Protein AF-A0A381YS20-F1 (afdb_monomer)

Nearest PDB structures (foldseek):
  6hcd-assembly2_D  TM=4.292E-01  e=2.934E+00  Archaeoglobus fulgidus
  6kpb-assembly1_C-2  TM=2.596E-01  e=1.226E+00  Arabidopsis thaliana
  2ynm-assembly1_C-2  TM=1.760E-01  e=7.504E-01  Prochlorococcus marinus
  3fkj-assembly1_A  TM=2.063E-01  e=2.003E+00  Salmonella enterica subsp. enterica serovar Typhimurium str. LT2

Radius of g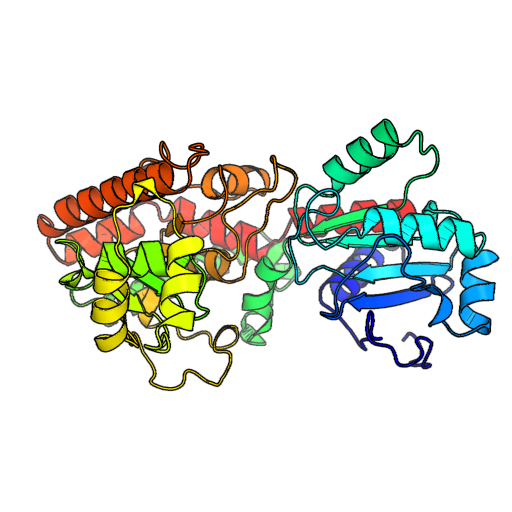yration: 23.13 Å; Cα contacts (8 Å, |Δi|>4): 640; chains: 1; bounding box: 54×58×61 Å

Foldseek 3Di:
DDDPDPFFADDQFWDDDPDDPLVVLLVVLCVVVVVDDPLAAEAEIETHDDFDDLQDQRCVRGDPVLLVCQQPPLRYAYEYEPAQDFDFCVDDGNVPQSNLVNNCVVSVGQLCRYEYEYQQQCVVVVQVVVCVVVVNPGHHHYFHAASLLQVQQVLDPVSAQDPVQLPPPVSVLVVLVVLLVVLLVLLVVQAPLQAAEEEEDQDDDLLSLLLLLDCCPDPCVRNHQYFYAAQPLDPVSLVVSVVRHDPVSPQDSVSVSVVNVVPGRDRDDPDSPDPCLSPLPCSNQSHYQAYEQEAPAAECRVVSTQHGHNRVSSCLSSLWAYDYLHYACNPVCVVVLVADHPVVQFDCPLRRDHPNVSSSVVVVVRVVVSVVVSVVDDPVVSSCSSCVPVVRSSRSNSSSSNSVVSSVSSNVVSVSSSD

Mean predicted aligned error: 4.98 Å

Solvent-accessible surface area (backbone atoms only — not comparable to full-atom values): 23401 Å² total; per-residue (Å²): 132,86,80,91,65,92,47,57,53,92,62,69,54,46,40,70,63,99,73,54,72,68,57,50,49,43,52,50,33,25,58,77,66,75,60,74,54,92,76,55,40,78,51,56,31,35,63,54,86,59,90,55,55,46,82,46,62,69,63,74,34,35,36,70,70,56,46,53,38,44,51,73,40,91,48,25,34,42,32,46,37,40,43,91,43,35,69,23,45,88,49,81,70,43,36,54,56,49,19,52,50,46,36,21,62,78,65,66,32,66,34,72,36,34,35,40,35,28,18,13,67,37,44,62,56,47,51,56,51,50,29,62,79,68,74,51,89,69,55,58,42,61,46,45,36,66,52,33,55,54,49,68,30,70,68,42,82,90,53,46,76,48,70,77,35,60,76,30,70,67,56,36,49,52,53,45,49,55,52,49,54,50,46,52,51,48,23,66,72,52,39,83,71,62,37,45,31,32,34,67,40,60,80,90,40,48,73,52,48,51,52,50,51,52,44,64,75,36,98,57,32,85,31,41,44,48,27,32,53,68,52,70,83,41,75,66,54,38,50,57,47,49,74,61,38,62,79,89,68,74,72,46,57,67,55,51,48,57,52,30,73,64,41,52,38,67,69,86,65,92,70,83,84,61,81,57,89,73,57,85,72,56,62,66,63,26,32,27,46,32,34,46,32,60,52,92,50,56,74,24,68,90,78,46,25,39,66,70,50,51,63,59,43,47,34,40,75,62,59,35,49,72,46,70,51,43,28,59,31,58,58,67,57,41,44,81,70,69,39,65,77,61,71,94,80,49,83,68,81,34,36,71,41,76,55,66,58,62,24,48,55,46,46,51,51,51,52,51,53,50,51,60,56,52,74,75,45,53,58,70,50,48,55,49,60,51,52,68,55,49,67,44,40,48,48,35,37,49,44,52,59,50,38,59,62,45,53,48,44,34,41,56,51,48,63,59,73,75,105

Sequence (419 aa):
MIPLTDYIKRNVYIRQVGSSLAIQKLLEAFHRHNCNDPEIILLHALIKYPQWYENISLLEHLDKKYLKRLRKNPKVFFILDASTEGFSTIYGNTPFFDILYFNCEKFDISPEKIIFISSNMVDEQNIIRYNTEHNIDKSINVICFNNFEQMLFNLRKETLPQPDVAYNPERLDELVEKKYLEVVGETKKLYYGEKYFLSLSRVNRPHRTLSAYELFHSEIFSKGVLSHDKIKNTKETIRHLHEQLPKNAGITQKDLSKFSTYLPLIADTHDFKTNHAMYLNANLHHSTLFQVVGETFINDWDCTSRFWSEKTFRSIFHMQPFLIWGQPNANKHLQDYGYKLYDKMFDYSFDAERDTYRRWSMLLKIITNTVKRLNKMSKEEHLKWRFQQQDVLKHNYKVMYREDHTKQAFKKLVFKLIK

Structure (mmCIF, N/CA/C/O backbone):
data_AF-A0A381YS20-F1
#
_entry.id   AF-A0A381YS20-F1
#
loop_
_atom_site.group_PDB
_atom_site.id
_atom_site.type_symbol
_atom_site.label_atom_id
_atom_site.label_alt_id
_atom_site.label_comp_id
_atom_site.label_asym_id
_atom_site.label_entity_id
_atom_site.label_seq_id
_atom_site.pdbx_PDB_ins_code
_atom_site.Cartn_x
_atom_site.Cartn_y
_atom_site.Cartn_z
_atom_site.occupancy
_atom_site.B_iso_or_equiv
_atom_site.auth_seq_id
_atom_site.auth_comp_id
_atom_site.auth_asym_id
_atom_site.auth_atom_id
_atom_site.pdbx_PDB_model_num
ATOM 1 N N . MET A 1 1 ? 30.973 -7.633 -7.228 1.00 36.50 1 MET A N 1
ATOM 2 C CA . MET A 1 1 ? 30.687 -6.310 -6.627 1.00 36.50 1 MET A CA 1
ATOM 3 C C . MET A 1 1 ? 30.672 -5.298 -7.767 1.00 36.50 1 MET A C 1
ATOM 5 O O . MET A 1 1 ? 31.679 -5.198 -8.454 1.00 36.50 1 MET A O 1
ATOM 9 N N . ILE A 1 2 ? 29.533 -4.664 -8.064 1.00 39.69 2 ILE A N 1
ATOM 10 C CA . ILE A 1 2 ? 29.401 -3.742 -9.209 1.00 39.69 2 ILE A CA 1
ATOM 11 C C . ILE A 1 2 ? 30.065 -2.405 -8.823 1.00 39.69 2 ILE A C 1
ATOM 13 O O . ILE A 1 2 ? 29.721 -1.866 -7.772 1.00 39.69 2 ILE A O 1
ATOM 17 N N . PRO A 1 3 ? 31.028 -1.873 -9.596 1.00 41.91 3 PRO A N 1
ATOM 18 C CA . PRO A 1 3 ? 31.751 -0.663 -9.218 1.00 41.91 3 PRO A CA 1
ATOM 19 C C . PRO A 1 3 ? 30.835 0.571 -9.218 1.00 41.91 3 PRO A C 1
ATOM 21 O O . PRO A 1 3 ? 30.177 0.866 -10.217 1.00 41.91 3 PRO A O 1
ATOM 24 N N . LEU A 1 4 ? 30.846 1.318 -8.107 1.00 46.97 4 LEU A N 1
ATOM 25 C CA . LEU A 1 4 ? 30.278 2.664 -7.977 1.00 46.97 4 LEU A CA 1
ATOM 26 C C . LEU A 1 4 ? 31.067 3.629 -8.873 1.00 46.97 4 LEU A C 1
ATOM 28 O O . LEU A 1 4 ? 32.032 4.254 -8.451 1.00 46.97 4 LEU A O 1
ATOM 32 N N . THR A 1 5 ? 30.677 3.718 -10.139 1.00 55.97 5 THR A N 1
ATOM 33 C CA . THR A 1 5 ? 30.985 4.882 -10.977 1.00 55.97 5 THR A CA 1
ATOM 34 C C . THR A 1 5 ? 29.733 5.747 -11.018 1.00 55.97 5 THR A C 1
ATOM 36 O O . THR A 1 5 ? 28.633 5.205 -11.129 1.00 55.97 5 THR A O 1
ATOM 39 N N . ASP A 1 6 ? 29.876 7.066 -10.893 1.00 64.88 6 ASP A N 1
ATOM 40 C CA . ASP A 1 6 ? 28.775 7.982 -11.194 1.00 64.88 6 ASP A CA 1
ATOM 41 C C . ASP A 1 6 ? 28.436 7.817 -12.675 1.00 64.88 6 ASP A C 1
ATOM 43 O O . ASP A 1 6 ? 29.315 7.920 -13.527 1.00 64.88 6 ASP A O 1
ATOM 47 N N . TYR A 1 7 ? 27.186 7.472 -12.971 1.00 82.75 7 TYR A N 1
ATOM 48 C CA . TYR A 1 7 ? 26.693 7.357 -14.349 1.00 82.75 7 TYR A CA 1
ATOM 49 C C . TYR A 1 7 ? 25.450 8.206 -14.601 1.00 82.75 7 TYR A C 1
ATOM 51 O O . TYR A 1 7 ? 25.039 8.331 -15.755 1.00 82.75 7 TYR A O 1
ATOM 59 N N . ILE A 1 8 ? 24.854 8.778 -13.547 1.00 89.62 8 ILE A N 1
ATOM 60 C CA . ILE A 1 8 ? 23.729 9.713 -13.629 1.00 89.62 8 ILE A CA 1
ATOM 61 C C . ILE A 1 8 ? 24.211 11.099 -13.211 1.00 89.62 8 ILE A C 1
ATOM 63 O O . ILE A 1 8 ? 24.500 11.355 -12.043 1.00 89.62 8 ILE A O 1
ATOM 67 N N . LYS A 1 9 ? 24.215 12.036 -14.154 1.00 91.50 9 LYS A N 1
ATOM 68 C CA . LYS A 1 9 ? 24.451 13.456 -13.892 1.00 91.50 9 LYS A CA 1
ATOM 69 C C . LYS A 1 9 ? 23.348 14.021 -13.005 1.00 91.50 9 LYS A C 1
ATOM 71 O O . LYS A 1 9 ? 22.168 13.709 -13.179 1.00 91.50 9 LYS A O 1
ATOM 76 N N . ARG A 1 10 ? 23.715 14.915 -12.083 1.00 92.06 10 ARG A N 1
ATOM 77 C CA . ARG A 1 10 ? 22.766 15.597 -11.190 1.00 92.06 10 ARG A CA 1
ATOM 78 C C . ARG A 1 10 ? 21.659 16.294 -11.992 1.00 92.06 10 ARG A C 1
ATOM 80 O O . ARG A 1 10 ? 21.937 17.120 -12.851 1.00 92.06 10 ARG A O 1
ATOM 87 N N . ASN A 1 11 ? 20.411 15.988 -11.656 1.00 94.00 11 ASN A N 1
ATOM 88 C CA . ASN A 1 11 ? 19.211 16.562 -12.266 1.00 94.00 11 ASN A CA 1
ATOM 89 C C . ASN A 1 11 ? 18.033 16.547 -11.269 1.00 94.00 11 ASN A C 1
ATOM 91 O O . ASN A 1 11 ? 18.190 16.102 -10.125 1.00 94.00 11 ASN A O 1
ATOM 95 N N . VAL A 1 12 ? 16.864 17.037 -11.685 1.00 95.88 12 VAL A N 1
ATOM 96 C CA . VAL A 1 12 ? 15.665 17.149 -10.834 1.00 95.88 12 VAL A CA 1
ATOM 97 C C . VAL A 1 12 ? 14.741 15.924 -10.873 1.00 95.88 12 VAL A C 1
ATOM 99 O O . VAL A 1 12 ? 13.930 15.778 -9.966 1.00 95.88 12 VAL A O 1
ATOM 102 N N . TYR A 1 13 ? 14.899 15.026 -11.850 1.00 95.50 13 TYR A N 1
ATOM 103 C CA . TYR A 1 13 ? 13.989 13.909 -12.146 1.00 95.50 13 TYR A CA 1
ATOM 104 C C . TYR A 1 13 ? 14.398 12.582 -11.522 1.00 95.50 13 TYR A C 1
ATOM 106 O O . TYR A 1 13 ? 13.568 11.880 -10.954 1.00 95.50 13 TYR A O 1
ATOM 114 N N . ILE A 1 14 ? 15.679 12.238 -11.601 1.00 95.00 14 ILE A N 1
ATOM 115 C CA . ILE A 1 14 ? 16.206 10.948 -11.163 1.00 95.00 14 ILE A CA 1
ATOM 116 C C . ILE A 1 14 ? 17.480 11.122 -10.345 1.00 95.00 14 ILE A C 1
ATOM 118 O O . ILE A 1 14 ? 18.183 12.137 -10.414 1.00 95.00 14 ILE A O 1
ATOM 122 N N . ARG A 1 15 ? 17.781 10.120 -9.526 1.00 92.81 15 ARG A N 1
ATOM 123 C CA . ARG A 1 15 ? 19.055 9.989 -8.816 1.00 92.81 15 ARG A CA 1
ATOM 124 C C . ARG A 1 15 ? 19.584 8.574 -8.935 1.00 92.81 15 ARG A C 1
ATOM 126 O O . ARG A 1 15 ? 18.816 7.616 -8.932 1.00 92.81 15 ARG A O 1
ATOM 133 N N . GLN A 1 16 ? 20.903 8.473 -8.934 1.00 86.12 16 GLN A N 1
ATOM 134 C CA . GLN A 1 16 ? 21.580 7.226 -8.629 1.00 86.12 16 GLN A CA 1
ATOM 135 C C . GLN A 1 16 ? 21.377 6.897 -7.150 1.00 86.12 16 GLN A C 1
ATOM 137 O O . GLN A 1 16 ? 21.356 7.788 -6.293 1.00 86.12 16 GLN A O 1
ATOM 142 N N . VAL A 1 17 ? 21.226 5.614 -6.852 1.00 84.56 17 VAL A N 1
ATOM 143 C CA . VAL A 1 17 ? 21.200 5.098 -5.485 1.00 84.56 17 VAL A CA 1
ATOM 144 C C . VAL A 1 17 ? 22.191 3.950 -5.373 1.00 84.56 17 VAL A C 1
ATOM 146 O O . VAL A 1 17 ? 22.367 3.185 -6.315 1.00 84.56 17 VAL A O 1
ATOM 149 N N . GLY A 1 18 ? 22.864 3.839 -4.224 1.00 74.50 18 GLY A N 1
ATOM 150 C CA . GLY A 1 18 ? 23.767 2.711 -3.968 1.00 74.50 18 GLY A CA 1
ATOM 151 C C . GLY A 1 18 ? 23.015 1.380 -3.866 1.00 74.50 18 GLY A C 1
ATOM 152 O O . GLY A 1 18 ? 23.556 0.339 -4.217 1.00 74.50 18 GLY A O 1
ATOM 153 N N . SER A 1 19 ? 21.762 1.425 -3.400 1.00 80.06 19 SER A N 1
ATOM 154 C CA . SER A 1 19 ? 20.832 0.298 -3.358 1.00 80.06 19 SER A CA 1
ATOM 155 C C . SER A 1 19 ? 19.400 0.805 -3.140 1.00 80.06 19 SER A C 1
ATOM 157 O O . SER A 1 19 ? 19.189 1.778 -2.417 1.00 80.06 19 SER A O 1
ATOM 159 N N . SER A 1 20 ? 18.416 0.112 -3.708 1.00 88.62 20 SER A N 1
ATOM 160 C CA . SER A 1 20 ? 16.994 0.140 -3.322 1.00 88.62 20 SER A CA 1
ATOM 161 C C . SER A 1 20 ? 16.528 -1.270 -2.939 1.00 88.62 20 SER A C 1
ATOM 163 O O . SER A 1 20 ? 17.266 -2.239 -3.128 1.00 88.62 20 SER A O 1
ATOM 165 N N . LEU A 1 21 ? 15.315 -1.408 -2.400 1.00 89.44 21 LEU A N 1
ATOM 166 C CA . LEU A 1 21 ? 14.737 -2.733 -2.161 1.00 89.44 21 LEU A CA 1
ATOM 167 C C . LEU A 1 21 ? 14.509 -3.475 -3.486 1.00 89.44 21 LEU A C 1
ATOM 169 O O . LEU A 1 21 ? 14.824 -4.655 -3.589 1.00 89.44 21 LEU A O 1
ATOM 173 N N . ALA A 1 22 ? 14.039 -2.776 -4.521 1.00 91.69 22 ALA A N 1
ATOM 174 C CA . ALA A 1 22 ? 13.801 -3.359 -5.836 1.00 91.69 22 ALA A CA 1
ATOM 175 C C . ALA A 1 22 ? 15.066 -3.979 -6.448 1.00 91.69 22 ALA A C 1
ATOM 177 O O . ALA A 1 22 ? 15.044 -5.127 -6.892 1.00 91.69 22 ALA A O 1
ATOM 178 N N . ILE A 1 23 ? 16.192 -3.252 -6.431 1.00 90.62 23 ILE A N 1
ATOM 179 C CA . ILE A 1 23 ? 17.451 -3.783 -6.972 1.00 90.62 23 ILE A CA 1
ATOM 180 C C . ILE A 1 23 ? 17.993 -4.936 -6.115 1.00 90.62 23 ILE A C 1
ATOM 182 O O . ILE A 1 23 ? 18.521 -5.894 -6.670 1.00 90.62 23 ILE A O 1
ATOM 186 N N . GLN A 1 24 ? 17.806 -4.908 -4.788 1.00 91.31 24 GLN A N 1
ATOM 187 C CA . GLN A 1 24 ? 18.154 -6.041 -3.919 1.00 91.31 24 GLN A CA 1
ATOM 188 C C . GLN A 1 24 ? 17.360 -7.291 -4.305 1.00 91.31 24 GLN A C 1
ATOM 190 O O . GLN A 1 24 ? 17.961 -8.338 -4.531 1.00 91.31 24 GLN A O 1
ATOM 195 N N . LYS A 1 25 ? 16.037 -7.174 -4.479 1.00 92.44 25 LYS A N 1
ATOM 196 C CA . LYS A 1 25 ? 15.180 -8.293 -4.899 1.00 92.44 25 LYS A CA 1
ATOM 197 C C . LYS A 1 25 ? 15.539 -8.830 -6.280 1.00 92.44 25 LYS A C 1
ATOM 199 O O . LYS A 1 25 ? 15.542 -10.044 -6.477 1.00 92.44 25 LYS A O 1
ATOM 204 N N . LEU A 1 26 ? 15.901 -7.956 -7.218 1.00 93.69 26 LEU A N 1
ATOM 205 C CA . LEU A 1 26 ? 16.371 -8.374 -8.537 1.00 93.69 26 LEU A CA 1
ATOM 206 C C . LEU A 1 26 ? 17.683 -9.169 -8.449 1.00 93.69 26 LEU A C 1
ATOM 208 O O . LEU A 1 26 ? 17.784 -10.251 -9.025 1.00 93.69 26 LEU A O 1
ATOM 212 N N . LEU A 1 27 ? 18.670 -8.675 -7.697 1.00 91.94 27 LEU A N 1
ATOM 213 C CA . LEU A 1 27 ? 19.949 -9.366 -7.500 1.00 91.94 27 LEU A CA 1
ATOM 214 C C . LEU A 1 27 ? 19.779 -10.696 -6.745 1.00 91.94 27 LEU A C 1
ATOM 216 O O . LEU A 1 27 ? 20.388 -11.699 -7.116 1.00 91.94 27 LEU A O 1
ATOM 220 N N . GLU A 1 28 ? 18.912 -10.738 -5.730 1.00 91.81 28 GLU A N 1
ATOM 221 C CA . GLU A 1 28 ? 18.532 -11.977 -5.042 1.00 91.81 28 GLU A CA 1
ATOM 222 C C . GLU A 1 28 ? 17.903 -12.991 -6.002 1.00 91.81 28 GLU A C 1
ATOM 224 O O . GLU A 1 28 ? 18.196 -14.182 -5.907 1.00 91.81 28 GLU A O 1
ATOM 229 N N . ALA A 1 29 ? 17.053 -12.544 -6.933 1.00 94.19 29 ALA A N 1
ATOM 230 C CA . ALA A 1 29 ? 16.433 -13.415 -7.926 1.00 94.19 29 ALA A CA 1
ATOM 231 C C . ALA A 1 29 ? 17.462 -13.984 -8.918 1.00 94.19 29 ALA A C 1
ATOM 233 O O . ALA A 1 29 ? 17.417 -15.183 -9.201 1.00 94.19 29 ALA A O 1
ATOM 234 N N . PHE A 1 30 ? 18.422 -13.174 -9.385 1.00 94.31 30 PHE A N 1
ATOM 235 C CA . PHE A 1 30 ? 19.545 -13.656 -10.201 1.00 94.31 30 PHE A CA 1
ATOM 236 C C . PHE A 1 30 ? 20.333 -14.752 -9.477 1.00 94.31 30 PHE A C 1
ATOM 238 O O . PHE A 1 30 ? 20.577 -15.820 -10.046 1.00 94.31 30 PHE A O 1
ATOM 245 N N . HIS A 1 31 ? 20.669 -14.516 -8.206 1.00 92.12 31 HIS A N 1
ATOM 246 C CA . HIS A 1 31 ? 21.415 -15.471 -7.396 1.00 92.12 31 HIS A CA 1
ATOM 247 C C . HIS A 1 31 ? 20.625 -16.760 -7.148 1.00 92.12 31 HIS A C 1
ATOM 249 O O . HIS A 1 31 ? 21.126 -17.849 -7.414 1.00 92.12 31 HIS A O 1
ATOM 255 N N . ARG A 1 32 ? 19.366 -16.643 -6.710 1.00 91.38 32 ARG A N 1
ATOM 256 C CA . ARG A 1 32 ? 18.490 -17.779 -6.382 1.00 91.38 32 ARG A CA 1
ATOM 257 C C . ARG A 1 32 ? 18.260 -18.720 -7.563 1.00 91.38 32 ARG A C 1
ATOM 259 O O . ARG A 1 32 ? 18.061 -19.913 -7.355 1.00 91.38 32 ARG A O 1
ATOM 266 N N . HIS A 1 33 ? 18.245 -18.192 -8.783 1.00 93.44 33 HIS A N 1
ATOM 267 C CA . HIS A 1 33 ? 17.976 -18.969 -9.990 1.00 93.44 33 HIS A CA 1
ATOM 268 C C . HIS A 1 33 ? 19.231 -19.302 -10.802 1.00 93.44 33 HIS A C 1
ATOM 270 O O . HIS A 1 33 ? 19.101 -19.735 -11.942 1.00 93.44 33 HIS A O 1
ATOM 276 N N . ASN A 1 34 ? 20.432 -19.137 -10.232 1.00 92.44 34 ASN A N 1
ATOM 277 C CA . ASN A 1 34 ? 21.709 -19.415 -10.904 1.00 92.44 34 ASN A CA 1
ATOM 278 C C . ASN A 1 34 ? 21.844 -18.706 -12.264 1.00 92.44 34 ASN A C 1
ATOM 280 O O . ASN A 1 34 ? 22.431 -19.237 -13.200 1.00 92.44 34 ASN A O 1
ATOM 284 N N . CYS A 1 35 ? 21.288 -17.499 -12.368 1.00 91.94 35 CYS A N 1
ATOM 285 C CA . CYS A 1 35 ? 21.267 -16.688 -13.588 1.00 91.94 35 CYS A CA 1
ATOM 286 C C . CYS A 1 35 ? 22.290 -15.543 -13.536 1.00 91.94 35 CYS A C 1
ATOM 288 O O . CYS A 1 35 ? 22.173 -14.574 -14.280 1.00 91.94 35 CYS A O 1
ATOM 290 N N . ASN A 1 36 ? 23.257 -15.608 -12.616 1.00 87.50 36 ASN A N 1
ATOM 291 C CA . ASN A 1 36 ? 24.263 -14.563 -12.459 1.00 87.50 36 ASN A CA 1
ATOM 292 C C . ASN A 1 36 ? 25.127 -14.469 -13.719 1.00 87.50 36 ASN A C 1
ATOM 294 O O . ASN A 1 36 ? 25.869 -15.397 -14.031 1.00 87.50 36 ASN A O 1
ATOM 298 N N . ASP A 1 37 ? 25.074 -13.320 -14.382 1.00 87.44 37 ASP A N 1
ATOM 299 C CA . ASP A 1 37 ? 25.912 -13.006 -15.531 1.00 87.44 37 ASP A CA 1
ATOM 300 C C . ASP A 1 37 ? 26.680 -11.701 -15.248 1.00 87.44 37 ASP A C 1
ATOM 302 O O . ASP A 1 37 ? 26.060 -10.640 -15.117 1.00 87.44 37 ASP A O 1
ATOM 306 N N . PRO A 1 38 ? 28.020 -11.748 -15.117 1.00 85.81 38 PRO A N 1
ATOM 307 C CA . PRO A 1 38 ? 28.829 -10.569 -14.815 1.00 85.81 38 PRO A CA 1
ATOM 308 C C . PRO A 1 38 ? 28.860 -9.540 -15.955 1.00 85.81 38 PRO A C 1
ATOM 310 O O . PRO A 1 38 ? 29.309 -8.413 -15.740 1.00 85.81 38 PRO A O 1
ATOM 313 N N . GLU A 1 39 ? 28.404 -9.899 -17.157 1.00 89.12 39 GLU A N 1
ATOM 314 C CA . GLU A 1 39 ? 28.296 -8.979 -18.286 1.00 89.12 39 GLU A CA 1
ATOM 315 C C . GLU A 1 39 ? 27.006 -8.147 -18.257 1.00 89.12 39 GLU A C 1
ATOM 317 O O . GLU A 1 39 ? 26.933 -7.124 -18.950 1.00 89.12 39 GLU A O 1
ATOM 322 N N . ILE A 1 40 ? 26.010 -8.545 -17.451 1.00 90.81 40 ILE A N 1
ATOM 323 C CA . ILE A 1 40 ? 24.778 -7.775 -17.263 1.00 90.81 40 ILE A CA 1
ATOM 324 C C . ILE A 1 40 ? 25.067 -6.510 -16.459 1.00 90.81 40 ILE A C 1
ATOM 326 O O . ILE A 1 40 ? 25.643 -6.537 -15.371 1.00 90.81 40 ILE A O 1
ATOM 330 N N . ILE A 1 41 ? 24.620 -5.373 -16.989 1.00 91.81 41 ILE A N 1
ATOM 331 C CA . ILE A 1 41 ? 24.771 -4.063 -16.356 1.00 91.81 41 ILE A CA 1
ATOM 332 C C . ILE A 1 41 ? 23.414 -3.402 -16.233 1.00 91.81 41 ILE A C 1
ATOM 334 O O . ILE A 1 41 ? 22.725 -3.172 -17.224 1.00 91.81 41 ILE A O 1
ATOM 338 N N . LEU A 1 42 ? 23.078 -3.038 -15.000 1.00 92.81 42 LEU A N 1
ATOM 339 C CA . LEU A 1 42 ? 21.828 -2.390 -14.640 1.00 92.81 42 LEU A CA 1
ATOM 340 C C . LEU A 1 42 ? 22.109 -0.922 -14.297 1.00 92.81 42 LEU A C 1
ATOM 342 O O . LEU A 1 42 ? 22.741 -0.621 -13.284 1.00 92.81 42 LEU A O 1
ATOM 346 N N . LEU A 1 43 ? 21.666 -0.007 -15.158 1.00 93.56 43 LEU A N 1
ATOM 347 C CA . LEU A 1 43 ? 21.735 1.437 -14.931 1.00 93.56 43 LEU A CA 1
ATOM 348 C C . LEU A 1 43 ? 20.496 1.856 -14.135 1.00 93.56 43 LEU A C 1
ATOM 350 O O . LEU A 1 43 ? 19.426 2.042 -14.706 1.00 93.56 43 LEU A O 1
ATOM 354 N N . HIS A 1 44 ? 20.624 1.954 -12.815 1.00 93.44 44 HIS A N 1
ATOM 355 C CA . HIS A 1 44 ? 19.506 2.121 -11.885 1.00 93.44 44 HIS A CA 1
ATOM 356 C C . HIS A 1 44 ? 19.265 3.579 -11.480 1.00 93.44 44 HIS A 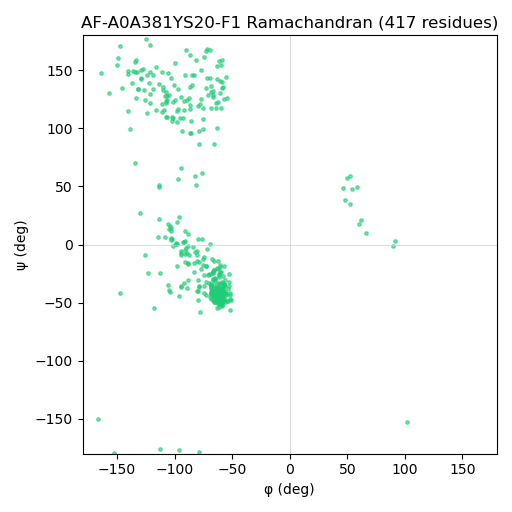C 1
ATOM 358 O O . HIS A 1 44 ? 20.079 4.229 -10.824 1.00 93.44 44 HIS A O 1
ATOM 364 N N . ALA A 1 45 ? 18.094 4.085 -11.850 1.00 94.19 45 ALA A N 1
ATOM 365 C CA . ALA A 1 45 ? 17.635 5.431 -11.565 1.00 94.19 45 ALA A CA 1
ATOM 366 C C . ALA A 1 45 ? 16.395 5.387 -10.666 1.00 94.19 45 ALA A C 1
ATOM 368 O O . ALA A 1 45 ? 15.342 4.922 -11.088 1.00 94.19 45 ALA A O 1
ATOM 369 N N . LEU A 1 46 ? 16.495 5.917 -9.445 1.00 94.31 46 LEU A N 1
ATOM 370 C CA . LEU A 1 46 ? 15.338 6.117 -8.569 1.00 94.31 46 LEU A CA 1
ATOM 371 C C . LEU A 1 46 ? 14.695 7.474 -8.870 1.00 94.31 46 LEU A C 1
ATOM 373 O O . LEU A 1 46 ? 15.406 8.484 -8.979 1.00 94.31 46 LEU A O 1
ATOM 377 N N . ILE A 1 47 ? 13.365 7.506 -8.960 1.00 95.25 47 ILE A N 1
ATOM 378 C CA . ILE A 1 47 ? 12.616 8.745 -9.185 1.00 95.25 47 ILE A CA 1
ATOM 379 C C . ILE A 1 47 ? 12.850 9.786 -8.077 1.00 95.25 47 ILE A C 1
ATOM 381 O O . ILE A 1 47 ? 13.176 9.486 -6.922 1.00 95.25 47 ILE A O 1
ATOM 385 N N . LYS A 1 48 ? 12.666 11.048 -8.452 1.00 94.38 48 LYS A N 1
ATOM 386 C CA . LYS A 1 48 ? 12.473 12.194 -7.563 1.00 94.38 48 LYS A CA 1
ATOM 387 C C . LYS A 1 48 ? 11.048 12.724 -7.729 1.00 94.38 48 LYS A C 1
ATOM 389 O O . LYS A 1 48 ? 10.249 12.174 -8.480 1.00 94.38 48 LYS A O 1
ATOM 394 N N . TYR A 1 49 ? 10.752 13.822 -7.042 1.00 92.25 49 TYR A N 1
ATOM 395 C CA . TYR A 1 49 ? 9.424 14.432 -7.007 1.00 92.25 49 TYR A CA 1
ATOM 396 C C . TYR A 1 49 ? 9.372 15.816 -7.684 1.00 92.25 49 TYR A C 1
ATOM 398 O O . TYR A 1 49 ? 8.940 16.773 -7.038 1.00 92.25 49 TYR A O 1
ATOM 406 N N . PRO A 1 50 ? 9.849 15.991 -8.936 1.00 93.62 50 PRO A N 1
ATOM 407 C CA . PRO A 1 50 ? 9.502 17.177 -9.706 1.00 93.62 50 PRO A CA 1
ATOM 408 C C . PRO A 1 50 ? 8.095 17.019 -10.302 1.00 93.62 50 PRO A C 1
ATOM 410 O O . PRO A 1 50 ? 7.424 16.002 -10.124 1.00 93.62 50 PRO A O 1
ATOM 413 N N . GLN A 1 51 ? 7.672 18.021 -11.062 1.00 93.44 51 GLN A N 1
ATOM 414 C CA . GLN A 1 51 ? 6.569 17.850 -11.995 1.00 93.44 51 GLN A CA 1
ATOM 415 C C . GLN A 1 51 ? 7.029 17.005 -13.190 1.00 93.44 51 GLN A C 1
ATOM 417 O O . GLN A 1 51 ? 8.119 17.228 -13.722 1.00 93.44 51 GLN A O 1
ATOM 422 N N . TRP A 1 52 ? 6.205 16.038 -13.587 1.00 94.56 52 TRP A N 1
ATOM 423 C CA . TRP A 1 52 ? 6.477 15.138 -14.703 1.00 94.56 52 TRP A CA 1
ATOM 424 C C . TRP A 1 52 ? 5.664 15.539 -15.940 1.00 94.56 52 TRP A C 1
ATOM 426 O O . TRP A 1 52 ? 4.522 15.975 -15.820 1.00 94.56 52 TRP A O 1
ATOM 436 N N . TYR A 1 53 ? 6.270 15.382 -17.116 1.00 94.62 53 TYR A N 1
ATOM 437 C CA . TYR A 1 53 ? 5.717 15.677 -18.437 1.00 94.62 53 TYR A CA 1
ATOM 438 C C . TYR A 1 53 ? 6.160 14.584 -19.410 1.00 94.62 53 TYR A C 1
ATOM 440 O O . TYR A 1 53 ? 7.259 14.051 -19.263 1.00 94.62 53 TYR A O 1
ATOM 448 N N . GLU A 1 54 ? 5.337 14.285 -20.409 1.00 95.31 54 GLU A N 1
ATOM 449 C CA . GLU A 1 54 ? 5.527 13.172 -21.355 1.00 95.31 54 GLU A CA 1
ATOM 450 C C . GLU A 1 54 ? 6.877 13.214 -22.093 1.00 95.31 54 GLU A C 1
ATOM 452 O O . GLU A 1 54 ? 7.516 12.191 -22.300 1.00 95.31 54 GLU A O 1
ATOM 457 N N . ASN A 1 55 ? 7.376 14.404 -22.427 1.00 95.38 55 ASN A N 1
ATOM 458 C CA . ASN A 1 55 ? 8.587 14.601 -23.229 1.00 95.38 55 ASN A CA 1
ATOM 459 C C . ASN A 1 55 ? 9.866 14.851 -22.400 1.00 95.38 55 ASN A C 1
ATOM 461 O O . ASN A 1 55 ? 10.827 15.464 -22.882 1.00 95.38 55 ASN A O 1
ATOM 465 N N . ILE A 1 56 ? 9.911 14.403 -21.140 1.00 96.69 56 ILE A N 1
ATOM 466 C CA . ILE A 1 56 ? 11.122 14.508 -20.311 1.00 96.69 56 ILE A CA 1
ATOM 467 C C . ILE A 1 56 ? 12.214 13.584 -20.847 1.00 96.69 56 ILE A C 1
ATOM 469 O O . ILE A 1 56 ? 12.026 12.387 -21.026 1.00 96.69 56 ILE A O 1
ATOM 473 N N . SER A 1 57 ? 13.419 14.118 -21.008 1.00 95.81 57 SER A N 1
ATOM 474 C CA . SER A 1 57 ? 14.571 13.410 -21.568 1.00 95.81 57 SER A CA 1
ATOM 475 C C . SER A 1 57 ? 15.462 12.779 -20.487 1.00 95.81 57 SER A C 1
ATOM 477 O O . SER A 1 57 ? 16.607 13.179 -20.299 1.00 95.81 57 SER A O 1
ATOM 479 N N . LEU A 1 58 ? 14.955 11.782 -19.759 1.00 96.19 58 LEU A N 1
ATOM 480 C CA . LEU A 1 58 ? 15.670 11.109 -18.665 1.00 96.19 58 LEU A CA 1
ATOM 481 C C . LEU A 1 58 ? 17.072 10.601 -19.032 1.00 96.19 58 LEU A C 1
ATOM 483 O O . LEU A 1 58 ? 18.014 10.759 -18.251 1.00 96.19 58 LEU A O 1
ATOM 487 N N . LEU A 1 59 ? 17.228 9.991 -20.209 1.00 96.75 59 LEU A N 1
ATOM 488 C CA . LEU A 1 59 ? 18.476 9.334 -20.604 1.00 96.75 59 LEU A CA 1
ATOM 489 C C . LEU A 1 59 ? 19.584 10.328 -20.988 1.00 96.75 59 LEU A C 1
ATOM 491 O O . LEU A 1 59 ? 20.748 9.937 -21.061 1.00 96.75 59 LEU A O 1
ATOM 495 N N . GLU A 1 60 ? 19.277 11.621 -21.148 1.00 96.12 60 GLU A N 1
ATOM 496 C CA . GLU A 1 60 ? 20.299 12.662 -21.353 1.00 96.12 60 GLU A CA 1
ATOM 497 C C . GLU A 1 60 ? 21.193 12.862 -20.127 1.00 96.12 60 GLU A C 1
ATOM 499 O O . GLU A 1 60 ? 22.334 13.332 -20.224 1.00 96.12 60 GLU A O 1
ATOM 504 N N . HIS A 1 61 ? 20.658 12.497 -18.961 1.00 95.56 61 HIS A N 1
ATOM 505 C CA . HIS A 1 61 ? 21.369 12.547 -17.699 1.00 95.56 61 HIS A CA 1
ATOM 506 C C . HIS A 1 61 ? 22.287 11.341 -17.513 1.00 95.56 61 HIS A C 1
ATOM 508 O O . HIS A 1 61 ? 23.110 11.369 -16.603 1.00 95.56 61 HIS A O 1
ATOM 514 N N . LEU A 1 62 ? 22.213 10.317 -18.370 1.00 94.31 62 LEU A N 1
ATOM 515 C CA . LEU A 1 62 ? 23.220 9.266 -18.383 1.00 94.31 62 LEU A CA 1
ATOM 516 C C . LEU A 1 62 ? 24.532 9.787 -18.969 1.00 94.31 62 LEU A C 1
ATOM 518 O O . LEU A 1 62 ? 24.573 10.551 -19.940 1.00 94.31 62 LEU A O 1
ATOM 522 N N . ASP A 1 63 ? 25.642 9.328 -18.411 1.00 92.62 63 ASP A N 1
ATOM 523 C CA . ASP A 1 63 ? 26.942 9.586 -19.006 1.00 92.62 63 ASP A CA 1
ATOM 524 C C . ASP A 1 63 ? 27.040 9.003 -20.414 1.00 92.62 63 ASP A C 1
ATOM 526 O O . ASP A 1 63 ? 26.611 7.879 -20.686 1.00 92.62 63 ASP A O 1
ATOM 530 N N . LYS A 1 64 ? 27.690 9.752 -21.317 1.00 93.19 64 LYS A N 1
ATOM 531 C CA . LYS A 1 64 ? 27.789 9.413 -22.749 1.00 93.19 64 LYS A CA 1
ATOM 532 C C . LYS A 1 64 ? 28.321 7.993 -22.979 1.00 93.19 64 LYS A C 1
ATOM 534 O O . LYS A 1 64 ? 27.879 7.307 -23.900 1.00 93.19 64 LYS A O 1
ATOM 539 N N . LYS A 1 65 ? 29.250 7.538 -22.126 1.00 93.81 65 LYS A N 1
ATOM 540 C CA . LYS A 1 65 ? 29.791 6.170 -22.139 1.00 93.81 65 LYS A CA 1
ATOM 541 C C . LYS A 1 65 ? 28.690 5.133 -21.907 1.00 93.81 65 LYS A C 1
ATOM 543 O O . LYS A 1 65 ? 28.591 4.184 -22.679 1.00 93.81 65 LYS A O 1
ATOM 548 N N . TYR A 1 66 ? 27.876 5.304 -20.869 1.00 93.19 66 TYR A N 1
ATOM 549 C CA . TYR A 1 66 ? 26.823 4.358 -20.504 1.00 93.19 66 TYR A CA 1
ATOM 550 C C . TYR A 1 66 ? 25.624 4.434 -21.442 1.00 93.19 66 TYR A C 1
ATOM 552 O O . TYR A 1 66 ? 25.119 3.388 -21.830 1.00 93.19 66 TYR A O 1
ATOM 560 N N . LEU A 1 67 ? 25.265 5.625 -21.925 1.00 95.69 67 LEU A N 1
ATOM 561 C CA . LEU A 1 67 ? 24.252 5.783 -22.969 1.00 95.69 67 LEU A CA 1
ATOM 562 C C . LEU A 1 67 ? 24.636 5.028 -24.257 1.00 95.69 67 LEU A C 1
ATOM 564 O O . LEU A 1 67 ? 23.835 4.280 -24.813 1.00 95.69 67 LEU A O 1
ATOM 568 N N . LYS A 1 68 ? 25.900 5.136 -24.698 1.00 96.19 68 LYS A N 1
ATOM 569 C CA . LYS A 1 68 ? 26.416 4.371 -25.850 1.00 96.19 68 LYS A CA 1
ATOM 570 C C . LYS A 1 68 ? 26.374 2.858 -25.605 1.00 96.19 68 LYS A C 1
ATOM 572 O O . LYS A 1 68 ? 26.106 2.102 -26.538 1.00 96.19 68 LYS A O 1
ATOM 577 N N . ARG A 1 69 ? 26.654 2.410 -24.376 1.00 95.69 69 ARG A N 1
ATOM 578 C CA . ARG A 1 69 ? 26.586 0.989 -23.996 1.00 95.69 69 ARG A CA 1
ATOM 579 C C . ARG A 1 69 ? 25.150 0.477 -23.969 1.00 95.69 69 ARG A C 1
ATOM 581 O O . ARG A 1 69 ? 24.912 -0.568 -24.554 1.00 95.69 69 ARG A O 1
ATOM 588 N N . LEU A 1 70 ? 24.222 1.226 -23.376 1.00 96.44 70 LEU A N 1
ATOM 589 C CA . LEU A 1 70 ? 22.790 0.924 -23.366 1.00 96.44 70 LEU A CA 1
ATOM 590 C C . LEU A 1 70 ? 22.259 0.758 -24.794 1.00 96.44 70 LEU A C 1
ATOM 592 O O . LEU A 1 70 ? 21.591 -0.224 -25.095 1.00 96.44 70 LEU A O 1
ATOM 596 N N . ARG A 1 71 ? 22.662 1.636 -25.720 1.00 96.12 71 ARG A N 1
ATOM 597 C CA . ARG A 1 71 ? 22.321 1.490 -27.141 1.00 96.12 71 ARG A CA 1
ATOM 598 C C . ARG A 1 71 ? 22.873 0.196 -27.748 1.00 96.12 71 ARG A C 1
ATOM 600 O O . ARG A 1 71 ? 22.117 -0.597 -28.297 1.00 96.12 71 ARG A O 1
ATOM 607 N N . LYS A 1 72 ? 24.182 -0.051 -27.629 1.00 95.81 72 LYS A N 1
ATOM 608 C CA . LYS A 1 72 ? 24.879 -1.075 -28.434 1.00 95.81 72 LYS A CA 1
ATOM 609 C C . LYS A 1 72 ? 24.964 -2.471 -27.818 1.00 95.81 72 LYS A C 1
ATOM 611 O O . LYS A 1 72 ? 24.988 -3.445 -28.556 1.00 95.81 72 LYS A O 1
ATOM 616 N N . ASN A 1 73 ? 25.066 -2.586 -26.498 1.00 95.00 73 ASN A N 1
ATOM 617 C CA . ASN A 1 73 ? 25.286 -3.865 -25.822 1.00 95.00 73 ASN A CA 1
ATOM 618 C C . ASN A 1 73 ? 23.930 -4.460 -25.388 1.00 95.00 73 ASN A C 1
ATOM 620 O O . ASN A 1 73 ? 23.155 -3.744 -24.747 1.00 95.00 73 ASN A O 1
ATOM 624 N N . PRO A 1 74 ? 23.607 -5.715 -25.751 1.00 93.69 74 PRO A N 1
ATOM 625 C CA . PRO A 1 74 ? 22.333 -6.348 -25.398 1.00 93.69 74 PRO A CA 1
ATOM 626 C C . PRO A 1 74 ? 22.170 -6.607 -23.893 1.00 93.69 74 PRO A C 1
ATOM 628 O O . PRO A 1 74 ? 21.048 -6.629 -23.412 1.00 93.69 74 PRO A O 1
ATOM 631 N N . LYS A 1 75 ? 23.267 -6.719 -23.136 1.00 93.81 75 LYS A N 1
ATOM 632 C CA . LYS A 1 75 ? 23.270 -7.013 -21.694 1.00 93.81 75 LYS A CA 1
ATOM 633 C C . LYS A 1 75 ? 23.243 -5.762 -20.806 1.00 93.81 75 LYS A C 1
ATOM 635 O O . LYS A 1 75 ? 23.500 -5.835 -19.608 1.00 93.81 75 LYS A O 1
ATOM 640 N N . VAL A 1 76 ? 22.989 -4.586 -21.377 1.00 95.56 76 VAL A N 1
ATOM 641 C CA . VAL A 1 76 ? 22.923 -3.324 -20.627 1.00 95.56 76 VAL A CA 1
ATOM 642 C C . VAL A 1 76 ? 21.484 -2.838 -20.616 1.00 95.56 76 VAL A C 1
ATOM 644 O O . VAL A 1 76 ? 20.922 -2.576 -21.677 1.00 95.56 76 VAL A O 1
ATOM 647 N N . PHE A 1 77 ? 20.925 -2.675 -19.420 1.00 96.12 77 PHE A N 1
ATOM 648 C CA . PHE A 1 77 ? 19.535 -2.288 -19.196 1.00 96.12 77 PHE A CA 1
ATOM 649 C C . PHE A 1 77 ? 19.458 -0.997 -18.384 1.00 96.12 77 PHE A C 1
ATOM 651 O O . PHE A 1 77 ? 20.308 -0.737 -17.529 1.00 96.12 77 PHE A O 1
ATOM 658 N N . PHE A 1 78 ? 18.428 -0.192 -18.630 1.00 96.88 78 PHE A N 1
ATOM 659 C CA . PHE A 1 78 ? 18.100 0.972 -17.810 1.00 96.88 78 PHE A CA 1
ATOM 660 C C . PHE A 1 78 ? 16.894 0.664 -16.932 1.00 96.88 78 PHE A C 1
ATOM 662 O O . PHE A 1 78 ? 15.868 0.217 -17.435 1.00 96.88 78 PHE A O 1
ATOM 669 N N . ILE A 1 79 ? 17.020 0.915 -15.631 1.00 96.62 79 ILE A N 1
ATOM 670 C CA . ILE A 1 79 ? 15.955 0.723 -14.651 1.00 96.62 79 ILE A CA 1
ATOM 671 C C . ILE A 1 79 ? 15.470 2.092 -14.191 1.00 96.62 79 ILE A C 1
ATOM 673 O O . ILE A 1 79 ? 16.221 2.809 -13.529 1.00 96.62 79 ILE A O 1
ATOM 677 N N . LEU A 1 80 ? 14.211 2.416 -14.477 1.00 96.88 80 LEU A N 1
ATOM 678 C CA . LEU A 1 80 ? 13.494 3.479 -13.785 1.00 96.88 80 LEU A CA 1
ATOM 679 C C . LEU A 1 80 ? 12.723 2.864 -12.615 1.00 96.88 80 LEU A C 1
ATOM 681 O O . LEU A 1 80 ? 11.753 2.131 -12.799 1.00 96.88 80 LEU A O 1
ATOM 685 N N . ASP A 1 81 ? 13.191 3.149 -11.409 1.00 96.00 81 ASP A N 1
ATOM 686 C CA . ASP A 1 81 ? 12.623 2.658 -10.163 1.00 96.00 81 ASP A CA 1
ATOM 687 C C . ASP A 1 81 ? 11.651 3.697 -9.593 1.00 96.00 81 ASP A C 1
ATOM 689 O O . ASP A 1 81 ? 12.057 4.770 -9.136 1.00 96.00 81 ASP A O 1
ATOM 693 N N . ALA A 1 82 ? 10.362 3.369 -9.656 1.00 95.31 82 ALA A N 1
ATOM 694 C CA . ALA A 1 82 ? 9.255 4.097 -9.053 1.00 95.31 82 ALA A CA 1
ATOM 695 C C . ALA A 1 82 ? 8.588 3.274 -7.934 1.00 95.31 82 ALA A C 1
ATOM 697 O O . ALA A 1 82 ? 7.446 3.538 -7.563 1.00 95.31 82 ALA A O 1
ATOM 698 N N . SER A 1 83 ? 9.293 2.293 -7.349 1.00 92.56 83 SER A N 1
ATOM 699 C CA . SER A 1 83 ? 8.721 1.340 -6.387 1.00 92.56 83 SER A CA 1
ATOM 700 C C . SER A 1 83 ? 8.335 1.951 -5.036 1.00 92.56 83 SER A C 1
ATOM 702 O O . SER A 1 83 ? 7.885 1.250 -4.140 1.00 92.56 83 SER A O 1
ATOM 704 N N . THR A 1 84 ? 8.531 3.250 -4.824 1.00 89.12 84 THR A N 1
ATOM 705 C CA . THR A 1 84 ? 8.031 3.945 -3.628 1.00 89.12 84 THR A CA 1
ATOM 706 C C . THR A 1 84 ? 6.640 4.531 -3.822 1.00 89.12 84 THR A C 1
ATOM 708 O O . THR A 1 84 ? 6.080 5.070 -2.872 1.00 89.12 84 THR A O 1
ATOM 711 N N . GLU A 1 85 ? 6.089 4.439 -5.030 1.00 86.56 85 GLU A N 1
ATOM 712 C CA . GLU A 1 85 ? 4.855 5.101 -5.424 1.00 86.56 85 GLU A CA 1
ATOM 713 C C . GLU A 1 85 ? 3.918 4.150 -6.174 1.00 86.56 85 GLU A C 1
ATOM 715 O O . GLU A 1 85 ? 4.323 3.119 -6.712 1.00 86.56 85 GLU A O 1
ATOM 720 N N . GLY A 1 86 ? 2.636 4.509 -6.184 1.00 88.94 86 GLY A N 1
ATOM 721 C CA . GLY A 1 86 ? 1.571 3.731 -6.817 1.00 88.94 86 GLY A CA 1
ATOM 722 C C . GLY A 1 86 ? 0.682 4.558 -7.734 1.00 88.94 86 GLY A C 1
ATOM 723 O O . GLY A 1 86 ? -0.502 4.256 -7.862 1.00 88.94 86 GLY A O 1
ATOM 724 N N . PHE A 1 87 ? 1.212 5.641 -8.301 1.00 88.75 87 PHE A N 1
ATOM 725 C CA . PHE A 1 87 ? 0.465 6.482 -9.232 1.00 88.75 87 PHE A CA 1
ATOM 726 C C . PHE A 1 87 ? 0.089 5.711 -10.499 1.00 88.75 87 PHE A C 1
ATOM 728 O O . PHE A 1 87 ? 0.787 4.778 -10.896 1.00 88.75 87 PHE A O 1
ATOM 735 N N . SER A 1 88 ? -1.000 6.127 -11.145 1.00 91.06 88 SER A N 1
ATOM 736 C CA . SER A 1 88 ? -1.282 5.659 -12.496 1.00 91.06 88 SER A CA 1
ATOM 737 C C . SER A 1 88 ? -0.245 6.221 -13.471 1.00 91.06 88 SER A C 1
ATOM 739 O O . SER A 1 88 ? 0.162 7.383 -13.396 1.00 91.06 88 SER A O 1
ATOM 741 N N . THR A 1 89 ? 0.218 5.341 -14.350 1.00 90.69 89 THR A N 1
ATOM 742 C CA . THR A 1 89 ? 1.218 5.606 -15.389 1.00 90.69 89 THR A CA 1
ATOM 743 C C . THR A 1 89 ? 0.601 6.115 -16.686 1.00 90.69 89 THR A C 1
ATOM 745 O O . THR A 1 89 ? 1.325 6.662 -17.512 1.00 90.69 89 THR A O 1
ATOM 748 N N . ILE A 1 90 ? -0.717 5.944 -16.837 1.00 89.00 90 ILE A N 1
ATOM 749 C CA . ILE A 1 90 ? -1.502 6.298 -18.028 1.00 89.00 90 ILE A CA 1
ATOM 750 C C . ILE A 1 90 ? -2.481 7.447 -17.772 1.00 89.00 90 ILE A C 1
ATOM 752 O O . ILE A 1 90 ? -2.837 8.178 -18.689 1.00 89.00 90 ILE A O 1
ATOM 756 N N . TYR A 1 91 ? -2.893 7.647 -16.517 1.00 84.06 91 TYR A N 1
ATOM 757 C CA . TYR A 1 91 ? -3.750 8.752 -16.105 1.00 84.06 91 TYR A CA 1
ATOM 758 C C . TYR A 1 91 ? -3.144 9.489 -14.907 1.00 84.06 91 TYR A C 1
ATOM 760 O O . TYR A 1 91 ? -2.598 8.892 -13.984 1.00 84.06 91 TYR A O 1
ATOM 768 N N . GLY A 1 92 ? -3.288 10.812 -14.872 1.00 79.88 92 GLY A N 1
ATOM 769 C CA . GLY A 1 92 ? -2.751 11.651 -13.799 1.00 79.88 92 GLY A CA 1
ATOM 770 C C . GLY A 1 92 ? -1.463 12.371 -14.196 1.00 79.88 92 GLY A C 1
ATOM 771 O O . GLY A 1 92 ? -1.256 12.688 -15.359 1.00 79.88 92 GLY A O 1
ATOM 772 N N . ASN A 1 93 ? -0.618 12.680 -13.208 1.00 84.81 93 ASN A N 1
ATOM 773 C CA . ASN A 1 93 ? 0.500 13.623 -13.369 1.00 84.81 93 ASN A CA 1
ATOM 774 C C . ASN A 1 93 ? 1.874 12.935 -13.437 1.00 84.81 93 ASN A C 1
ATOM 776 O O . ASN A 1 93 ? 2.892 13.574 -13.179 1.00 84.81 93 ASN A O 1
ATOM 780 N N . THR A 1 94 ? 1.905 11.631 -13.707 1.00 90.50 94 THR A N 1
ATOM 781 C CA . THR A 1 94 ? 3.127 10.816 -13.770 1.00 90.50 94 THR A CA 1
ATOM 782 C C . THR A 1 94 ? 3.106 9.921 -15.012 1.00 90.50 94 THR A C 1
ATOM 784 O O . THR A 1 94 ? 2.960 8.706 -14.874 1.00 90.50 94 THR A O 1
ATOM 787 N N . PRO A 1 95 ? 3.235 10.501 -16.223 1.00 94.94 95 PRO A N 1
ATOM 788 C CA . PRO A 1 95 ? 3.143 9.778 -17.495 1.00 94.94 95 PRO A CA 1
ATOM 789 C C . PRO A 1 95 ? 4.427 8.978 -17.776 1.00 94.94 95 PRO A C 1
ATOM 791 O O . PRO A 1 95 ? 5.193 9.265 -18.695 1.00 94.94 95 PRO A O 1
ATOM 794 N N . PHE A 1 96 ? 4.752 8.018 -16.906 1.00 96.75 96 PHE A N 1
ATOM 795 C CA . PHE A 1 96 ? 6.030 7.308 -16.968 1.00 96.75 96 PHE A CA 1
ATOM 796 C C . PHE A 1 96 ? 6.170 6.465 -18.236 1.00 96.75 96 PHE A C 1
ATOM 798 O O . PHE A 1 96 ? 7.287 6.335 -18.732 1.00 96.75 96 PHE A O 1
ATOM 805 N N . PHE A 1 97 ? 5.077 5.925 -18.784 1.00 97.62 97 PHE A N 1
ATOM 806 C CA . PHE A 1 97 ? 5.139 5.176 -20.039 1.00 97.62 97 PHE A CA 1
ATOM 807 C C . PHE A 1 97 ? 5.500 6.089 -21.212 1.00 97.62 97 PHE A C 1
ATOM 809 O O . PHE A 1 97 ? 6.471 5.787 -21.907 1.00 97.62 97 PHE A O 1
ATOM 816 N N . ASP A 1 98 ? 4.842 7.243 -21.349 1.00 97.69 98 ASP A N 1
ATOM 817 C CA . ASP A 1 98 ? 5.168 8.236 -22.381 1.00 97.69 98 ASP A CA 1
ATOM 818 C C . ASP A 1 98 ? 6.625 8.685 -22.281 1.00 97.69 98 ASP A C 1
ATOM 820 O O . ASP A 1 98 ? 7.361 8.646 -23.265 1.00 97.69 98 ASP A O 1
ATOM 824 N N . ILE A 1 99 ? 7.086 9.004 -21.067 1.00 97.62 99 ILE A N 1
ATOM 825 C CA . ILE A 1 99 ? 8.476 9.404 -20.818 1.00 97.62 99 ILE A CA 1
ATOM 826 C C . ILE A 1 99 ? 9.447 8.318 -21.278 1.00 97.62 99 ILE A C 1
ATOM 828 O O . ILE A 1 99 ? 10.450 8.609 -21.936 1.00 97.62 99 ILE A O 1
ATOM 832 N N . LEU A 1 100 ? 9.202 7.060 -20.915 1.00 98.19 100 LEU A N 1
ATOM 833 C CA . LEU A 1 100 ? 10.113 5.970 -21.243 1.00 98.19 100 LEU A CA 1
ATOM 834 C C . LEU A 1 100 ? 10.142 5.686 -22.749 1.00 98.19 100 LEU A C 1
ATOM 836 O O . LEU A 1 100 ? 11.237 5.522 -23.293 1.00 98.19 100 LEU A O 1
ATOM 840 N N . TYR A 1 101 ? 8.997 5.703 -23.434 1.00 98.44 101 TYR A N 1
ATOM 841 C CA . TYR A 1 101 ? 8.956 5.547 -24.889 1.00 98.44 101 TYR A CA 1
ATOM 842 C C . TYR A 1 101 ? 9.566 6.740 -25.630 1.00 98.44 101 TYR A C 1
ATOM 844 O O . TYR A 1 101 ? 10.386 6.531 -26.525 1.00 98.44 101 TYR A O 1
ATOM 852 N N . PHE A 1 102 ? 9.301 7.972 -25.188 1.00 98.25 102 PHE A N 1
ATOM 853 C CA . PHE A 1 102 ? 9.948 9.177 -25.713 1.00 98.25 102 PHE A CA 1
ATOM 854 C C . PHE A 1 102 ? 11.478 9.088 -25.624 1.00 98.25 102 PHE A C 1
ATOM 856 O O . PHE A 1 102 ? 12.197 9.435 -26.561 1.00 98.25 102 PHE A O 1
ATOM 863 N N . ASN A 1 103 ? 12.009 8.582 -24.506 1.00 98.38 103 ASN A N 1
ATOM 864 C CA . ASN A 1 103 ? 13.448 8.378 -24.355 1.00 98.38 103 ASN A CA 1
ATOM 865 C C . ASN A 1 103 ? 13.987 7.260 -25.259 1.00 98.38 103 ASN A C 1
ATOM 867 O O . ASN A 1 103 ? 15.107 7.383 -25.758 1.00 98.38 103 ASN A O 1
ATOM 871 N N . CYS A 1 104 ? 13.224 6.186 -25.476 1.00 98.44 104 CYS A N 1
ATOM 872 C CA . CYS A 1 104 ? 13.606 5.128 -26.413 1.00 98.44 104 CYS A CA 1
ATOM 873 C C . CYS A 1 104 ? 13.765 5.682 -27.830 1.00 98.44 104 CYS A C 1
ATOM 875 O O . CYS A 1 104 ? 14.805 5.474 -28.454 1.00 98.44 104 CYS A O 1
ATOM 877 N N . GLU A 1 105 ? 12.779 6.450 -28.296 1.00 97.81 105 GLU A N 1
ATOM 878 C CA . GLU A 1 105 ? 12.792 7.082 -29.614 1.00 97.81 105 GLU A CA 1
ATOM 879 C C . GLU A 1 105 ? 13.935 8.100 -29.735 1.00 97.81 105 GLU A C 1
ATOM 881 O O . GLU A 1 105 ? 14.808 7.969 -30.594 1.00 97.81 105 GLU A O 1
ATOM 886 N N . LYS A 1 106 ? 14.002 9.070 -28.813 1.00 98.19 106 LYS A N 1
ATOM 887 C CA . LYS A 1 106 ? 14.988 10.162 -28.847 1.00 98.19 106 LYS A CA 1
ATOM 888 C C . LYS A 1 106 ? 16.436 9.670 -28.866 1.00 98.19 106 LYS A C 1
ATOM 890 O O . LYS A 1 106 ? 17.306 10.324 -29.447 1.00 98.19 106 LYS A O 1
ATOM 895 N N . PHE A 1 107 ? 16.726 8.559 -28.189 1.00 97.94 107 PHE A N 1
ATOM 896 C CA . PHE A 1 107 ? 18.088 8.050 -28.033 1.00 97.94 107 PHE A CA 1
ATOM 897 C C . PHE A 1 107 ? 18.388 6.790 -28.842 1.00 97.94 107 PHE A C 1
ATOM 899 O O . PHE A 1 107 ? 19.508 6.278 -28.700 1.00 97.94 107 PHE A O 1
ATOM 906 N N . ASP A 1 108 ? 17.468 6.343 -29.701 1.00 97.50 108 ASP A N 1
ATOM 907 C CA . ASP A 1 108 ? 17.593 5.118 -30.497 1.00 97.50 108 ASP A CA 1
ATOM 908 C C . ASP A 1 108 ? 17.927 3.909 -29.601 1.00 97.50 108 ASP A C 1
ATOM 910 O O . ASP A 1 108 ? 19.000 3.310 -29.675 1.00 97.50 108 ASP A O 1
ATOM 914 N N . ILE A 1 109 ? 17.053 3.631 -28.630 1.00 98.12 109 ILE A N 1
ATOM 915 C CA . ILE A 1 109 ? 17.193 2.534 -27.663 1.00 98.12 109 ILE A CA 1
ATOM 916 C C . ILE A 1 109 ? 15.980 1.618 -27.786 1.00 98.12 109 ILE A C 1
ATOM 918 O O . ILE A 1 109 ? 14.847 2.081 -27.732 1.00 98.12 109 ILE A O 1
ATOM 922 N N . SER A 1 110 ? 16.213 0.306 -27.914 1.00 97.50 110 SER A N 1
ATOM 923 C CA . SER A 1 110 ? 15.119 -0.673 -27.917 1.00 97.50 110 SER A CA 1
ATOM 924 C C . SER A 1 110 ? 14.342 -0.608 -26.592 1.00 97.50 110 SER A C 1
ATOM 926 O O . SER A 1 110 ? 14.985 -0.712 -25.539 1.00 97.50 110 SER A O 1
ATOM 928 N N . PRO A 1 111 ? 12.997 -0.523 -26.613 1.00 97.94 111 PRO A N 1
ATOM 929 C CA . PRO A 1 111 ? 12.170 -0.564 -25.406 1.00 97.94 111 PRO A CA 1
ATOM 930 C C . PRO A 1 111 ? 12.450 -1.773 -24.510 1.00 97.94 111 PRO A C 1
ATOM 932 O O . PRO A 1 111 ? 12.453 -1.652 -23.290 1.00 97.94 111 PRO A O 1
ATOM 935 N N . GLU A 1 112 ? 12.823 -2.916 -25.089 1.00 97.00 112 GLU A N 1
ATOM 936 C CA . GLU A 1 112 ? 13.168 -4.144 -24.355 1.00 97.00 112 GLU A CA 1
ATOM 937 C C . GLU A 1 112 ? 14.386 -3.989 -23.425 1.00 97.00 112 GLU A C 1
ATOM 939 O O . GLU A 1 112 ? 14.613 -4.837 -22.562 1.00 97.00 112 GLU A O 1
ATOM 944 N N . LYS A 1 113 ? 15.168 -2.909 -23.567 1.00 97.19 113 LYS A N 1
ATOM 945 C CA . LYS A 1 113 ? 16.280 -2.568 -22.665 1.00 97.19 113 LYS A CA 1
ATOM 946 C C . LYS A 1 113 ? 15.867 -1.710 -21.473 1.00 97.19 113 LYS A C 1
ATOM 948 O O . LYS A 1 113 ? 16.689 -1.442 -20.595 1.00 97.19 113 LYS A O 1
ATOM 953 N N . ILE A 1 114 ? 14.623 -1.251 -21.447 1.00 98.31 114 ILE A N 1
ATOM 954 C CA . ILE A 1 114 ? 14.069 -0.437 -20.374 1.00 98.31 114 ILE A CA 1
ATOM 955 C C . ILE A 1 114 ? 13.299 -1.334 -19.415 1.00 98.31 114 ILE A C 1
ATOM 957 O O . ILE A 1 114 ? 12.512 -2.189 -19.824 1.00 98.31 114 ILE A O 1
ATOM 961 N N . ILE A 1 115 ? 13.533 -1.129 -18.126 1.00 98.19 115 ILE A N 1
ATOM 962 C CA . ILE A 1 115 ? 12.838 -1.787 -17.032 1.00 98.19 115 ILE A CA 1
ATOM 963 C C . ILE A 1 115 ? 12.199 -0.696 -16.183 1.00 98.19 115 ILE A C 1
ATOM 965 O O . ILE A 1 115 ? 12.880 0.185 -15.662 1.00 98.19 115 ILE A O 1
ATOM 969 N N . PHE A 1 116 ? 10.889 -0.761 -16.037 1.00 97.88 116 PHE A N 1
ATOM 970 C CA . PHE A 1 116 ? 10.120 0.084 -15.150 1.00 97.88 116 PHE A CA 1
ATOM 971 C C . PHE A 1 116 ? 9.654 -0.745 -13.957 1.00 97.88 116 PHE A C 1
ATOM 973 O O . PHE A 1 116 ? 8.997 -1.775 -14.119 1.00 97.88 116 PHE A O 1
ATOM 980 N N . ILE A 1 117 ? 10.032 -0.308 -12.759 1.00 96.81 117 ILE A N 1
ATOM 981 C CA . ILE A 1 117 ? 9.655 -0.967 -11.511 1.00 96.81 117 ILE A CA 1
ATOM 982 C C . ILE A 1 117 ? 8.620 -0.102 -10.805 1.00 96.81 117 ILE A C 1
ATOM 984 O O . ILE A 1 117 ? 8.895 1.058 -10.499 1.00 96.81 117 ILE A O 1
ATOM 988 N N . SER A 1 118 ? 7.463 -0.686 -10.508 1.00 95.38 118 SER A N 1
ATOM 989 C CA . SER A 1 118 ? 6.321 0.013 -9.924 1.00 95.38 118 SER A CA 1
ATOM 990 C C . SER A 1 118 ? 5.795 -0.683 -8.669 1.00 95.38 118 SER A C 1
ATOM 992 O O . SER A 1 118 ? 5.887 -1.906 -8.530 1.00 95.38 118 SER A O 1
ATOM 994 N N . SER A 1 119 ? 5.207 0.095 -7.759 1.00 94.94 119 SER A N 1
ATOM 995 C CA . SER A 1 119 ? 4.319 -0.430 -6.712 1.00 94.94 119 SER A CA 1
ATOM 996 C C . SER A 1 119 ? 2.842 -0.188 -7.009 1.00 94.94 119 SER A C 1
ATOM 998 O O . SER A 1 119 ? 1.990 -0.546 -6.199 1.00 94.94 119 SER A O 1
ATOM 1000 N N . ASN A 1 120 ? 2.513 0.351 -8.184 1.00 95.88 120 ASN A N 1
ATOM 1001 C CA . ASN A 1 120 ? 1.175 0.229 -8.732 1.00 95.88 120 ASN A CA 1
ATOM 1002 C C . ASN A 1 120 ? 0.988 -1.197 -9.269 1.00 95.88 120 ASN A C 1
ATOM 1004 O O . ASN A 1 120 ? 1.549 -1.584 -10.293 1.00 95.88 120 ASN A O 1
ATOM 1008 N N . MET A 1 121 ? 0.193 -1.986 -8.557 1.00 96.19 121 MET A N 1
ATOM 1009 C CA . MET A 1 121 ? 0.066 -3.426 -8.758 1.00 96.19 121 MET A CA 1
ATOM 1010 C C . MET A 1 121 ? -0.769 -3.832 -9.980 1.00 96.19 121 MET A C 1
ATOM 1012 O O . MET A 1 121 ? -1.008 -5.024 -10.171 1.00 96.19 121 MET A O 1
ATOM 1016 N N . VAL A 1 122 ? -1.204 -2.859 -10.788 1.00 96.44 122 VAL A N 1
ATOM 1017 C CA . VAL A 1 122 ? -1.869 -3.082 -12.081 1.00 96.44 122 VAL A CA 1
ATOM 1018 C C . VAL A 1 122 ? -1.057 -2.586 -13.287 1.00 96.44 122 VAL A C 1
ATOM 1020 O O . VAL A 1 122 ? -1.542 -2.632 -14.415 1.00 96.44 122 VAL A O 1
ATOM 1023 N N . ASP A 1 123 ? 0.188 -2.132 -13.097 1.00 97.00 123 ASP A N 1
ATOM 1024 C CA . ASP A 1 123 ? 0.988 -1.595 -14.209 1.00 97.00 123 ASP A CA 1
ATOM 1025 C C . ASP A 1 123 ? 1.414 -2.655 -15.240 1.00 97.00 123 ASP A C 1
ATOM 1027 O O . ASP A 1 123 ? 1.593 -2.316 -16.410 1.00 97.00 123 ASP A O 1
ATOM 1031 N N . GLU A 1 124 ? 1.511 -3.935 -14.861 1.00 95.88 124 GLU A N 1
ATOM 1032 C CA . GLU A 1 124 ? 1.703 -5.032 -15.825 1.00 95.88 124 GLU A CA 1
ATOM 1033 C C . GLU A 1 124 ? 0.513 -5.148 -16.798 1.00 95.88 124 GLU A C 1
ATOM 1035 O O . GLU A 1 124 ? 0.706 -5.478 -17.966 1.00 95.88 124 GLU A O 1
ATOM 1040 N N . GLN A 1 125 ? -0.712 -4.843 -16.355 1.00 96.56 125 GLN A N 1
ATOM 1041 C CA . GLN A 1 125 ? -1.888 -4.760 -17.224 1.00 96.56 125 GLN A CA 1
ATOM 1042 C C . GLN A 1 125 ? -1.942 -3.417 -17.959 1.00 96.56 125 GLN A C 1
ATOM 1044 O O . GLN A 1 125 ? -2.250 -3.387 -19.153 1.00 96.56 125 GLN A O 1
ATOM 1049 N N . ASN A 1 126 ? -1.606 -2.315 -17.282 1.00 97.44 126 ASN A N 1
ATOM 1050 C CA . ASN A 1 126 ? -1.630 -0.985 -17.890 1.00 97.44 126 ASN A CA 1
ATOM 1051 C C . ASN A 1 126 ? -0.668 -0.883 -19.074 1.00 97.44 126 ASN A C 1
ATOM 1053 O O . ASN A 1 126 ? -1.026 -0.257 -20.063 1.00 97.44 126 ASN A O 1
ATOM 1057 N N . ILE A 1 127 ? 0.518 -1.502 -19.021 1.00 97.75 127 ILE A N 1
ATOM 1058 C CA . ILE A 1 127 ? 1.454 -1.443 -20.154 1.00 97.75 127 ILE A CA 1
ATOM 1059 C C . ILE A 1 127 ? 0.935 -2.204 -21.376 1.00 97.75 127 ILE A C 1
ATOM 1061 O O . ILE A 1 127 ? 1.133 -1.760 -22.503 1.00 97.75 127 ILE A O 1
ATOM 1065 N N . ILE A 1 128 ? 0.220 -3.316 -21.173 1.00 97.38 128 ILE A N 1
ATOM 1066 C CA . ILE A 1 128 ? -0.423 -4.057 -22.268 1.00 97.38 128 ILE A CA 1
ATOM 1067 C C . ILE A 1 128 ? -1.492 -3.176 -22.918 1.00 97.38 128 ILE A C 1
ATOM 1069 O O . ILE A 1 128 ? -1.529 -3.049 -24.144 1.00 97.38 128 ILE A O 1
ATOM 1073 N N . ARG A 1 129 ? -2.330 -2.537 -22.094 1.00 96.38 129 ARG A N 1
ATOM 1074 C CA . ARG A 1 129 ? -3.352 -1.592 -22.551 1.00 96.38 129 ARG A CA 1
ATOM 1075 C C . ARG A 1 129 ? -2.729 -0.426 -23.320 1.00 96.38 129 ARG A C 1
ATOM 1077 O O . ARG A 1 129 ? -3.111 -0.199 -24.462 1.00 96.38 129 ARG A O 1
ATOM 1084 N N . TYR A 1 130 ? -1.740 0.241 -22.730 1.00 97.25 130 TYR A N 1
ATOM 1085 C CA . TYR A 1 130 ? -1.040 1.378 -23.325 1.00 97.25 130 TYR A CA 1
ATOM 1086 C C . TYR A 1 130 ? -0.429 1.014 -24.682 1.00 97.25 130 TYR A C 1
ATOM 1088 O O . TYR A 1 130 ? -0.682 1.679 -25.679 1.00 97.25 130 TYR A O 1
ATOM 1096 N N . ASN A 1 131 ? 0.308 -0.096 -24.767 1.00 98.00 131 ASN A N 1
ATOM 1097 C CA . ASN A 1 131 ? 0.909 -0.514 -26.032 1.00 98.00 131 ASN A CA 1
ATOM 1098 C C . ASN A 1 131 ? -0.137 -0.827 -27.106 1.00 98.00 131 ASN A C 1
ATOM 1100 O O . ASN A 1 131 ? 0.090 -0.533 -28.277 1.00 98.00 131 ASN A O 1
ATOM 1104 N N . THR A 1 132 ? -1.274 -1.407 -26.714 1.00 97.19 132 THR A N 1
ATOM 1105 C CA . THR A 1 132 ? -2.377 -1.698 -27.638 1.00 97.19 132 THR A CA 1
ATOM 1106 C C . THR A 1 132 ? -2.995 -0.406 -28.168 1.00 97.19 132 THR A C 1
ATOM 1108 O O . THR A 1 132 ? -3.182 -0.266 -29.372 1.00 97.19 132 THR A O 1
ATOM 1111 N N . GLU A 1 133 ? -3.271 0.559 -27.288 1.00 96.62 133 GLU A N 1
ATOM 1112 C CA . GLU A 1 133 ? -3.862 1.855 -27.651 1.00 96.62 133 GLU A CA 1
ATOM 1113 C C . GLU A 1 133 ? -2.920 2.702 -28.532 1.00 96.62 133 GLU A C 1
ATOM 1115 O O . GLU A 1 133 ? -3.388 3.453 -29.387 1.00 96.62 133 GLU A O 1
ATOM 1120 N N . HIS A 1 134 ? -1.601 2.538 -28.379 1.00 96.81 134 HIS A N 1
ATOM 1121 C CA . HIS A 1 134 ? -0.575 3.295 -29.107 1.00 96.81 134 HIS A CA 1
ATOM 1122 C C . HIS A 1 134 ? 0.089 2.529 -30.270 1.00 96.81 134 HIS A C 1
ATOM 1124 O O . HIS A 1 134 ? 1.006 3.060 -30.894 1.00 96.81 134 HIS A O 1
ATOM 1130 N N . ASN A 1 135 ? -0.361 1.310 -30.596 1.00 97.25 135 ASN A N 1
ATOM 1131 C CA . ASN A 1 135 ? 0.220 0.445 -31.639 1.00 97.25 135 ASN A CA 1
ATOM 1132 C C . ASN A 1 135 ? 1.738 0.204 -31.472 1.00 97.25 135 ASN A C 1
ATOM 1134 O O . ASN A 1 135 ? 2.518 0.352 -32.414 1.00 97.25 135 ASN A O 1
ATOM 1138 N N . ILE A 1 136 ? 2.169 -0.145 -30.257 1.00 97.38 136 ILE A N 1
ATOM 1139 C CA . ILE A 1 136 ? 3.578 -0.387 -29.916 1.00 97.38 136 ILE A CA 1
ATOM 1140 C C . ILE A 1 136 ? 3.887 -1.890 -29.940 1.00 97.38 136 ILE A C 1
ATOM 1142 O O . ILE A 1 136 ? 3.426 -2.639 -29.079 1.00 97.38 136 ILE A O 1
ATOM 1146 N N . ASP A 1 137 ? 4.752 -2.316 -30.865 1.00 94.19 137 ASP A N 1
ATOM 1147 C CA . ASP A 1 137 ? 5.148 -3.727 -31.004 1.00 94.19 137 ASP A CA 1
ATOM 1148 C C . ASP A 1 137 ? 6.208 -4.172 -29.981 1.00 94.19 137 ASP A C 1
ATOM 1150 O O . ASP A 1 137 ? 6.169 -5.285 -29.453 1.00 94.19 137 ASP A O 1
ATOM 1154 N N . LYS A 1 138 ? 7.192 -3.306 -29.698 1.00 96.25 138 LYS A N 1
ATOM 1155 C CA . LYS A 1 138 ? 8.288 -3.590 -28.758 1.00 96.25 138 LYS A CA 1
ATOM 1156 C C . LYS A 1 138 ? 8.016 -2.916 -27.425 1.00 96.25 138 LYS A C 1
ATOM 1158 O O . LYS A 1 138 ? 8.133 -1.701 -27.307 1.00 96.25 138 LYS A O 1
ATOM 1163 N N . SER A 1 139 ? 7.697 -3.717 -26.415 1.00 97.56 139 SER A N 1
ATOM 1164 C CA . SER A 1 139 ? 7.351 -3.214 -25.086 1.00 97.56 139 SER A CA 1
ATOM 1165 C C . SER A 1 139 ? 8.572 -2.961 -24.207 1.00 97.56 139 SER A C 1
ATOM 1167 O O . SER A 1 139 ? 9.508 -3.765 -24.185 1.00 97.56 139 SER A O 1
ATOM 1169 N N . ILE A 1 140 ? 8.494 -1.928 -23.364 1.00 98.06 140 ILE A N 1
ATOM 1170 C CA . ILE A 1 140 ? 9.313 -1.862 -22.146 1.00 98.06 140 ILE A CA 1
ATOM 1171 C C . ILE A 1 140 ? 9.000 -3.037 -21.207 1.00 98.06 140 ILE A C 1
ATOM 1173 O O . ILE A 1 140 ? 7.929 -3.650 -21.275 1.00 98.06 140 ILE A O 1
ATOM 1177 N N . ASN A 1 141 ? 9.930 -3.368 -20.313 1.00 97.69 141 ASN A N 1
ATOM 1178 C CA . ASN A 1 141 ? 9.693 -4.355 -19.263 1.00 97.69 141 ASN A CA 1
ATOM 1179 C C . ASN A 1 141 ? 9.073 -3.666 -18.055 1.00 97.69 141 ASN A C 1
ATOM 1181 O O . ASN A 1 141 ? 9.704 -2.796 -17.469 1.00 97.69 141 ASN A O 1
ATOM 1185 N N . VAL A 1 142 ? 7.879 -4.080 -17.651 1.00 97.44 142 VAL A N 1
ATOM 1186 C CA . VAL A 1 142 ? 7.242 -3.592 -16.425 1.00 97.44 142 VAL A CA 1
ATOM 1187 C C . VAL A 1 142 ? 7.213 -4.714 -15.405 1.00 97.44 142 VAL A C 1
ATOM 1189 O O . VAL A 1 142 ? 6.911 -5.855 -15.747 1.00 97.44 142 VAL A O 1
ATOM 1192 N N . ILE A 1 143 ? 7.555 -4.388 -14.163 1.00 96.50 143 ILE A N 1
ATOM 1193 C CA . ILE A 1 143 ? 7.419 -5.286 -13.022 1.00 96.50 143 ILE A CA 1
ATOM 1194 C C . ILE A 1 143 ? 6.739 -4.550 -11.871 1.00 96.50 143 ILE A C 1
ATOM 1196 O O . ILE A 1 143 ? 7.122 -3.436 -11.503 1.00 96.50 143 ILE A O 1
ATOM 1200 N N . CYS A 1 144 ? 5.757 -5.216 -11.276 1.00 95.56 144 CYS A N 1
ATOM 1201 C CA . CYS A 1 144 ? 5.026 -4.724 -10.120 1.00 95.56 144 CYS A CA 1
ATOM 1202 C C . CYS A 1 144 ? 5.377 -5.536 -8.876 1.00 95.56 144 CYS A C 1
ATOM 1204 O O . CYS A 1 144 ? 5.345 -6.770 -8.896 1.00 95.56 144 CYS A O 1
ATOM 1206 N N . PHE A 1 145 ? 5.664 -4.860 -7.765 1.00 94.25 145 PHE A N 1
ATOM 1207 C CA . PHE A 1 145 ? 5.742 -5.519 -6.464 1.00 94.25 145 PHE A CA 1
ATOM 1208 C C . PHE A 1 145 ? 5.357 -4.583 -5.315 1.00 94.25 145 PHE A C 1
ATOM 1210 O O . PHE A 1 145 ? 5.514 -3.361 -5.394 1.00 94.25 145 PHE A O 1
ATOM 1217 N N . ASN A 1 146 ? 4.889 -5.172 -4.214 1.00 91.94 146 ASN A N 1
ATOM 1218 C CA . ASN A 1 146 ? 4.518 -4.437 -3.010 1.00 91.94 146 ASN A CA 1
ATOM 1219 C C . ASN A 1 146 ? 5.774 -4.067 -2.207 1.00 91.94 146 ASN A C 1
ATOM 1221 O O . ASN A 1 146 ? 6.170 -4.772 -1.281 1.00 91.94 146 ASN A O 1
ATOM 1225 N N . ASN A 1 147 ? 6.398 -2.933 -2.522 1.00 91.38 147 ASN A N 1
ATOM 1226 C CA . ASN A 1 147 ? 7.611 -2.473 -1.838 1.00 91.38 147 ASN A CA 1
ATOM 1227 C C . ASN A 1 147 ? 7.434 -2.318 -0.316 1.00 91.38 147 ASN A C 1
ATOM 1229 O O . ASN A 1 147 ? 8.349 -2.589 0.461 1.00 91.38 147 ASN A O 1
ATOM 1233 N N . PHE A 1 148 ? 6.241 -1.916 0.124 1.00 90.94 148 PHE A N 1
ATOM 1234 C CA . PHE A 1 148 ? 5.951 -1.665 1.535 1.00 90.94 148 PHE A CA 1
ATOM 1235 C C . PHE A 1 148 ? 5.688 -2.928 2.365 1.00 90.94 148 PHE A C 1
ATOM 1237 O O . PHE A 1 148 ? 5.749 -2.855 3.592 1.00 90.94 148 PHE A O 1
ATOM 1244 N N . GLU A 1 149 ? 5.448 -4.073 1.720 1.00 89.31 149 GLU A N 1
ATOM 1245 C CA . GLU A 1 149 ? 5.218 -5.363 2.383 1.00 89.31 149 GLU A CA 1
ATOM 1246 C C . GLU A 1 149 ? 6.444 -5.789 3.196 1.00 89.31 149 GLU A C 1
ATOM 1248 O O . GLU A 1 149 ? 6.343 -6.126 4.369 1.00 89.31 149 GLU A O 1
ATOM 1253 N N . GLN A 1 150 ? 7.633 -5.685 2.609 1.00 85.31 150 GLN A N 1
ATOM 1254 C CA . GLN A 1 150 ? 8.884 -6.081 3.263 1.00 85.31 150 GLN A CA 1
ATOM 1255 C C . GLN A 1 150 ? 9.527 -4.969 4.088 1.00 85.31 150 GLN A C 1
ATOM 1257 O O . GLN A 1 150 ? 10.378 -5.231 4.940 1.00 85.31 150 GLN A O 1
ATOM 1262 N N . MET A 1 151 ? 9.117 -3.718 3.863 1.00 86.12 151 MET A N 1
ATOM 1263 C CA . MET A 1 151 ? 9.724 -2.557 4.513 1.00 86.12 151 MET A CA 1
ATOM 1264 C C . MET A 1 151 ? 9.739 -2.696 6.041 1.00 86.12 151 MET A C 1
ATOM 1266 O O . MET A 1 151 ? 10.724 -2.324 6.669 1.00 86.12 151 MET A O 1
ATOM 1270 N N . LEU A 1 152 ? 8.683 -3.264 6.633 1.00 85.56 152 LEU A N 1
ATOM 1271 C CA . LEU A 1 152 ? 8.552 -3.406 8.085 1.00 85.56 152 LEU A CA 1
ATOM 1272 C C . LEU A 1 152 ? 9.544 -4.405 8.688 1.00 85.56 152 LEU A C 1
ATOM 1274 O O . LEU A 1 152 ? 10.062 -4.152 9.775 1.00 85.56 152 LEU A O 1
ATOM 1278 N N . PHE A 1 153 ? 9.855 -5.494 7.982 1.00 87.19 153 PHE A N 1
ATOM 1279 C CA . PHE A 1 153 ? 10.860 -6.458 8.428 1.00 87.19 153 PHE A CA 1
ATOM 1280 C C . PHE A 1 153 ? 12.286 -5.901 8.338 1.00 87.19 153 PHE A C 1
ATOM 1282 O O . PHE A 1 153 ? 13.146 -6.292 9.124 1.00 87.19 153 PHE A O 1
ATOM 1289 N N . ASN A 1 154 ? 12.520 -4.942 7.439 1.00 82.44 154 ASN A N 1
ATOM 1290 C CA . ASN A 1 154 ? 13.819 -4.295 7.241 1.00 82.44 154 ASN A CA 1
ATOM 1291 C C . ASN A 1 154 ? 14.129 -3.194 8.270 1.00 82.44 154 ASN A C 1
ATOM 1293 O O . ASN A 1 154 ? 15.230 -2.646 8.267 1.00 82.44 154 ASN A O 1
ATOM 1297 N N . LEU A 1 155 ? 13.182 -2.854 9.153 1.00 80.19 155 LEU A N 1
ATOM 1298 C CA . LEU A 1 155 ? 13.380 -1.824 10.180 1.00 80.19 155 LEU A CA 1
ATOM 1299 C C . LEU A 1 155 ? 14.280 -2.291 11.331 1.00 80.19 155 LEU A C 1
ATOM 1301 O O . LEU A 1 155 ? 14.896 -1.460 11.999 1.00 80.19 155 LEU A O 1
ATOM 1305 N N . ARG A 1 156 ? 14.342 -3.603 11.589 1.00 80.12 156 ARG A N 1
ATOM 1306 C CA . ARG A 1 156 ? 15.174 -4.215 12.632 1.00 80.12 156 ARG A CA 1
ATOM 1307 C C . ARG A 1 156 ? 15.847 -5.468 12.086 1.00 80.12 156 ARG A C 1
ATOM 1309 O O . ARG A 1 156 ? 15.220 -6.248 11.377 1.00 80.12 156 ARG A O 1
ATOM 1316 N N . LYS A 1 157 ? 17.122 -5.687 12.423 1.00 80.12 157 LYS A N 1
ATOM 1317 C CA . LYS A 1 157 ? 17.875 -6.844 11.907 1.00 80.12 157 LYS A CA 1
ATOM 1318 C C . LYS A 1 157 ? 17.247 -8.168 12.337 1.00 80.12 157 LYS A C 1
ATOM 1320 O O . LYS A 1 157 ? 17.251 -9.124 11.574 1.00 80.12 157 LYS A O 1
ATOM 1325 N N . GLU A 1 158 ? 16.673 -8.206 13.534 1.00 80.88 158 GLU A N 1
ATOM 1326 C CA . GLU A 1 158 ? 16.085 -9.403 14.134 1.00 80.88 158 GLU A CA 1
ATOM 1327 C C . GLU A 1 158 ? 14.757 -9.798 13.474 1.00 80.88 158 GLU A C 1
ATOM 1329 O O . GLU A 1 158 ? 14.313 -10.933 13.621 1.00 80.88 158 GLU A O 1
ATOM 1334 N N . THR A 1 159 ? 14.114 -8.871 12.754 1.00 82.88 159 THR A N 1
ATOM 1335 C CA . THR A 1 159 ? 12.851 -9.123 12.050 1.00 82.88 159 THR A CA 1
ATOM 1336 C C . THR A 1 159 ? 13.049 -9.517 10.591 1.00 82.88 159 THR A C 1
ATOM 1338 O O . THR A 1 159 ? 12.066 -9.849 9.938 1.00 82.88 159 THR A O 1
ATOM 1341 N N . LEU A 1 160 ? 14.280 -9.496 10.070 1.00 86.00 160 LEU A N 1
ATOM 1342 C CA . LEU A 1 160 ? 14.549 -9.834 8.674 1.00 86.00 160 LEU A CA 1
ATOM 1343 C C . LEU A 1 160 ? 14.086 -11.265 8.350 1.00 86.00 160 LEU A C 1
ATOM 1345 O O . LEU A 1 160 ? 14.383 -12.185 9.124 1.00 86.00 160 LEU A O 1
ATOM 1349 N N . PRO A 1 161 ? 13.399 -11.493 7.214 1.00 86.31 161 PRO A N 1
ATOM 1350 C CA . PRO A 1 161 ? 13.004 -12.836 6.840 1.00 86.31 161 PRO A CA 1
ATOM 1351 C C . PRO A 1 161 ? 14.231 -13.680 6.510 1.00 86.31 161 PRO A C 1
ATOM 1353 O O . PRO A 1 161 ? 15.111 -13.262 5.755 1.00 86.31 161 PRO A O 1
ATOM 1356 N N . GLN A 1 162 ? 14.281 -14.884 7.067 1.00 86.88 162 GLN A N 1
ATOM 1357 C CA . GLN A 1 162 ? 15.375 -15.821 6.855 1.00 86.88 162 GLN A CA 1
ATOM 1358 C C . GLN A 1 162 ? 14.949 -16.843 5.795 1.00 86.88 162 GLN A C 1
ATOM 1360 O O . GLN A 1 162 ? 13.898 -17.469 5.960 1.00 86.88 162 GLN A O 1
ATOM 1365 N N . PRO A 1 163 ? 15.702 -17.020 4.692 1.00 85.06 163 PRO A N 1
ATOM 1366 C CA . PRO A 1 163 ? 15.313 -17.939 3.625 1.00 85.06 163 PRO A CA 1
ATOM 1367 C C . PRO A 1 163 ? 15.076 -19.376 4.103 1.00 85.06 163 PRO A C 1
ATOM 1369 O O . PRO A 1 163 ? 14.094 -19.993 3.700 1.00 85.06 163 PRO A O 1
ATOM 1372 N N . ASP A 1 164 ? 15.925 -19.900 4.987 1.00 86.69 164 ASP A N 1
ATOM 1373 C CA . ASP A 1 164 ? 15.798 -21.255 5.535 1.00 86.69 164 ASP A CA 1
ATOM 1374 C C . ASP A 1 164 ? 14.529 -21.434 6.381 1.00 86.69 164 ASP A C 1
ATOM 1376 O O . ASP A 1 164 ? 13.966 -22.526 6.416 1.00 86.69 164 ASP A O 1
ATOM 1380 N N . VAL A 1 165 ? 14.039 -20.360 7.007 1.00 89.56 165 VAL A N 1
ATOM 1381 C CA . VAL A 1 165 ? 12.755 -20.349 7.716 1.00 89.56 165 VAL A CA 1
ATOM 1382 C C . VAL A 1 165 ? 11.597 -20.192 6.734 1.00 89.56 165 VAL A C 1
ATOM 1384 O O . VAL A 1 165 ? 10.647 -20.963 6.782 1.00 89.56 165 VAL A O 1
ATOM 1387 N N . ALA A 1 166 ? 11.671 -19.239 5.801 1.00 87.88 166 ALA A N 1
ATOM 1388 C CA . ALA A 1 166 ? 10.578 -18.930 4.876 1.00 87.88 166 ALA A CA 1
ATOM 1389 C C . ALA A 1 166 ? 10.132 -20.145 4.036 1.00 87.88 166 ALA A C 1
ATOM 1391 O O . ALA A 1 166 ? 8.939 -20.277 3.738 1.00 87.88 166 ALA A O 1
ATOM 1392 N N . TYR A 1 167 ? 11.075 -21.028 3.683 1.00 85.25 167 TYR A N 1
ATOM 1393 C CA . TYR A 1 167 ? 10.836 -22.218 2.857 1.00 85.25 167 TYR A CA 1
ATOM 1394 C C . TYR A 1 167 ? 10.739 -23.531 3.636 1.00 85.25 167 TYR A C 1
ATOM 1396 O O . TYR A 1 167 ? 10.488 -24.567 3.024 1.00 85.25 167 TYR A O 1
ATOM 1404 N N . ASN A 1 168 ? 10.905 -23.508 4.958 1.00 93.19 168 ASN A N 1
ATOM 1405 C CA . ASN A 1 168 ? 10.648 -24.663 5.805 1.00 93.19 168 ASN A CA 1
ATOM 1406 C C . ASN A 1 168 ? 9.289 -24.461 6.503 1.00 93.19 168 ASN A C 1
ATOM 1408 O O . ASN A 1 168 ? 9.192 -23.618 7.397 1.00 93.19 168 ASN A O 1
ATOM 1412 N N . PRO A 1 169 ? 8.227 -25.187 6.095 1.00 92.88 169 PRO A N 1
ATOM 1413 C CA . PRO A 1 169 ? 6.892 -25.000 6.657 1.00 92.88 169 PRO A CA 1
ATOM 1414 C C . PRO A 1 169 ? 6.847 -25.143 8.179 1.00 92.88 169 PRO A C 1
ATOM 1416 O O . PRO A 1 169 ? 6.217 -24.322 8.830 1.00 92.88 169 PRO A O 1
ATOM 1419 N N . GLU A 1 170 ? 7.553 -26.121 8.745 1.00 95.00 170 GLU A N 1
ATOM 1420 C CA . GLU A 1 170 ? 7.570 -26.368 10.191 1.00 95.00 170 GLU A CA 1
ATOM 1421 C C . GLU A 1 170 ? 8.219 -25.200 10.941 1.00 95.00 170 GLU A C 1
ATOM 1423 O O . GLU A 1 170 ? 7.609 -24.624 11.840 1.00 95.00 170 GLU A O 1
ATOM 1428 N N . ARG A 1 171 ? 9.407 -24.759 10.506 1.00 96.31 171 ARG A N 1
ATOM 1429 C CA . ARG A 1 171 ? 10.103 -23.616 11.126 1.00 96.31 171 ARG A CA 1
ATOM 1430 C C . ARG A 1 171 ? 9.320 -22.314 11.001 1.00 96.31 171 ARG A C 1
ATOM 1432 O O . ARG A 1 171 ? 9.317 -21.502 11.927 1.00 96.31 171 ARG A O 1
ATOM 1439 N N . LEU A 1 172 ? 8.683 -22.079 9.853 1.00 95.81 172 LEU A N 1
ATOM 1440 C CA . LEU A 1 172 ? 7.853 -20.893 9.672 1.00 95.81 172 LEU A CA 1
ATOM 1441 C C . LEU A 1 172 ? 6.640 -20.934 10.602 1.00 95.81 172 LEU A C 1
ATOM 1443 O O . LEU A 1 172 ? 6.292 -19.916 11.197 1.00 95.81 172 LEU A O 1
ATOM 1447 N N . ASP A 1 173 ? 6.007 -22.094 10.734 1.00 97.06 173 ASP A N 1
ATOM 1448 C CA . ASP A 1 173 ? 4.852 -22.283 11.600 1.00 97.06 173 ASP A CA 1
ATOM 1449 C C . ASP A 1 173 ? 5.219 -22.049 13.069 1.00 97.06 173 ASP A C 1
ATOM 1451 O O . ASP A 1 173 ? 4.510 -21.309 13.749 1.00 97.06 173 ASP A O 1
ATOM 1455 N N . GLU A 1 174 ? 6.370 -22.550 13.522 1.00 97.25 174 GLU A N 1
ATOM 1456 C CA . GLU A 1 174 ? 6.922 -22.262 14.852 1.00 97.25 174 GLU A CA 1
ATOM 1457 C C . GLU A 1 174 ? 7.189 -20.764 15.071 1.00 97.25 174 GLU A C 1
ATOM 1459 O O . GLU A 1 174 ? 6.792 -20.200 16.097 1.00 97.25 174 GLU A O 1
ATOM 1464 N N . LEU A 1 175 ? 7.826 -20.087 14.105 1.00 96.44 175 LEU A N 1
ATOM 1465 C CA . LEU A 1 175 ? 8.102 -18.648 14.182 1.00 96.44 175 LEU A CA 1
ATOM 1466 C C . LEU A 1 175 ? 6.806 -17.838 14.286 1.00 96.44 175 LEU A C 1
ATOM 1468 O O . LEU A 1 175 ? 6.696 -16.930 15.116 1.00 96.44 175 LEU A O 1
ATOM 1472 N N . VAL A 1 176 ? 5.822 -18.163 13.448 1.00 97.62 176 VAL A N 1
ATOM 1473 C CA . VAL A 1 176 ? 4.530 -17.474 13.420 1.00 97.62 176 VAL A CA 1
ATOM 1474 C C . VAL A 1 176 ? 3.727 -17.759 14.685 1.00 97.62 176 VAL A C 1
ATOM 1476 O O . VAL A 1 176 ? 3.111 -16.836 15.216 1.00 97.62 176 VAL A O 1
ATOM 1479 N N . GLU A 1 177 ? 3.761 -18.985 15.212 1.00 98.31 177 GLU A N 1
ATOM 1480 C CA . GLU A 1 177 ? 3.109 -19.321 16.480 1.00 98.31 177 GLU A CA 1
ATOM 1481 C C . GLU A 1 177 ? 3.718 -18.528 17.634 1.00 98.31 177 GLU A C 1
ATOM 1483 O O . GLU A 1 177 ? 2.996 -17.879 18.393 1.00 98.31 177 GLU A O 1
ATOM 1488 N N . LYS A 1 178 ? 5.053 -18.492 17.723 1.00 97.44 178 LYS A N 1
ATOM 1489 C CA . LYS A 1 178 ? 5.762 -17.693 18.726 1.00 97.44 178 LYS A CA 1
ATOM 1490 C C . LYS A 1 178 ? 5.372 -16.220 18.631 1.00 97.44 178 LYS A C 1
ATOM 1492 O O . LYS A 1 178 ? 5.049 -15.609 19.651 1.00 97.44 178 LYS A O 1
ATOM 1497 N N . LYS A 1 179 ? 5.357 -15.656 17.416 1.00 95.94 179 LYS A N 1
ATOM 1498 C CA . LYS A 1 179 ? 4.962 -14.259 17.211 1.00 95.94 179 LYS A CA 1
ATOM 1499 C C . LYS A 1 179 ? 3.508 -14.013 17.611 1.00 95.94 179 LYS A C 1
ATOM 1501 O O . LYS A 1 179 ? 3.207 -13.000 18.236 1.00 95.94 179 LYS A O 1
ATOM 1506 N N . TYR A 1 180 ? 2.610 -14.931 17.279 1.00 98.44 180 TYR A N 1
ATOM 1507 C CA . TYR A 1 180 ? 1.205 -14.842 17.651 1.00 98.44 180 TYR A CA 1
ATOM 1508 C C . TYR A 1 180 ? 1.013 -14.848 19.171 1.00 98.44 180 TYR A C 1
ATOM 1510 O O . TYR A 1 180 ? 0.316 -13.982 19.700 1.00 98.44 180 TYR A O 1
ATOM 1518 N N . LEU A 1 181 ? 1.671 -15.764 19.886 1.00 98.31 181 LEU A N 1
ATOM 1519 C CA . LEU A 1 181 ? 1.605 -15.834 21.347 1.00 98.31 181 LEU A CA 1
ATOM 1520 C C . LEU A 1 181 ? 2.167 -14.569 22.014 1.00 98.31 181 LEU A C 1
ATOM 1522 O O . LEU A 1 181 ? 1.579 -14.084 22.980 1.00 98.31 181 LEU A O 1
ATOM 1526 N N . GLU A 1 182 ? 3.244 -13.995 21.468 1.00 96.31 182 GLU A N 1
ATOM 1527 C CA . GLU A 1 182 ? 3.779 -12.693 21.893 1.00 96.31 182 GLU A CA 1
ATOM 1528 C C . GLU A 1 182 ? 2.725 -11.585 21.736 1.00 96.31 182 GLU A C 1
ATOM 1530 O O . GLU A 1 182 ? 2.429 -10.874 22.696 1.00 96.31 182 GLU A O 1
ATOM 1535 N N . VAL A 1 183 ? 2.088 -11.476 20.562 1.00 96.50 183 VAL A N 1
ATOM 1536 C CA . VAL A 1 183 ? 1.035 -10.476 20.310 1.00 96.50 183 VAL A CA 1
ATOM 1537 C C . VAL A 1 183 ? -0.153 -10.664 21.256 1.00 96.50 183 VAL A C 1
ATOM 1539 O O . VAL A 1 183 ? -0.693 -9.677 21.761 1.00 96.50 183 VAL A O 1
ATOM 1542 N N . VAL A 1 184 ? -0.569 -11.905 21.525 1.00 97.94 184 VAL A N 1
ATOM 1543 C CA . VAL A 1 184 ? -1.638 -12.207 22.491 1.00 97.94 184 VAL A CA 1
ATOM 1544 C C . VAL A 1 184 ? -1.241 -11.757 23.899 1.00 97.94 184 VAL A C 1
ATOM 1546 O O . VAL A 1 184 ? -2.053 -11.129 24.583 1.00 97.94 184 VAL A O 1
ATOM 1549 N N . GLY A 1 185 ? -0.011 -12.048 24.331 1.00 97.25 185 GLY A N 1
ATOM 1550 C CA . GLY A 1 185 ? 0.524 -11.643 25.632 1.00 97.25 185 GLY A CA 1
ATOM 1551 C C . GLY A 1 185 ? 0.562 -10.124 25.805 1.00 97.25 185 GLY A C 1
ATOM 1552 O O . GLY A 1 185 ? -0.004 -9.598 26.766 1.00 97.25 185 GLY A O 1
ATOM 1553 N N . GLU A 1 186 ? 1.136 -9.408 24.838 1.00 95.38 186 GLU A N 1
ATOM 1554 C CA . GLU A 1 186 ? 1.210 -7.943 24.868 1.00 95.38 186 GLU A CA 1
ATOM 1555 C C . GLU A 1 186 ? -0.175 -7.293 24.778 1.00 95.38 186 GLU A C 1
ATOM 1557 O O . GLU A 1 186 ? -0.456 -6.328 25.487 1.00 95.38 186 GLU A O 1
ATOM 1562 N N . THR A 1 187 ? -1.093 -7.858 23.988 1.00 96.06 187 THR A N 1
ATOM 1563 C CA . THR A 1 187 ? -2.478 -7.366 23.930 1.00 96.06 187 THR A CA 1
ATOM 1564 C C . THR A 1 187 ? -3.176 -7.536 25.280 1.00 96.06 187 THR A C 1
ATOM 1566 O O . THR A 1 187 ? -3.817 -6.605 25.754 1.00 96.06 187 THR A O 1
ATOM 1569 N N . LYS A 1 188 ? -3.027 -8.683 25.959 1.00 96.44 188 LYS A N 1
ATOM 1570 C CA . LYS A 1 188 ? -3.596 -8.887 27.308 1.00 96.44 188 LYS A CA 1
ATOM 1571 C C . LYS A 1 188 ? -3.077 -7.864 28.322 1.00 96.44 188 LYS A C 1
ATOM 1573 O O . LYS A 1 188 ? -3.834 -7.441 29.194 1.00 96.44 188 LYS A O 1
ATOM 1578 N N . LYS A 1 189 ? -1.805 -7.482 28.197 1.00 94.88 189 LYS A N 1
ATOM 1579 C CA . LYS A 1 189 ? -1.132 -6.511 29.065 1.00 94.88 189 LYS A CA 1
ATOM 1580 C C . LYS A 1 189 ? -1.559 -5.067 28.786 1.00 94.88 189 LYS A C 1
ATOM 1582 O O . LYS A 1 189 ? -1.743 -4.304 29.727 1.00 94.88 189 LYS A O 1
ATOM 1587 N N . LEU A 1 190 ? -1.690 -4.688 27.515 1.00 94.38 190 LEU A N 1
ATOM 1588 C CA . LEU A 1 190 ? -1.887 -3.294 27.096 1.00 94.38 190 LEU A CA 1
ATOM 1589 C C . LEU A 1 190 ? -3.350 -2.925 26.814 1.00 94.38 190 LEU A C 1
ATOM 1591 O O . LEU A 1 190 ? -3.683 -1.741 26.783 1.00 94.38 190 LEU A O 1
ATOM 1595 N N . TYR A 1 191 ? -4.230 -3.905 26.604 1.00 95.81 191 TYR A N 1
ATOM 1596 C CA . TYR A 1 191 ? -5.648 -3.667 26.360 1.00 95.81 191 TYR A CA 1
ATOM 1597 C C . TYR A 1 191 ? -6.438 -3.565 27.671 1.00 95.81 191 TYR A C 1
ATOM 1599 O O . TYR A 1 191 ? -6.579 -4.538 28.417 1.00 95.81 191 TYR A O 1
ATOM 1607 N N . TYR A 1 192 ? -7.021 -2.392 27.924 1.00 93.75 192 TYR A N 1
ATOM 1608 C CA . TYR A 1 192 ? -7.788 -2.105 29.144 1.00 93.75 192 TYR A CA 1
ATOM 1609 C C . TYR A 1 192 ? -9.312 -2.210 28.983 1.00 93.75 192 TYR A C 1
ATOM 1611 O O . TYR A 1 192 ? -10.028 -2.023 29.957 1.00 93.75 192 TYR A O 1
ATOM 1619 N N . GLY A 1 193 ? -9.827 -2.562 27.798 1.00 93.81 193 GLY A N 1
ATOM 1620 C CA . GLY A 1 193 ? -11.277 -2.714 27.580 1.00 93.81 193 GLY A CA 1
ATOM 1621 C C . GLY A 1 193 ? -12.001 -1.453 27.091 1.00 93.81 193 GLY A C 1
ATOM 1622 O O . GLY A 1 193 ? -13.219 -1.478 26.926 1.00 93.81 193 GLY A O 1
ATOM 1623 N N . GLU A 1 194 ? -11.277 -0.357 26.848 1.00 92.38 194 GLU A N 1
ATOM 1624 C CA . GLU A 1 194 ? -11.885 0.946 26.533 1.00 92.38 194 GLU A CA 1
ATOM 1625 C C . GLU A 1 194 ? -11.813 1.332 25.051 1.00 92.38 194 GLU A C 1
ATOM 1627 O O . GLU A 1 194 ? -12.769 1.889 24.505 1.00 92.38 194 GLU A O 1
ATOM 1632 N N . LYS A 1 195 ? -10.673 1.061 24.401 1.00 96.75 195 LYS A N 1
ATOM 1633 C CA . LYS A 1 195 ? -10.357 1.531 23.046 1.00 96.75 195 LYS A CA 1
ATOM 1634 C C . LYS A 1 195 ? -10.436 0.397 22.033 1.00 96.75 195 LYS A C 1
ATOM 1636 O O . LYS A 1 195 ? -9.588 -0.480 22.008 1.00 96.75 195 LYS A O 1
ATOM 1641 N N . TYR A 1 196 ? -11.435 0.407 21.165 1.00 98.44 196 TYR A N 1
ATOM 1642 C CA . TYR A 1 196 ? -11.718 -0.707 20.261 1.00 98.44 196 TYR A CA 1
ATOM 1643 C C . TYR A 1 196 ? -10.987 -0.602 18.933 1.00 98.44 196 TYR A C 1
ATOM 1645 O O . TYR A 1 196 ? -10.527 -1.618 18.418 1.00 98.44 196 TYR A O 1
ATOM 1653 N N . PHE A 1 197 ? -10.852 0.600 18.382 1.00 98.44 197 PHE A N 1
ATOM 1654 C CA . PHE A 1 197 ? -10.274 0.767 17.055 1.00 98.44 197 PHE A CA 1
ATOM 1655 C C . PHE A 1 197 ? -9.169 1.808 17.015 1.00 98.44 197 PHE A C 1
ATOM 1657 O O . PHE A 1 197 ? -9.171 2.785 17.763 1.00 98.44 197 PHE A O 1
ATOM 1664 N N . LEU A 1 198 ? -8.232 1.586 16.103 1.00 97.25 198 LEU A N 1
ATOM 1665 C CA . LEU A 1 198 ? -7.137 2.489 15.789 1.00 97.25 198 LEU A CA 1
ATOM 1666 C C . LEU A 1 198 ? -7.388 3.141 14.427 1.00 97.25 198 LEU A C 1
ATOM 1668 O O . LEU A 1 198 ? -7.664 2.440 13.457 1.00 97.25 198 LEU A O 1
ATOM 1672 N N . SER A 1 199 ? -7.265 4.463 14.334 1.00 96.38 199 SER A N 1
ATOM 1673 C CA . SER A 1 199 ? -7.333 5.199 13.067 1.00 96.38 199 SER A CA 1
ATOM 1674 C C . SER A 1 199 ? -6.270 6.289 13.052 1.00 96.38 199 SER A C 1
ATOM 1676 O O . SER A 1 199 ? -6.439 7.359 13.637 1.00 96.38 199 SER A O 1
ATOM 1678 N N . LEU A 1 200 ? -5.154 6.007 12.382 1.00 93.25 200 LEU A N 1
ATOM 1679 C CA . LEU A 1 200 ? -4.007 6.906 12.343 1.00 93.25 200 LEU A CA 1
ATOM 1680 C C . LEU A 1 200 ? -3.972 7.679 11.031 1.00 93.25 200 LEU A C 1
ATOM 1682 O O . LEU A 1 200 ? -3.887 7.094 9.951 1.00 93.25 200 LEU A O 1
ATOM 1686 N N . SER A 1 201 ? -3.972 9.004 11.129 1.00 88.31 201 SER A N 1
ATOM 1687 C CA . SER A 1 201 ? -3.766 9.899 9.999 1.00 88.31 201 SER A CA 1
ATOM 1688 C C . SER A 1 201 ? -2.763 10.965 10.393 1.00 88.31 201 SER A C 1
ATOM 1690 O O . SER A 1 201 ? -2.944 11.675 11.369 1.00 88.31 201 SER A O 1
ATOM 1692 N N . ARG A 1 202 ? -1.702 11.121 9.608 1.00 79.81 202 ARG A N 1
ATOM 1693 C CA . ARG A 1 202 ? -0.702 12.164 9.853 1.00 79.81 202 ARG A CA 1
ATOM 1694 C C . ARG A 1 202 ? -0.619 13.153 8.708 1.00 79.81 202 ARG A C 1
ATOM 1696 O O . ARG A 1 202 ? -0.781 14.340 8.907 1.00 79.81 202 ARG A O 1
ATOM 1703 N N . VAL A 1 203 ? -0.407 12.669 7.488 1.00 86.06 203 VAL A N 1
ATOM 1704 C CA . VAL A 1 203 ? -0.384 13.559 6.322 1.00 86.06 203 VAL A CA 1
ATOM 1705 C C . VAL A 1 203 ? -1.813 13.961 5.977 1.00 86.06 203 VAL A C 1
ATOM 1707 O O . VAL A 1 203 ? -2.612 13.092 5.606 1.00 86.06 203 VAL A O 1
ATOM 1710 N N . ASN A 1 204 ? -2.089 15.263 6.065 1.00 89.56 204 ASN A N 1
ATOM 1711 C CA . ASN A 1 204 ? -3.359 15.864 5.673 1.00 89.56 204 ASN A CA 1
ATOM 1712 C C . ASN A 1 204 ? -3.630 15.591 4.190 1.00 89.56 204 ASN A C 1
ATOM 1714 O O . ASN A 1 204 ? -2.865 15.993 3.314 1.00 89.56 204 ASN A O 1
ATOM 1718 N N . ARG A 1 205 ? -4.719 14.871 3.926 1.00 91.38 205 ARG A N 1
ATOM 1719 C CA . ARG A 1 205 ? -5.287 14.625 2.598 1.00 91.38 205 ARG A CA 1
ATOM 1720 C C . ARG A 1 205 ? -6.810 14.699 2.727 1.00 91.38 205 ARG A C 1
ATOM 1722 O O . ARG A 1 205 ? -7.307 14.262 3.769 1.00 91.38 205 ARG A O 1
ATOM 1729 N N . PRO A 1 206 ? -7.549 15.170 1.708 1.00 92.69 206 PRO A N 1
ATOM 1730 C CA . PRO A 1 206 ? -8.993 15.405 1.810 1.00 92.69 206 PRO A CA 1
ATOM 1731 C C . PRO A 1 206 ? -9.767 14.208 2.365 1.00 92.69 206 PRO A C 1
ATOM 1733 O O . PRO A 1 206 ? -10.509 14.341 3.333 1.00 92.69 206 PRO A O 1
ATOM 1736 N N . HIS A 1 207 ? -9.513 13.004 1.848 1.00 94.00 207 HIS A N 1
ATOM 1737 C CA . HIS A 1 207 ? -10.190 11.788 2.304 1.00 94.00 207 HIS A CA 1
ATOM 1738 C C . HIS A 1 207 ? -9.850 11.374 3.737 1.00 94.00 207 HIS A C 1
ATOM 1740 O O . HIS A 1 207 ? -10.675 10.761 4.411 1.00 94.00 207 HIS A O 1
ATOM 1746 N N . ARG A 1 208 ? -8.646 11.695 4.217 1.00 94.31 208 ARG A N 1
ATOM 1747 C CA . ARG A 1 208 ? -8.245 11.410 5.600 1.00 94.31 208 ARG A CA 1
ATOM 1748 C C . ARG A 1 208 ? -8.819 12.429 6.568 1.00 94.31 208 ARG A C 1
ATOM 1750 O O . ARG A 1 208 ? -9.190 12.067 7.681 1.00 94.31 208 ARG A O 1
ATOM 1757 N N . THR A 1 209 ? -8.893 13.690 6.148 1.00 95.25 209 THR A N 1
ATOM 1758 C CA . THR A 1 209 ? -9.546 14.746 6.923 1.00 95.25 209 THR A CA 1
ATOM 1759 C C . THR A 1 209 ? -11.044 14.496 7.019 1.00 95.25 209 THR A C 1
ATOM 1761 O O . THR A 1 209 ? -11.574 14.591 8.118 1.00 95.25 209 THR A O 1
ATOM 1764 N N . LEU A 1 210 ? -11.691 14.058 5.933 1.00 96.06 210 LEU A N 1
ATOM 1765 C CA . LEU A 1 210 ? -13.072 13.566 5.948 1.00 96.06 210 LEU A CA 1
ATOM 1766 C C . LEU A 1 210 ? -13.266 12.480 7.013 1.00 96.06 210 LEU A C 1
ATOM 1768 O O . LEU A 1 210 ? -14.093 12.635 7.907 1.00 96.06 210 LEU A O 1
ATOM 1772 N N . SER A 1 211 ? -12.474 11.403 6.952 1.00 96.94 211 SER A N 1
ATOM 1773 C CA . SER A 1 211 ? -12.632 10.291 7.893 1.00 96.94 211 SER A CA 1
ATOM 1774 C C . SER A 1 211 ? -12.341 10.687 9.339 1.00 96.94 211 SER A C 1
ATOM 1776 O O . SER A 1 211 ? -13.039 10.250 10.248 1.00 96.94 211 SER A O 1
ATOM 1778 N N . ALA A 1 212 ? -11.329 11.530 9.570 1.00 97.06 212 ALA A N 1
ATOM 1779 C CA . ALA A 1 212 ? -10.990 12.000 10.909 1.00 97.06 212 ALA A CA 1
ATOM 1780 C C . ALA A 1 212 ? -12.075 12.923 11.479 1.00 97.06 212 ALA A C 1
ATOM 1782 O O . ALA A 1 212 ? -12.434 12.777 12.644 1.00 97.06 212 ALA A O 1
ATOM 1783 N N . TYR A 1 213 ? -12.616 13.828 10.657 1.00 97.56 213 TYR A N 1
ATOM 1784 C CA . TYR A 1 213 ? -13.720 14.711 11.026 1.00 97.56 213 TYR A CA 1
ATOM 1785 C C . TYR A 1 213 ? -14.967 13.907 11.412 1.00 97.56 213 TYR A C 1
ATOM 1787 O O . TYR A 1 213 ? -15.518 14.116 12.490 1.00 97.56 213 TYR A O 1
ATOM 1795 N N . GLU A 1 214 ? -15.386 12.964 10.566 1.00 97.88 214 GLU A N 1
ATOM 1796 C CA . GLU A 1 214 ? -16.591 12.153 10.787 1.00 97.88 214 GLU A CA 1
ATOM 1797 C C . GLU A 1 214 ? -16.435 11.234 12.006 1.00 97.88 214 GLU A C 1
ATOM 1799 O O . GLU A 1 214 ? -17.323 11.165 12.851 1.00 97.88 214 GLU A O 1
ATOM 1804 N N . LEU A 1 215 ? -15.275 10.583 12.174 1.00 98.06 215 LEU A N 1
ATOM 1805 C CA . LEU A 1 215 ? -15.019 9.779 13.371 1.00 98.06 215 LEU A CA 1
ATOM 1806 C C . LEU A 1 215 ? -14.989 10.638 14.643 1.00 98.06 215 LEU A C 1
ATOM 1808 O O . LEU A 1 215 ? -15.510 10.192 15.662 1.00 98.06 215 LEU A O 1
ATOM 1812 N N . PHE A 1 216 ? -14.422 11.848 14.598 1.00 97.44 216 PHE A N 1
ATOM 1813 C CA . PHE A 1 216 ? -14.374 12.768 15.741 1.00 97.44 216 PHE A CA 1
ATOM 1814 C C . PHE A 1 216 ? -15.767 13.224 16.193 1.00 97.44 216 PHE A C 1
ATOM 1816 O O . PHE A 1 216 ? -16.021 13.318 17.391 1.00 97.44 216 PHE A O 1
ATOM 1823 N N . HIS A 1 217 ? -16.680 13.467 15.251 1.00 97.06 217 HIS A N 1
ATOM 1824 C CA . HIS A 1 217 ? -18.054 13.886 15.549 1.00 97.06 217 HIS A CA 1
ATOM 1825 C C . HIS A 1 217 ? -19.026 12.711 15.755 1.00 97.06 217 HIS A C 1
ATOM 1827 O O . HIS A 1 217 ? -20.203 12.929 16.038 1.00 97.06 217 HIS A O 1
ATOM 1833 N N . SER A 1 218 ? -18.557 11.467 15.629 1.00 97.69 218 SER A N 1
ATOM 1834 C CA . SER A 1 218 ? -19.392 10.274 15.784 1.00 97.69 218 SER A CA 1
ATOM 1835 C C . SER A 1 218 ? -19.612 9.869 17.247 1.00 97.69 218 SER A C 1
ATOM 1837 O O . SER A 1 218 ? -18.787 10.123 18.127 1.00 97.69 218 SER A O 1
ATOM 1839 N N . GLU A 1 219 ? -20.680 9.102 17.492 1.00 97.69 219 GLU A N 1
ATOM 1840 C CA . GLU A 1 219 ? -20.971 8.483 18.798 1.00 97.69 219 GLU A CA 1
ATOM 1841 C C . GLU A 1 219 ? -19.879 7.500 19.274 1.00 97.69 219 GLU A C 1
ATOM 1843 O O . GLU A 1 219 ? -19.809 7.159 20.454 1.00 97.69 219 GLU A O 1
ATOM 1848 N N . ILE A 1 220 ? -19.011 7.043 18.364 1.00 98.06 220 ILE A N 1
ATOM 1849 C CA . ILE A 1 220 ? -17.954 6.067 18.646 1.00 98.06 220 ILE A CA 1
ATOM 1850 C C . ILE A 1 220 ? -16.580 6.705 18.878 1.00 98.06 220 ILE A C 1
ATOM 1852 O O . ILE A 1 220 ? -15.624 5.974 19.141 1.00 98.06 220 ILE A O 1
ATOM 1856 N N . PHE A 1 221 ? -16.458 8.039 18.820 1.00 97.62 221 PHE A N 1
ATOM 1857 C CA . PHE A 1 221 ? -15.179 8.745 18.974 1.00 97.62 221 PHE A CA 1
ATOM 1858 C C . PHE A 1 221 ? -14.418 8.320 20.237 1.00 97.62 221 PHE A C 1
ATOM 1860 O O . PHE A 1 221 ? -13.236 7.977 20.182 1.00 97.62 221 PHE A O 1
ATOM 1867 N N . SER A 1 222 ? -15.114 8.255 21.377 1.00 96.56 222 SER A N 1
ATOM 1868 C CA . SER A 1 222 ? -14.526 7.888 22.672 1.00 96.56 222 SER A CA 1
ATOM 1869 C C . SER A 1 222 ? -13.970 6.459 22.707 1.00 96.56 222 SER A C 1
ATOM 1871 O O . SER A 1 222 ? -13.096 6.166 23.526 1.00 96.56 222 SER A O 1
ATOM 1873 N N . LYS A 1 223 ? -14.416 5.587 21.796 1.00 97.94 223 LYS A N 1
ATOM 1874 C CA . LYS A 1 223 ? -13.968 4.195 21.655 1.00 97.94 223 LYS A CA 1
ATOM 1875 C C . LYS A 1 223 ? -12.792 4.037 20.696 1.00 97.94 223 LYS A C 1
ATOM 1877 O O . LYS A 1 223 ? -12.233 2.948 20.615 1.00 97.94 223 LYS A O 1
ATOM 1882 N N . GLY A 1 224 ? -12.396 5.085 19.981 1.00 96.31 224 GLY A N 1
ATOM 1883 C CA . GLY A 1 224 ? -11.252 5.058 19.079 1.00 96.31 224 GLY A CA 1
ATOM 1884 C C . GLY A 1 224 ? -9.987 5.658 19.688 1.00 96.31 224 GLY A C 1
ATOM 1885 O O . GLY A 1 224 ? -10.036 6.505 20.588 1.00 96.31 224 GLY A O 1
ATOM 1886 N N . VAL A 1 225 ? -8.840 5.236 19.160 1.00 95.69 225 VAL A N 1
ATOM 1887 C CA . VAL A 1 225 ? -7.590 6.000 19.198 1.00 95.69 225 VAL A CA 1
ATOM 1888 C C . VAL A 1 225 ? -7.403 6.631 17.823 1.00 95.69 225 VAL A C 1
ATOM 1890 O O . VAL A 1 225 ? -7.173 5.927 16.837 1.00 95.69 225 VAL A O 1
ATOM 1893 N N . LEU A 1 226 ? -7.555 7.953 17.752 1.00 94.75 226 LEU A N 1
ATOM 1894 C CA . LEU A 1 226 ? -7.495 8.720 16.511 1.00 94.75 226 LEU A CA 1
ATOM 1895 C C . LEU A 1 226 ? -6.277 9.640 16.521 1.00 94.75 226 LEU A C 1
ATOM 1897 O O . LEU A 1 226 ? -6.021 10.310 17.521 1.00 94.75 226 LEU A O 1
ATOM 1901 N N . SER A 1 227 ? -5.583 9.735 15.387 1.00 93.25 227 SER A N 1
ATOM 1902 C CA . SER A 1 227 ? -4.626 10.816 15.141 1.00 93.25 227 SER A CA 1
ATOM 1903 C C . SER A 1 227 ? -4.938 11.581 13.860 1.00 93.25 227 SER A C 1
ATOM 1905 O O . SER A 1 227 ? -5.440 11.014 12.886 1.00 93.25 227 SER A O 1
ATOM 1907 N N . HIS A 1 228 ? -4.667 12.885 13.887 1.00 94.00 228 HIS A N 1
ATOM 1908 C CA . HIS A 1 228 ? -4.774 13.792 12.746 1.00 94.00 228 HIS A CA 1
ATOM 1909 C C . HIS A 1 228 ? -3.880 15.009 12.992 1.00 94.00 228 HIS A C 1
ATOM 1911 O O . HIS A 1 228 ? -3.929 15.587 14.078 1.00 94.00 228 HIS A O 1
ATOM 1917 N N . ASP A 1 229 ? -3.046 15.383 12.021 1.00 92.81 229 ASP A N 1
ATOM 1918 C CA . ASP A 1 229 ? -2.117 16.508 12.170 1.00 92.81 229 ASP A CA 1
ATOM 1919 C C . ASP A 1 229 ? -2.854 17.856 12.125 1.00 92.81 229 ASP A C 1
ATOM 1921 O O . ASP A 1 229 ? -4.027 17.951 11.763 1.00 92.81 229 ASP A O 1
ATOM 1925 N N . LYS A 1 230 ? -2.161 18.924 12.519 1.00 94.19 230 LYS A N 1
ATOM 1926 C CA . LYS A 1 230 ? -2.670 20.292 12.493 1.00 94.19 230 LYS A CA 1
ATOM 1927 C C . LYS A 1 230 ? -3.081 20.684 11.077 1.00 94.19 230 LYS A C 1
ATOM 1929 O O . LYS A 1 230 ? -2.326 20.515 10.120 1.00 94.19 230 LYS A O 1
ATOM 1934 N N . ILE A 1 231 ? -4.240 21.319 10.963 1.00 93.69 231 ILE A N 1
ATOM 1935 C CA . ILE A 1 231 ? -4.655 22.046 9.763 1.00 93.69 231 ILE A CA 1
ATOM 1936 C C . ILE A 1 231 ? -4.546 23.533 10.088 1.00 93.69 231 ILE A C 1
ATOM 1938 O O . ILE A 1 231 ? -5.061 23.987 11.109 1.00 93.69 231 ILE A O 1
ATOM 1942 N N . LYS A 1 232 ? -3.853 24.305 9.244 1.00 92.88 232 LYS A N 1
ATOM 1943 C CA . LYS A 1 232 ? -3.758 25.757 9.435 1.00 92.88 232 LYS A CA 1
ATOM 1944 C C . LYS A 1 232 ? -5.153 26.367 9.298 1.00 92.88 232 LYS A C 1
ATOM 1946 O O . LYS A 1 232 ? -5.774 26.247 8.246 1.00 92.88 232 LYS A O 1
ATOM 1951 N N . ASN A 1 233 ? -5.621 27.063 10.331 1.00 92.62 233 ASN A N 1
ATOM 1952 C CA . ASN A 1 233 ? -6.931 27.713 10.324 1.00 92.62 233 ASN A CA 1
ATOM 1953 C C . ASN A 1 233 ? -6.884 29.076 9.606 1.00 92.62 233 ASN A C 1
ATOM 1955 O O . ASN A 1 233 ? -7.136 30.122 10.199 1.00 92.62 233 ASN A O 1
ATOM 1959 N N . THR A 1 234 ? -6.488 29.076 8.331 1.00 95.12 234 THR A N 1
ATOM 1960 C CA . THR A 1 234 ? -6.566 30.254 7.455 1.00 95.12 234 THR A CA 1
ATOM 1961 C C . THR A 1 234 ? -7.708 30.081 6.462 1.00 95.12 234 THR A C 1
ATOM 1963 O O . THR A 1 234 ? -7.980 28.963 6.023 1.00 95.12 234 THR A O 1
ATOM 1966 N N . LYS A 1 235 ? -8.355 31.186 6.061 1.00 93.31 235 LYS A N 1
ATOM 1967 C CA . LYS A 1 235 ? -9.452 31.155 5.074 1.00 93.31 235 LYS A CA 1
ATOM 1968 C C . LYS A 1 235 ? -9.061 30.402 3.798 1.00 93.31 235 LYS A C 1
ATOM 1970 O O . LYS A 1 235 ? -9.845 29.613 3.291 1.00 93.31 235 LYS A O 1
ATOM 1975 N N . GLU A 1 236 ? -7.839 30.615 3.311 1.00 95.06 236 GLU A N 1
ATOM 1976 C CA . GLU A 1 236 ? -7.317 29.955 2.112 1.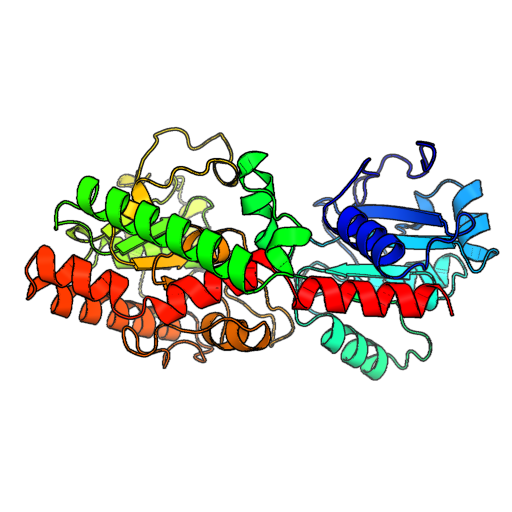00 95.06 236 GLU A CA 1
ATOM 1977 C C . GLU A 1 236 ? -7.150 28.440 2.291 1.00 95.06 236 GLU A C 1
ATOM 1979 O O . GLU A 1 236 ? -7.650 27.678 1.466 1.00 95.06 236 GLU A O 1
ATOM 1984 N N . THR A 1 237 ? -6.517 27.999 3.387 1.00 93.50 237 THR A N 1
ATOM 1985 C CA . THR A 1 237 ? -6.305 26.565 3.665 1.00 93.50 237 THR A CA 1
ATOM 1986 C C . THR A 1 237 ? -7.638 25.835 3.799 1.00 93.50 237 THR A C 1
ATOM 1988 O O . THR A 1 237 ? -7.825 24.765 3.224 1.00 93.50 237 THR A O 1
ATOM 1991 N N . ILE A 1 238 ? -8.578 26.424 4.543 1.00 95.69 238 ILE A N 1
ATOM 1992 C CA . ILE A 1 238 ? -9.899 25.839 4.784 1.00 95.69 238 ILE A CA 1
ATOM 1993 C C . ILE A 1 238 ? -10.721 25.783 3.495 1.00 95.69 238 ILE A C 1
ATOM 1995 O O . ILE A 1 238 ? -11.337 24.755 3.220 1.00 95.69 238 ILE A O 1
ATOM 1999 N N . ARG A 1 239 ? -10.697 26.844 2.677 1.00 95.06 239 ARG A N 1
ATOM 2000 C CA . ARG A 1 239 ? -11.359 26.858 1.367 1.00 95.06 239 ARG A CA 1
ATOM 2001 C C . ARG A 1 239 ? -10.812 25.759 0.455 1.00 95.06 239 ARG A C 1
ATOM 2003 O O . ARG A 1 239 ? -11.598 24.978 -0.066 1.00 95.06 239 ARG A O 1
ATOM 2010 N N . HIS A 1 240 ? -9.488 25.666 0.315 1.00 94.25 240 HIS A N 1
ATOM 2011 C CA . HIS A 1 240 ? -8.849 24.667 -0.545 1.00 94.25 240 HIS A CA 1
ATOM 2012 C C . HIS A 1 240 ? -9.163 23.232 -0.106 1.00 94.25 240 HIS A C 1
ATOM 2014 O O . HIS A 1 240 ? -9.476 22.377 -0.930 1.00 94.25 240 HIS A O 1
ATOM 2020 N N . LEU A 1 241 ? -9.128 22.968 1.203 1.00 93.44 241 LEU A N 1
ATOM 2021 C CA . LEU A 1 241 ? -9.510 21.671 1.752 1.00 93.44 241 LEU A CA 1
ATOM 2022 C C . LEU A 1 241 ? -10.984 21.352 1.467 1.00 93.44 241 LEU A C 1
ATOM 2024 O O . LEU A 1 241 ? -11.285 20.258 1.002 1.00 93.44 241 LEU A O 1
ATOM 2028 N N . HIS A 1 242 ? -11.888 22.301 1.722 1.00 95.12 242 HIS A N 1
ATOM 2029 C CA . HIS A 1 242 ? -13.324 22.143 1.487 1.00 95.12 242 HIS A CA 1
ATOM 2030 C C . HIS A 1 242 ? -13.648 21.842 0.017 1.00 95.12 242 HIS A C 1
ATOM 2032 O O . HIS A 1 242 ? -14.472 20.978 -0.259 1.00 95.12 242 HIS A O 1
ATOM 2038 N N . GLU A 1 243 ? -12.986 22.514 -0.928 1.00 95.31 243 GLU A N 1
ATOM 2039 C CA . GLU A 1 243 ? -13.157 22.286 -2.373 1.00 95.31 243 GLU A CA 1
ATOM 2040 C C . GLU A 1 243 ? -12.784 20.862 -2.812 1.00 95.31 243 GLU A C 1
ATOM 2042 O O . GLU A 1 243 ? -13.314 20.371 -3.807 1.00 95.31 243 GLU A O 1
ATOM 2047 N N . GLN A 1 244 ? -11.898 20.193 -2.070 1.00 93.69 244 GLN A N 1
ATOM 2048 C CA . GLN A 1 244 ? -11.450 18.829 -2.358 1.00 93.69 244 GLN A CA 1
ATOM 2049 C C . GLN A 1 244 ? -12.237 17.748 -1.608 1.00 93.69 244 GLN A C 1
ATOM 2051 O O . GLN A 1 244 ? -12.038 16.558 -1.867 1.00 93.69 244 GLN A O 1
ATOM 2056 N N . LEU A 1 245 ? -13.099 18.124 -0.659 1.00 93.62 245 LEU A N 1
ATOM 2057 C CA . LEU A 1 245 ? -13.974 17.172 0.016 1.00 93.62 245 LEU A CA 1
ATOM 2058 C C . LEU A 1 245 ? -15.155 16.786 -0.887 1.00 93.62 245 LEU A C 1
ATOM 2060 O O . LEU A 1 245 ? -15.622 17.601 -1.687 1.00 93.62 245 LEU A O 1
ATOM 2064 N N . PRO A 1 246 ? -15.691 15.561 -0.749 1.00 92.12 246 PRO A N 1
ATOM 2065 C CA . PRO A 1 246 ? -16.923 15.190 -1.432 1.00 92.12 246 PRO A CA 1
ATOM 2066 C C . PRO A 1 246 ? -18.069 16.141 -1.062 1.00 92.12 246 PRO A C 1
ATOM 2068 O O . PRO A 1 246 ? -18.389 16.313 0.113 1.00 92.12 246 PRO A O 1
ATOM 2071 N N . LYS A 1 247 ? -18.717 16.747 -2.064 1.00 89.69 247 LYS A N 1
ATOM 2072 C CA . LYS A 1 247 ? -19.797 17.732 -1.849 1.00 89.69 247 LYS A CA 1
ATOM 2073 C C . LYS A 1 247 ? -20.986 17.153 -1.078 1.00 89.69 247 LYS A C 1
ATOM 2075 O O . LYS A 1 247 ? -21.624 17.856 -0.302 1.00 89.69 247 LYS A O 1
ATOM 2080 N N . ASN A 1 248 ? -21.267 15.867 -1.278 1.00 91.12 248 ASN A N 1
ATOM 2081 C CA . ASN A 1 248 ? -22.323 15.131 -0.586 1.00 91.12 248 ASN A CA 1
ATOM 2082 C C . ASN A 1 248 ? -22.014 14.843 0.895 1.00 91.12 248 ASN A C 1
ATOM 2084 O O . ASN A 1 248 ? -22.900 14.349 1.583 1.00 91.12 248 ASN A O 1
ATOM 2088 N N . ALA A 1 249 ? -20.823 15.192 1.401 1.00 91.69 249 ALA A N 1
ATOM 2089 C CA . ALA A 1 249 ? -20.497 15.072 2.822 1.00 91.69 249 ALA A CA 1
ATOM 2090 C C . ALA A 1 249 ? -21.193 16.116 3.710 1.00 91.69 249 ALA A C 1
ATOM 2092 O O . ALA A 1 249 ? -21.248 15.946 4.922 1.00 91.69 249 ALA A O 1
ATOM 2093 N N . GLY A 1 250 ? -21.692 17.220 3.140 1.00 93.44 250 GLY A N 1
ATOM 2094 C CA . GLY A 1 250 ? -22.382 18.266 3.907 1.00 93.44 250 GLY A CA 1
ATOM 2095 C C . GLY A 1 250 ? -21.499 19.037 4.902 1.00 93.44 250 GLY A C 1
ATOM 2096 O O . GLY A 1 250 ? -22.022 19.813 5.696 1.00 93.44 250 GLY A O 1
ATOM 2097 N N . ILE A 1 251 ? -20.175 18.853 4.860 1.00 95.75 251 ILE A N 1
ATOM 2098 C CA . ILE A 1 251 ? -19.213 19.524 5.744 1.00 95.75 251 ILE A CA 1
ATOM 2099 C C . ILE A 1 251 ? -18.960 20.940 5.230 1.00 95.75 251 ILE A C 1
ATOM 2101 O O . ILE A 1 251 ? -18.442 21.113 4.129 1.00 95.75 251 ILE A O 1
ATOM 2105 N N . THR A 1 252 ? -19.265 21.960 6.033 1.00 96.38 252 THR A N 1
ATOM 2106 C CA . THR A 1 252 ? -19.041 23.360 5.646 1.00 96.38 252 THR A CA 1
ATOM 2107 C C . THR A 1 252 ? -17.622 23.835 5.977 1.00 96.38 252 THR A C 1
ATOM 2109 O O . THR A 1 252 ? -16.923 23.278 6.826 1.00 96.38 252 THR A O 1
ATOM 2112 N N . GLN A 1 253 ? -17.188 24.948 5.374 1.00 96.25 253 GLN A N 1
ATOM 2113 C CA . GLN A 1 253 ? -15.935 25.613 5.769 1.00 96.25 253 GLN A CA 1
ATOM 2114 C C . GLN A 1 253 ? -15.918 25.993 7.260 1.00 96.25 253 GLN A C 1
ATOM 2116 O O . GLN A 1 253 ? -14.875 25.907 7.905 1.00 96.25 253 GLN A O 1
ATOM 2121 N N . LYS A 1 254 ? -17.072 26.375 7.828 1.00 96.88 254 LYS A N 1
ATOM 2122 C CA . LYS A 1 254 ? -17.197 26.697 9.257 1.00 96.88 254 LYS A CA 1
ATOM 2123 C C . LYS A 1 254 ? -16.939 25.464 10.124 1.00 96.88 254 LYS A C 1
ATOM 2125 O O . LYS A 1 254 ? -16.256 25.578 11.142 1.00 96.88 254 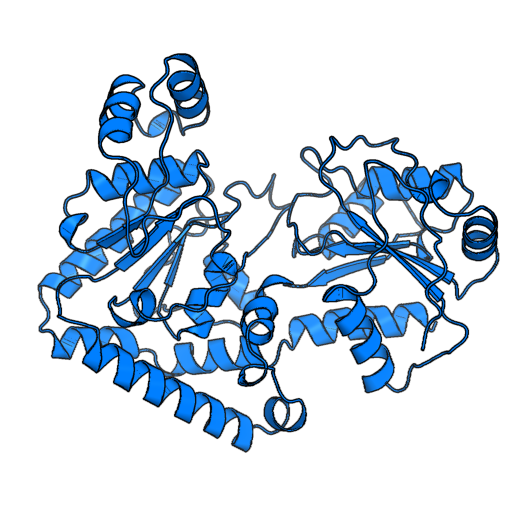LYS A O 1
ATOM 2130 N N . ASP A 1 255 ? -17.430 24.303 9.701 1.00 97.19 255 ASP A N 1
ATOM 2131 C CA . ASP A 1 255 ? -17.200 23.035 10.394 1.00 97.19 255 ASP A CA 1
ATOM 2132 C C . ASP A 1 255 ? -15.724 22.645 10.376 1.00 97.19 255 ASP A C 1
ATOM 2134 O O . ASP A 1 255 ? -15.179 22.271 11.411 1.00 97.19 255 ASP A O 1
ATOM 2138 N N . LEU A 1 256 ? -15.048 22.811 9.235 1.00 96.25 256 LEU A N 1
ATOM 2139 C CA . LEU A 1 256 ? -13.606 22.567 9.121 1.00 96.25 256 LEU A CA 1
ATOM 2140 C C . LEU A 1 256 ? -12.781 23.545 9.958 1.00 96.25 256 LEU A C 1
ATOM 2142 O O . LEU A 1 256 ? -11.848 23.128 10.645 1.00 96.25 256 LEU A O 1
ATOM 2146 N N . SER A 1 257 ? -13.135 24.834 9.951 1.00 96.38 257 SER A N 1
ATOM 2147 C CA . SER A 1 257 ? -12.498 25.827 10.820 1.00 96.38 257 SER A CA 1
ATOM 2148 C C . SER A 1 257 ? -12.659 25.459 12.292 1.00 96.38 257 SER A C 1
ATOM 2150 O O . SER A 1 257 ? -11.684 25.530 13.037 1.00 96.38 257 SER A O 1
ATOM 2152 N N . LYS A 1 258 ? -13.847 25.009 12.715 1.00 97.25 258 LYS A N 1
ATOM 2153 C CA . LYS A 1 258 ? -14.081 24.540 14.086 1.00 97.25 258 LYS A CA 1
ATOM 2154 C C . LYS A 1 258 ? -13.301 23.259 14.385 1.00 97.25 258 LYS A C 1
ATOM 2156 O O . LYS A 1 258 ? -12.654 23.175 15.418 1.00 97.25 258 LYS A O 1
ATOM 2161 N N . PHE A 1 259 ? -13.299 22.279 13.486 1.00 96.88 259 PHE A N 1
ATOM 2162 C CA . PHE A 1 259 ? -12.529 21.048 13.664 1.00 96.88 259 PHE A CA 1
ATOM 2163 C C . PHE A 1 259 ? -11.030 21.335 13.818 1.00 96.88 259 PHE A C 1
ATOM 2165 O O . PHE A 1 259 ? -10.384 20.764 14.692 1.00 96.88 259 PHE A O 1
ATOM 2172 N N . SER A 1 260 ? -10.493 22.291 13.050 1.00 96.06 260 SER A N 1
ATOM 2173 C CA . SER A 1 260 ? -9.075 22.662 13.105 1.00 96.06 260 SER A CA 1
ATOM 2174 C C . SER A 1 260 ? -8.607 23.156 14.480 1.00 96.06 260 SER A C 1
ATOM 2176 O O . SER A 1 260 ? -7.426 23.016 14.791 1.00 96.06 260 SER A O 1
ATOM 2178 N N . THR A 1 261 ? -9.507 23.665 15.335 1.00 96.44 261 THR A N 1
ATOM 2179 C CA . THR A 1 261 ? -9.154 24.087 16.703 1.00 96.44 261 THR A CA 1
ATOM 2180 C C . THR A 1 261 ? -8.955 22.915 17.662 1.00 96.44 261 THR A C 1
ATOM 2182 O O . THR A 1 261 ? -8.351 23.100 18.712 1.00 96.44 261 THR A O 1
ATOM 2185 N N . TYR A 1 262 ? -9.449 21.722 17.318 1.00 95.31 262 TYR A N 1
ATOM 2186 C CA . TYR A 1 262 ? -9.221 20.485 18.075 1.00 95.31 262 TYR A CA 1
ATOM 2187 C C . TYR A 1 262 ? -7.972 19.727 17.603 1.00 95.31 262 TYR A C 1
ATOM 2189 O O . TYR A 1 262 ? -7.629 18.696 18.177 1.00 95.31 262 TYR A O 1
ATOM 2197 N N . LEU A 1 263 ? -7.295 20.212 16.555 1.00 93.94 263 LEU A N 1
ATOM 2198 C CA . LEU A 1 263 ? -6.118 19.568 15.984 1.00 93.94 263 LEU A CA 1
ATOM 2199 C C . LEU A 1 263 ? -4.817 20.086 16.625 1.00 93.94 263 LEU A C 1
ATOM 2201 O O . LEU A 1 263 ? -4.694 21.275 16.926 1.00 93.94 263 LEU A O 1
ATOM 2205 N N . PRO A 1 264 ? -3.797 19.226 16.782 1.00 93.69 264 PRO A N 1
ATOM 2206 C CA . PRO A 1 264 ? -3.736 17.851 16.304 1.00 93.69 264 PRO A CA 1
ATOM 2207 C C . PRO A 1 264 ? -4.440 16.881 17.260 1.00 93.69 264 PRO A C 1
ATOM 2209 O O . PRO A 1 264 ? -4.356 17.032 18.477 1.00 93.69 264 PRO A O 1
ATOM 2212 N N . LEU A 1 265 ? -5.061 15.838 16.706 1.00 91.12 265 LEU A N 1
ATOM 2213 C CA . LEU A 1 265 ? -5.441 14.669 17.498 1.00 91.12 265 LEU A CA 1
ATOM 2214 C C . LEU A 1 265 ? -4.181 13.826 17.710 1.00 91.12 265 LEU A C 1
ATOM 2216 O O . LEU A 1 265 ? -3.536 13.409 16.743 1.00 91.12 265 LEU A O 1
ATOM 2220 N N . ILE A 1 266 ? -3.813 13.608 18.969 1.00 85.81 266 ILE A N 1
ATOM 2221 C CA . ILE A 1 266 ? -2.580 12.920 19.360 1.00 85.81 266 ILE A CA 1
ATOM 2222 C C . ILE A 1 266 ? -2.932 11.525 19.878 1.00 85.81 266 ILE A C 1
ATOM 2224 O O . ILE A 1 266 ? -3.723 11.393 20.809 1.00 85.81 266 ILE A O 1
ATOM 2228 N N . ALA A 1 267 ? -2.328 10.494 19.281 1.00 79.44 267 ALA A N 1
ATOM 2229 C CA . ALA A 1 267 ? -2.484 9.103 19.710 1.00 79.44 267 ALA A CA 1
ATOM 2230 C C . ALA A 1 267 ? -1.367 8.645 20.667 1.00 79.44 267 ALA A C 1
ATOM 2232 O O . ALA A 1 267 ? -1.630 7.869 21.581 1.00 79.44 267 ALA A O 1
ATOM 2233 N N . ASP A 1 268 ? -0.130 9.101 20.450 1.00 63.44 268 ASP A N 1
ATOM 2234 C CA . ASP A 1 268 ? 1.071 8.594 21.127 1.00 63.44 268 ASP A CA 1
ATOM 2235 C C . ASP A 1 268 ? 2.165 9.649 21.358 1.00 63.44 268 ASP A C 1
ATOM 2237 O O . ASP A 1 268 ? 2.773 9.669 22.426 1.00 63.44 268 ASP A O 1
ATOM 2241 N N . THR A 1 269 ? 2.441 10.520 20.381 1.00 57.22 269 THR A N 1
ATOM 2242 C CA . THR A 1 269 ? 3.538 11.497 20.453 1.00 57.22 269 THR A CA 1
ATOM 2243 C C . THR A 1 269 ? 3.137 12.891 19.976 1.00 57.22 269 THR A C 1
ATOM 2245 O O . THR A 1 269 ? 2.317 13.061 19.075 1.00 57.22 269 THR A O 1
ATOM 2248 N N . HIS A 1 270 ? 3.769 13.908 20.569 1.00 51.00 270 HIS A N 1
ATOM 2249 C CA . HIS A 1 270 ? 3.672 15.304 20.141 1.00 51.00 270 HIS A CA 1
ATOM 2250 C C . HIS A 1 270 ? 4.644 15.654 18.993 1.00 51.00 270 HIS A C 1
ATOM 2252 O O . HIS A 1 270 ? 4.638 16.792 18.516 1.00 51.00 270 HIS A O 1
ATOM 2258 N N . ASP A 1 271 ? 5.485 14.713 18.537 1.00 53.06 271 ASP A N 1
ATOM 2259 C CA . ASP A 1 271 ? 6.427 14.931 17.431 1.00 53.06 271 ASP A CA 1
ATOM 2260 C C . ASP A 1 271 ? 5.790 14.663 16.056 1.00 53.06 271 ASP A C 1
ATOM 2262 O O . ASP A 1 271 ? 5.783 13.541 15.540 1.00 53.06 271 ASP A O 1
ATOM 2266 N N . PHE A 1 272 ? 5.322 15.745 15.431 1.00 54.94 272 PHE A N 1
ATOM 2267 C CA . PHE A 1 272 ? 4.786 15.759 14.068 1.00 54.94 272 PHE A CA 1
ATOM 2268 C C . PHE A 1 272 ? 5.832 16.088 12.989 1.00 54.94 272 PHE A C 1
ATOM 2270 O O . PHE A 1 272 ? 5.492 16.084 11.803 1.00 54.94 272 PHE A O 1
ATOM 2277 N N . LYS A 1 273 ? 7.117 16.280 13.332 1.00 47.34 273 LYS A N 1
ATOM 2278 C CA . LYS A 1 273 ? 8.180 16.607 12.360 1.00 47.34 273 LYS A CA 1
ATOM 2279 C C . LYS A 1 273 ? 8.941 15.375 11.853 1.00 47.34 273 LYS A C 1
ATOM 2281 O O . LYS A 1 273 ? 9.265 15.320 10.670 1.00 47.34 273 LYS A O 1
ATOM 2286 N N . THR A 1 274 ? 9.166 14.361 12.689 1.00 48.84 274 THR A N 1
ATOM 2287 C CA . THR A 1 274 ? 9.949 13.161 12.315 1.00 48.84 274 THR A CA 1
ATOM 2288 C C . THR A 1 274 ? 9.079 12.087 11.667 1.00 48.84 274 THR A C 1
ATOM 2290 O O . THR A 1 274 ? 8.084 11.697 12.271 1.00 48.84 274 THR A O 1
ATOM 2293 N N . ASN A 1 275 ? 9.403 11.577 10.470 1.00 51.78 275 ASN A N 1
ATOM 2294 C CA . ASN A 1 275 ? 8.611 10.511 9.837 1.00 51.78 275 ASN A CA 1
ATOM 2295 C C . ASN A 1 275 ? 8.641 9.219 10.678 1.00 51.78 275 ASN A C 1
ATOM 2297 O O . ASN A 1 275 ? 9.585 8.433 10.596 1.00 51.78 275 ASN A O 1
ATOM 2301 N N . HIS A 1 276 ? 7.574 8.981 11.450 1.00 54.53 276 HIS A N 1
ATOM 2302 C CA . HIS A 1 276 ? 7.474 7.820 12.339 1.00 54.53 276 HIS A CA 1
ATOM 2303 C C . HIS A 1 276 ? 7.084 6.522 11.620 1.00 54.53 276 HIS A C 1
ATOM 2305 O O . HIS A 1 276 ? 6.948 5.489 12.268 1.00 54.53 276 HIS A O 1
ATOM 2311 N N . ALA A 1 277 ? 6.960 6.527 10.284 1.00 48.28 277 ALA A N 1
ATOM 2312 C CA . ALA A 1 277 ? 6.758 5.305 9.497 1.00 48.28 277 ALA A CA 1
ATOM 2313 C C . ALA A 1 277 ? 7.826 4.230 9.794 1.00 48.28 277 ALA A C 1
ATOM 2315 O O . ALA A 1 277 ? 7.553 3.037 9.682 1.00 48.28 277 ALA A O 1
ATOM 2316 N N . MET A 1 278 ? 9.011 4.652 10.243 1.00 46.81 278 MET A N 1
ATOM 2317 C CA . MET A 1 278 ? 10.127 3.779 10.609 1.00 46.81 278 MET A CA 1
ATOM 2318 C C . MET A 1 278 ? 10.092 3.293 12.071 1.00 46.81 278 MET A C 1
ATOM 2320 O O . MET A 1 278 ? 10.868 2.414 12.438 1.00 46.81 278 MET A O 1
ATOM 2324 N N . TYR A 1 279 ? 9.206 3.827 12.921 1.00 55.50 279 TYR A N 1
ATOM 2325 C CA . TYR A 1 279 ? 9.089 3.410 14.318 1.00 55.50 279 TYR A CA 1
ATOM 2326 C C . TYR A 1 279 ? 8.039 2.298 14.446 1.00 55.50 279 TYR A C 1
ATOM 2328 O O . TYR A 1 279 ? 6.850 2.472 14.180 1.00 55.50 279 TYR A O 1
ATOM 2336 N N . LEU A 1 280 ? 8.494 1.116 14.858 1.00 56.03 280 LEU A N 1
ATOM 2337 C CA . LEU A 1 280 ? 7.674 -0.063 15.165 1.00 56.03 280 LEU A CA 1
ATOM 2338 C C . LEU A 1 280 ? 7.077 0.026 16.579 1.00 56.03 280 LEU A C 1
ATOM 2340 O O . LEU A 1 280 ? 7.260 -0.883 17.388 1.00 56.03 280 LEU A O 1
ATOM 2344 N N . ASN A 1 281 ? 6.421 1.136 16.933 1.00 67.12 281 ASN A N 1
ATOM 2345 C CA . ASN A 1 281 ? 5.740 1.189 18.224 1.00 67.12 281 ASN A CA 1
ATOM 2346 C C . ASN A 1 281 ? 4.446 0.366 18.151 1.00 67.12 281 ASN A C 1
ATOM 2348 O O . ASN A 1 281 ? 3.427 0.811 17.626 1.00 67.12 281 ASN A O 1
ATOM 2352 N N . ALA A 1 282 ? 4.514 -0.859 18.667 1.00 77.06 282 ALA A N 1
ATOM 2353 C CA . ALA A 1 282 ? 3.413 -1.811 18.647 1.00 77.06 282 ALA A CA 1
ATOM 2354 C C . ALA A 1 282 ? 2.309 -1.483 19.669 1.00 77.06 282 ALA A C 1
ATOM 2356 O O . ALA A 1 282 ? 1.217 -2.045 19.586 1.00 77.06 282 ALA A O 1
ATOM 2357 N N . ASN A 1 283 ? 2.563 -0.567 20.614 1.00 87.12 283 ASN A N 1
ATOM 2358 C CA . ASN A 1 283 ? 1.688 -0.346 21.766 1.00 87.12 283 ASN A CA 1
ATOM 2359 C C . ASN A 1 283 ? 0.263 0.026 21.353 1.00 87.12 283 ASN A C 1
ATOM 2361 O O . ASN A 1 283 ? -0.682 -0.531 21.899 1.00 87.12 283 ASN A O 1
ATOM 2365 N N . LEU A 1 284 ? 0.101 0.897 20.351 1.00 91.69 284 LEU A N 1
ATOM 2366 C CA . LEU A 1 284 ? -1.219 1.282 19.835 1.00 91.69 284 LEU A CA 1
ATOM 2367 C C . LEU A 1 284 ? -1.972 0.103 19.200 1.00 91.69 284 LEU A C 1
ATOM 2369 O O . LEU A 1 284 ? -3.192 -0.013 19.330 1.00 91.69 284 LEU A O 1
ATOM 2373 N N . HIS A 1 285 ? -1.251 -0.792 18.523 1.00 94.38 285 HIS A N 1
ATOM 2374 C CA . HIS A 1 285 ? -1.842 -1.980 17.910 1.00 94.38 285 HIS A CA 1
ATOM 2375 C C . HIS A 1 285 ? -2.250 -3.020 18.957 1.00 94.38 285 HIS A C 1
ATOM 2377 O O . HIS A 1 285 ? -3.240 -3.722 18.742 1.00 94.38 285 HIS A O 1
ATOM 2383 N N . HIS A 1 286 ? -1.514 -3.112 20.068 1.00 94.56 286 HIS A N 1
ATOM 2384 C CA . HIS A 1 286 ? -1.789 -4.011 21.194 1.00 94.56 286 HIS A CA 1
ATOM 2385 C C . HIS A 1 286 ? -2.827 -3.454 22.180 1.00 94.56 286 HIS A C 1
ATOM 2387 O O . HIS A 1 286 ? -3.491 -4.229 22.858 1.00 94.56 286 HIS A O 1
ATOM 2393 N N . SER A 1 287 ? -3.015 -2.132 22.244 1.00 95.25 287 SER A N 1
ATOM 2394 C CA . SER A 1 287 ? -4.005 -1.479 23.115 1.00 95.25 287 SER A CA 1
ATOM 2395 C C . SER A 1 287 ? -5.377 -1.265 22.466 1.00 95.25 287 SER A C 1
ATOM 2397 O O . SER A 1 287 ? -6.267 -0.689 23.091 1.00 95.25 287 SER A O 1
ATOM 2399 N N . THR A 1 288 ? -5.568 -1.729 21.230 1.00 97.62 288 THR A N 1
ATOM 2400 C CA . THR A 1 288 ? -6.844 -1.672 20.494 1.00 97.62 288 THR A CA 1
ATOM 2401 C C . THR A 1 288 ? -7.269 -3.067 20.026 1.00 97.62 288 THR A C 1
ATOM 2403 O O . THR A 1 288 ? -6.549 -4.030 20.267 1.00 97.62 288 THR A O 1
ATOM 2406 N N . LEU A 1 289 ? -8.437 -3.237 19.393 1.00 98.50 289 LEU A N 1
ATOM 2407 C CA . LEU A 1 289 ? -8.931 -4.541 18.911 1.00 98.50 289 LEU A CA 1
ATOM 2408 C C . LEU A 1 289 ? -8.833 -4.707 17.392 1.00 98.50 289 LEU A C 1
ATOM 2410 O O . LEU A 1 289 ? -8.573 -5.810 16.921 1.00 98.50 289 LEU A O 1
ATOM 2414 N N . PHE A 1 290 ? -9.032 -3.633 16.632 1.00 98.69 290 PHE A N 1
ATOM 2415 C CA . PHE A 1 290 ? -8.890 -3.627 15.177 1.00 98.69 290 PHE A CA 1
ATOM 2416 C C . PHE A 1 290 ? -8.395 -2.269 14.672 1.00 98.69 290 PHE A C 1
ATOM 2418 O O . PHE A 1 290 ? -8.322 -1.301 15.431 1.00 98.69 290 PHE A O 1
ATOM 2425 N N . GLN A 1 291 ? -8.042 -2.184 13.393 1.00 98.19 291 GLN A N 1
ATOM 2426 C CA . GLN A 1 291 ? -7.583 -0.946 12.771 1.00 98.19 291 GLN A CA 1
ATOM 2427 C C . GLN A 1 291 ? -8.442 -0.544 11.573 1.00 98.19 291 GLN A C 1
ATOM 2429 O O . GLN A 1 291 ? -8.792 -1.368 10.733 1.00 98.19 291 GLN A O 1
ATOM 2434 N N . VAL A 1 292 ? -8.725 0.751 11.471 1.00 98.31 292 VAL A N 1
ATOM 2435 C CA . VAL A 1 292 ? -9.222 1.398 10.257 1.00 98.31 292 VAL A CA 1
ATOM 2436 C C . VAL A 1 292 ? -8.018 2.039 9.573 1.00 98.31 292 VAL A C 1
ATOM 2438 O O . VAL A 1 292 ? -7.452 3.027 10.046 1.00 98.31 292 VAL A O 1
ATOM 2441 N N . VAL A 1 293 ? -7.559 1.419 8.493 1.00 97.38 293 VAL A N 1
ATOM 2442 C CA . VAL A 1 293 ? -6.344 1.807 7.779 1.00 97.38 293 VAL A CA 1
ATOM 2443 C C . VAL A 1 293 ? -6.683 2.906 6.779 1.00 97.38 293 VAL A C 1
ATOM 2445 O O . VAL A 1 293 ? -7.280 2.638 5.743 1.00 97.38 293 VAL A O 1
ATOM 2448 N N . GLY A 1 294 ? -6.288 4.146 7.071 1.00 95.75 294 GLY A N 1
ATOM 2449 C CA . GLY A 1 294 ? -6.396 5.260 6.126 1.00 95.75 294 GLY A CA 1
ATOM 2450 C C . GLY A 1 294 ? -5.278 5.230 5.082 1.00 95.75 294 GLY A C 1
ATOM 2451 O O . GLY A 1 294 ? -4.174 5.722 5.334 1.00 95.75 294 GLY A O 1
ATOM 2452 N N . GLU A 1 295 ? -5.555 4.687 3.898 1.00 95.06 295 GLU A N 1
ATOM 2453 C CA . GLU A 1 295 ? -4.553 4.505 2.848 1.00 95.06 295 GLU A CA 1
ATOM 2454 C C . GLU A 1 295 ? -4.106 5.812 2.174 1.00 95.06 295 GLU A C 1
ATOM 2456 O O . GLU A 1 295 ? -4.612 6.918 2.417 1.00 95.06 295 GLU A O 1
ATOM 2461 N N . THR A 1 296 ? -3.035 5.705 1.389 1.00 92.19 296 THR A N 1
ATOM 2462 C CA . THR A 1 296 ? -2.410 6.834 0.681 1.00 92.19 296 THR A CA 1
ATOM 2463 C C . THR A 1 296 ? -3.286 7.398 -0.427 1.00 92.19 296 THR A C 1
ATOM 2465 O O . THR A 1 296 ? -3.436 8.625 -0.504 1.00 92.19 296 THR A O 1
ATOM 2468 N N . PHE A 1 297 ? -3.924 6.534 -1.208 1.00 92.19 297 PHE A N 1
ATOM 2469 C CA . PHE A 1 297 ? -4.812 6.927 -2.294 1.00 92.19 297 PHE A CA 1
ATOM 2470 C C . PHE A 1 297 ? -6.242 6.466 -2.038 1.00 92.19 297 PHE A C 1
ATOM 2472 O O . PHE A 1 297 ? -6.481 5.480 -1.341 1.00 92.19 297 PHE A O 1
ATOM 2479 N N . ILE A 1 298 ? -7.182 7.213 -2.612 1.00 91.81 298 ILE A N 1
ATOM 2480 C CA . ILE A 1 298 ? -8.603 6.859 -2.627 1.00 91.81 298 ILE A CA 1
ATOM 2481 C C . ILE A 1 298 ? -9.187 6.771 -4.035 1.00 91.81 298 ILE A C 1
ATOM 2483 O O . ILE A 1 298 ? -10.175 6.070 -4.252 1.00 91.81 298 ILE A O 1
ATOM 2487 N N . ASN A 1 299 ? -8.557 7.488 -4.965 1.00 86.94 299 ASN A N 1
ATOM 2488 C CA . ASN A 1 299 ? -8.793 7.400 -6.392 1.00 86.94 299 ASN A CA 1
ATOM 2489 C C . ASN A 1 299 ? -7.952 6.248 -6.953 1.00 86.94 299 ASN A C 1
ATOM 2491 O O . ASN A 1 299 ? -6.792 6.101 -6.569 1.00 86.94 299 ASN A O 1
ATOM 2495 N N . ASP A 1 300 ? -8.531 5.447 -7.835 1.00 90.81 300 ASP A N 1
ATOM 2496 C CA . ASP A 1 300 ? -7.860 4.398 -8.608 1.00 90.81 300 ASP A CA 1
ATOM 2497 C C . ASP A 1 300 ? -7.604 4.819 -10.063 1.00 90.81 300 ASP A C 1
ATOM 2499 O O . ASP A 1 300 ? -7.085 4.022 -10.837 1.00 90.81 300 ASP A O 1
ATOM 2503 N N . TRP A 1 301 ? -7.925 6.071 -10.420 1.00 91.56 301 TRP A N 1
ATOM 2504 C CA . TRP A 1 301 ? -7.767 6.636 -11.762 1.00 91.56 301 TRP A CA 1
ATOM 2505 C C . TRP A 1 301 ? -8.371 5.719 -12.830 1.00 91.56 301 TRP A C 1
ATOM 2507 O O . TRP A 1 301 ? -7.668 5.264 -13.723 1.00 91.56 301 TRP A O 1
ATOM 2517 N N . ASP A 1 302 ? -9.661 5.409 -12.708 1.00 89.56 302 ASP A N 1
ATOM 2518 C CA . ASP A 1 302 ? -10.362 4.491 -13.618 1.00 89.56 302 ASP A CA 1
ATOM 2519 C C . ASP A 1 302 ? -9.723 3.090 -13.654 1.00 89.56 302 ASP A C 1
ATOM 2521 O O . ASP A 1 302 ? -9.414 2.524 -14.701 1.00 89.56 302 ASP A O 1
ATOM 2525 N N . CYS A 1 303 ? -9.484 2.542 -12.459 1.00 91.31 303 CYS A N 1
ATOM 2526 C CA . CYS A 1 303 ? -8.887 1.221 -12.245 1.00 91.31 303 CYS A CA 1
ATOM 2527 C C . CYS A 1 303 ? -7.456 1.045 -12.793 1.00 91.31 303 CYS A C 1
ATOM 2529 O O . CYS A 1 303 ? -6.998 -0.083 -12.966 1.00 91.31 303 CYS A O 1
ATOM 2531 N N . THR A 1 304 ? -6.728 2.140 -13.015 1.00 94.25 304 THR A N 1
ATOM 2532 C CA . THR A 1 304 ? -5.340 2.126 -13.509 1.00 94.25 304 THR A CA 1
ATOM 2533 C C . THR A 1 304 ? -4.306 2.279 -12.397 1.00 94.25 304 THR A C 1
ATOM 2535 O O . THR A 1 304 ? -3.106 2.271 -12.657 1.00 94.25 304 THR A O 1
ATOM 2538 N N . SER A 1 305 ? -4.743 2.391 -11.144 1.00 95.19 305 SER A N 1
ATOM 2539 C CA . SER A 1 305 ? -3.885 2.374 -9.964 1.00 95.19 305 SER A CA 1
ATOM 2540 C C . SER A 1 305 ? -4.417 1.423 -8.902 1.00 95.19 305 SER A C 1
ATOM 2542 O O . SER A 1 305 ? -5.593 1.464 -8.540 1.00 95.19 305 SER A O 1
ATOM 2544 N N . ARG A 1 306 ? -3.515 0.616 -8.344 1.00 95.75 306 ARG A N 1
ATOM 2545 C CA . ARG A 1 306 ? -3.752 -0.237 -7.180 1.00 95.75 306 ARG A CA 1
ATOM 2546 C C . ARG A 1 306 ? -2.527 -0.221 -6.281 1.00 95.75 306 ARG A C 1
ATOM 2548 O O . ARG A 1 306 ? -1.469 -0.704 -6.676 1.00 95.75 306 ARG A O 1
ATOM 2555 N N . PHE A 1 307 ? -2.668 0.318 -5.076 1.00 95.75 307 PHE A N 1
ATOM 2556 C CA . PHE A 1 307 ? -1.525 0.566 -4.206 1.00 95.75 307 PHE A CA 1
ATOM 2557 C C . PHE A 1 307 ? -1.843 0.372 -2.727 1.00 95.75 307 PHE A C 1
ATOM 2559 O O . PHE A 1 307 ? -2.808 0.930 -2.201 1.00 95.75 307 PHE A O 1
ATOM 2566 N N . TRP A 1 308 ? -0.942 -0.326 -2.036 1.00 95.88 308 TRP A N 1
ATOM 2567 C CA . TRP A 1 308 ? -0.924 -0.422 -0.581 1.00 95.88 308 TRP A CA 1
ATOM 2568 C C . TRP A 1 308 ? 0.376 0.137 -0.034 1.00 95.88 308 TRP A C 1
ATOM 2570 O O . TRP A 1 308 ? 1.468 -0.176 -0.514 1.00 95.88 308 TRP A O 1
ATOM 2580 N N . SER A 1 309 ? 0.251 0.954 1.006 1.00 94.31 309 SER A N 1
ATOM 2581 C CA . SER A 1 309 ? 1.402 1.515 1.699 1.00 94.31 309 SER A CA 1
ATOM 2582 C C . SER A 1 309 ? 1.755 0.692 2.937 1.00 94.31 309 SER A C 1
ATOM 2584 O O . SER A 1 309 ? 1.120 -0.312 3.264 1.00 94.31 309 SER A O 1
ATOM 2586 N N . GLU A 1 310 ? 2.750 1.146 3.694 1.00 93.00 310 GLU A N 1
ATOM 2587 C CA . GLU A 1 310 ? 3.175 0.520 4.946 1.00 93.00 310 GLU A CA 1
ATOM 2588 C C . GLU A 1 310 ? 2.056 0.406 5.985 1.00 93.00 310 GLU A C 1
ATOM 2590 O O . GLU A 1 310 ? 2.176 -0.345 6.948 1.00 93.00 310 GLU A O 1
ATOM 2595 N N . LYS A 1 311 ? 0.980 1.180 5.821 1.00 92.25 311 LYS A N 1
ATOM 2596 C CA . LYS A 1 311 ? -0.129 1.274 6.773 1.00 92.25 311 LYS A CA 1
ATOM 2597 C C . LYS A 1 311 ? -0.925 -0.023 6.813 1.00 92.25 311 LYS A C 1
ATOM 2599 O O . LYS A 1 311 ? -1.163 -0.523 7.908 1.00 92.25 311 LYS A O 1
ATOM 2604 N N . THR A 1 312 ? -1.264 -0.580 5.648 1.00 96.12 312 THR A N 1
ATOM 2605 C CA . THR A 1 312 ? -1.942 -1.882 5.548 1.00 96.12 312 THR A CA 1
ATOM 2606 C C . THR A 1 312 ? -1.061 -2.993 6.113 1.00 96.12 312 THR A C 1
ATOM 2608 O O . THR A 1 312 ? -1.474 -3.742 6.999 1.00 96.12 312 THR A O 1
ATOM 2611 N N . PHE A 1 313 ? 0.199 -3.053 5.676 1.00 96.00 313 PHE A N 1
ATOM 2612 C CA . PHE A 1 313 ? 1.118 -4.105 6.111 1.00 96.00 313 PHE A CA 1
ATOM 2613 C C . PHE A 1 313 ? 1.476 -4.019 7.599 1.00 96.00 313 PHE A C 1
ATOM 2615 O O . PHE A 1 313 ? 1.796 -5.033 8.213 1.00 96.00 313 PHE A O 1
ATOM 2622 N N . ARG A 1 314 ? 1.348 -2.845 8.229 1.00 94.75 314 ARG A N 1
ATOM 2623 C CA . ARG A 1 314 ? 1.561 -2.683 9.674 1.00 94.75 314 ARG A CA 1
ATOM 2624 C C . ARG A 1 314 ? 0.503 -3.404 10.502 1.00 94.75 314 ARG A C 1
ATOM 2626 O O . ARG A 1 314 ? 0.853 -4.016 11.510 1.00 94.75 314 ARG A O 1
ATOM 2633 N N . SER A 1 315 ? -0.760 -3.386 10.074 1.00 95.44 315 SER A N 1
ATOM 2634 C CA . SER A 1 315 ? -1.817 -4.164 10.732 1.00 95.44 315 SER A CA 1
ATOM 2635 C C . SER A 1 315 ? -1.516 -5.663 10.665 1.00 95.44 315 SER A C 1
ATOM 2637 O O . SER A 1 315 ? -1.636 -6.361 11.671 1.00 95.44 315 SER A O 1
ATOM 2639 N N . ILE A 1 316 ? -1.045 -6.141 9.507 1.00 97.38 316 ILE A N 1
ATOM 2640 C CA . ILE A 1 316 ? -0.648 -7.541 9.297 1.00 97.38 316 ILE A CA 1
ATOM 2641 C C . ILE A 1 316 ? 0.557 -7.904 10.176 1.00 97.38 316 ILE A C 1
ATOM 2643 O O . ILE A 1 316 ? 0.514 -8.899 10.898 1.00 97.38 316 ILE A O 1
ATOM 2647 N N . PHE A 1 317 ? 1.597 -7.067 10.184 1.00 95.81 317 PHE A N 1
ATOM 2648 C CA . PHE A 1 317 ? 2.810 -7.271 10.978 1.00 95.81 317 PHE A CA 1
ATOM 2649 C C . PHE A 1 317 ? 2.525 -7.381 12.484 1.00 95.81 317 PHE A C 1
ATOM 2651 O O . PHE A 1 317 ? 3.130 -8.199 13.179 1.00 95.81 317 PHE A O 1
ATOM 2658 N N . HIS A 1 318 ? 1.582 -6.584 12.997 1.00 95.56 318 HIS A N 1
ATOM 2659 C CA . HIS A 1 318 ? 1.149 -6.635 14.397 1.00 95.56 318 HIS A CA 1
ATOM 2660 C C . HIS A 1 318 ? 0.003 -7.624 14.661 1.00 95.56 318 HIS A C 1
ATOM 2662 O O . HIS A 1 318 ? -0.546 -7.619 15.765 1.00 95.56 318 HIS A O 1
ATOM 2668 N N . MET A 1 319 ? -0.355 -8.462 13.680 1.00 97.56 319 MET A N 1
ATOM 2669 C CA . MET A 1 319 ? -1.451 -9.433 13.756 1.00 97.56 319 MET A CA 1
ATOM 2670 C C . MET A 1 319 ? -2.736 -8.810 14.332 1.00 97.56 319 MET A C 1
ATOM 2672 O O . MET A 1 319 ? -3.361 -9.344 15.250 1.00 97.56 319 MET A O 1
ATOM 2676 N N . GLN A 1 320 ? -3.112 -7.644 13.805 1.00 97.81 320 GLN A N 1
ATOM 2677 C CA . GLN A 1 320 ? -4.324 -6.922 14.170 1.00 97.81 320 GLN A CA 1
ATOM 2678 C C . GLN A 1 320 ? -5.345 -6.991 13.021 1.00 97.81 320 GLN A C 1
ATOM 2680 O O . GLN A 1 320 ? -5.001 -6.615 11.899 1.00 97.81 320 GLN A O 1
ATOM 2685 N N . PRO A 1 321 ? -6.601 -7.407 13.279 1.00 98.50 321 PRO A N 1
ATOM 2686 C CA . PRO A 1 321 ? -7.684 -7.317 12.301 1.00 98.50 321 PRO A CA 1
ATOM 2687 C C . PRO A 1 321 ? -7.871 -5.891 11.777 1.00 98.50 321 PRO A C 1
ATOM 2689 O O . PRO A 1 321 ? -7.719 -4.929 12.535 1.00 98.50 321 PRO A O 1
ATOM 2692 N N . PHE A 1 322 ? -8.218 -5.729 10.500 1.00 98.50 322 PHE A N 1
ATOM 2693 C CA . PHE A 1 322 ? -8.311 -4.398 9.898 1.00 98.50 322 PHE A CA 1
ATOM 2694 C C . PHE A 1 322 ? -9.358 -4.265 8.784 1.00 98.50 322 PHE A C 1
ATOM 2696 O O . PHE A 1 322 ? -9.779 -5.245 8.168 1.00 98.50 322 PHE A O 1
ATOM 2703 N N . LEU A 1 323 ? -9.729 -3.008 8.532 1.00 98.50 323 LEU A N 1
ATOM 2704 C CA . LEU A 1 323 ? -10.528 -2.523 7.409 1.00 98.50 323 LEU A CA 1
ATOM 2705 C C . LEU A 1 323 ? -9.765 -1.393 6.712 1.00 98.50 323 LEU A C 1
ATOM 2707 O O . LEU A 1 323 ? -9.289 -0.477 7.383 1.00 98.50 323 LEU A O 1
ATOM 2711 N N . ILE A 1 324 ? -9.664 -1.421 5.385 1.00 98.44 324 ILE A N 1
ATOM 2712 C CA . ILE A 1 324 ? -8.994 -0.373 4.606 1.00 98.44 324 ILE A CA 1
ATOM 2713 C C . ILE A 1 324 ? -9.999 0.695 4.174 1.00 98.44 324 ILE A C 1
ATOM 2715 O O . ILE A 1 324 ? -10.971 0.408 3.477 1.00 98.44 324 ILE A O 1
ATOM 2719 N N . TRP A 1 325 ? -9.708 1.941 4.548 1.00 97.81 325 TRP A N 1
ATOM 2720 C CA . TRP A 1 325 ? -10.255 3.156 3.957 1.00 97.81 325 TRP A CA 1
ATOM 2721 C C . TRP A 1 325 ? -9.295 3.655 2.865 1.00 97.81 325 TRP A C 1
ATOM 2723 O O . TRP A 1 325 ? -8.283 4.295 3.162 1.00 97.81 325 TRP A O 1
ATOM 2733 N N . GLY A 1 326 ? -9.589 3.334 1.603 1.00 96.38 326 GLY A N 1
ATOM 2734 C CA . GLY A 1 326 ? -8.700 3.577 0.461 1.00 96.38 326 GLY A CA 1
ATOM 2735 C C . GLY A 1 326 ? -9.401 3.412 -0.888 1.00 96.38 326 GLY A C 1
ATOM 2736 O O . GLY A 1 326 ? -10.595 3.679 -0.993 1.00 96.38 326 GLY A O 1
ATOM 2737 N N . GLN A 1 327 ? -8.653 2.999 -1.914 1.00 96.88 327 GLN A N 1
ATOM 2738 C CA . GLN A 1 327 ? -9.143 2.772 -3.284 1.00 96.88 327 GLN A CA 1
ATOM 2739 C C . GLN A 1 327 ? -10.273 1.723 -3.355 1.00 96.88 327 GLN A C 1
ATOM 2741 O O . GLN A 1 327 ? -10.404 0.905 -2.441 1.00 96.88 327 GLN A O 1
ATOM 2746 N N . PRO A 1 328 ? -11.105 1.720 -4.420 1.00 97.25 328 PRO A N 1
ATOM 2747 C CA . PRO A 1 328 ? -12.130 0.693 -4.580 1.00 97.25 328 PRO A CA 1
ATOM 2748 C C . PRO A 1 328 ? -11.497 -0.693 -4.635 1.00 97.25 328 PRO A C 1
ATOM 2750 O O . PRO A 1 328 ? -10.450 -0.883 -5.248 1.00 97.25 328 PRO A O 1
ATOM 2753 N N . ASN A 1 329 ? -12.140 -1.653 -3.980 1.00 97.50 329 ASN A N 1
ATOM 2754 C CA . ASN A 1 329 ? -11.690 -3.032 -3.840 1.00 97.50 329 ASN A CA 1
ATOM 2755 C C . ASN A 1 329 ? -10.322 -3.193 -3.143 1.00 97.50 329 ASN A C 1
ATOM 2757 O O . ASN A 1 329 ? -9.703 -4.252 -3.250 1.00 97.50 329 ASN A O 1
ATOM 2761 N N . ALA A 1 330 ? -9.825 -2.176 -2.424 1.00 97.31 330 ALA A N 1
ATOM 2762 C CA . ALA A 1 330 ? -8.522 -2.243 -1.761 1.00 97.31 330 ALA A CA 1
ATOM 2763 C C . ALA A 1 330 ? -8.441 -3.353 -0.702 1.00 97.31 330 ALA A C 1
ATOM 2765 O O . ALA A 1 330 ? -7.344 -3.835 -0.426 1.00 97.31 330 ALA A O 1
ATOM 2766 N N . ASN A 1 331 ? -9.564 -3.773 -0.108 1.00 98.31 331 ASN A N 1
ATOM 2767 C CA . ASN A 1 331 ? -9.569 -4.918 0.798 1.00 98.31 331 ASN A CA 1
ATOM 2768 C C . ASN A 1 331 ? -9.535 -6.225 -0.007 1.00 98.31 331 ASN A C 1
ATOM 2770 O O . ASN A 1 331 ? -8.596 -7.005 0.131 1.00 98.31 331 ASN A O 1
ATOM 2774 N N . LYS A 1 332 ? -10.514 -6.451 -0.890 1.00 97.94 332 LYS A N 1
ATOM 2775 C CA . LYS A 1 332 ? -10.662 -7.698 -1.661 1.00 97.94 332 LYS A CA 1
ATOM 2776 C C . LYS A 1 332 ? -9.470 -7.995 -2.565 1.00 97.94 332 LYS A C 1
ATOM 2778 O O . LYS A 1 332 ? -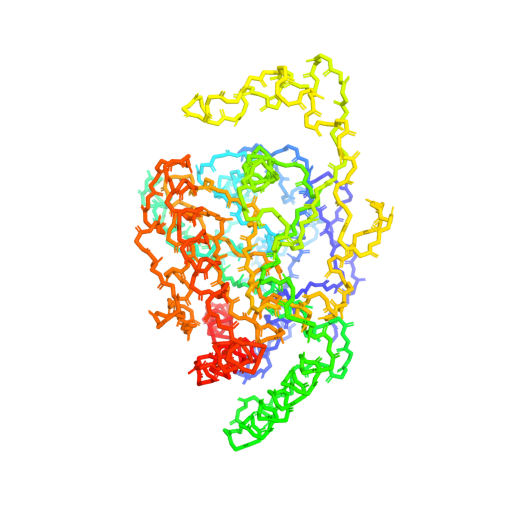9.045 -9.143 -2.632 1.00 97.94 332 LYS A O 1
ATOM 2783 N N . HIS A 1 333 ? -8.853 -6.986 -3.178 1.00 97.19 333 HIS A N 1
ATOM 2784 C CA . HIS A 1 3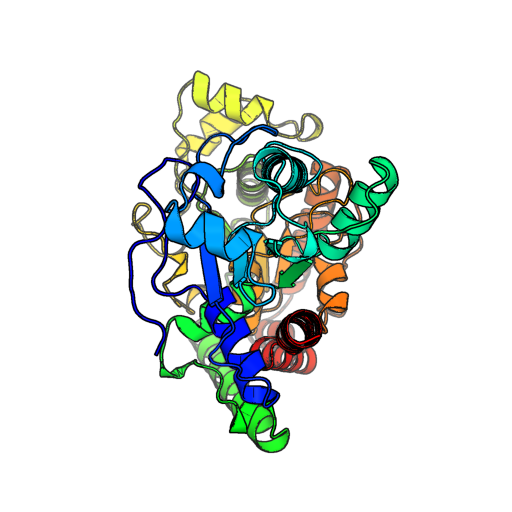33 ? -7.679 -7.200 -4.027 1.00 97.19 333 HIS A CA 1
ATOM 2785 C C . HIS A 1 333 ? -6.441 -7.703 -3.278 1.00 97.19 333 HIS A C 1
ATOM 2787 O O . HIS A 1 333 ? -5.533 -8.215 -3.922 1.00 97.19 333 HIS A O 1
ATOM 2793 N N . LEU A 1 334 ? -6.384 -7.641 -1.941 1.00 97.31 334 LEU A N 1
ATOM 2794 C CA . LEU A 1 334 ? -5.312 -8.316 -1.198 1.00 97.31 334 LEU A CA 1
ATOM 2795 C C . LEU A 1 334 ? -5.334 -9.840 -1.418 1.00 97.31 334 LEU A C 1
ATOM 2797 O O . LEU A 1 334 ? -4.284 -10.483 -1.364 1.00 97.31 334 LEU A O 1
ATOM 2801 N N . GLN A 1 335 ? -6.504 -10.417 -1.708 1.00 97.38 335 GLN A N 1
ATOM 2802 C CA . GLN A 1 335 ? -6.657 -11.850 -1.973 1.00 97.38 335 GLN A CA 1
ATOM 2803 C C . GLN A 1 335 ? -5.923 -12.287 -3.247 1.00 97.38 335 GLN A C 1
ATOM 2805 O O . GLN A 1 335 ? -5.387 -13.395 -3.277 1.00 97.38 335 GLN A O 1
ATOM 2810 N N . ASP A 1 336 ? -5.786 -11.393 -4.234 1.00 95.62 336 ASP A N 1
ATOM 2811 C CA . ASP A 1 336 ? -5.003 -11.625 -5.459 1.00 95.62 336 ASP A CA 1
ATOM 2812 C C . ASP A 1 336 ? -3.515 -11.901 -5.144 1.00 95.62 336 ASP A C 1
ATOM 2814 O O . ASP A 1 336 ? -2.820 -12.568 -5.909 1.00 95.62 336 ASP A O 1
ATOM 2818 N N . TYR A 1 337 ? -3.034 -11.433 -3.984 1.00 95.56 337 TYR A N 1
ATOM 2819 C CA . TYR A 1 337 ? -1.656 -11.595 -3.500 1.00 95.56 337 TYR A CA 1
ATOM 2820 C C . TYR A 1 337 ? -1.537 -12.637 -2.376 1.00 95.56 337 TYR A C 1
ATOM 2822 O O . TYR A 1 337 ? -0.510 -12.720 -1.705 1.00 95.56 337 TYR A O 1
ATOM 2830 N N . GLY A 1 338 ? -2.578 -13.450 -2.170 1.00 96.62 338 GLY A N 1
ATOM 2831 C CA . GLY A 1 338 ? -2.583 -14.572 -1.230 1.00 96.62 338 GLY A CA 1
ATOM 2832 C C . GLY A 1 338 ? -3.044 -14.237 0.188 1.00 96.62 338 GLY A C 1
ATOM 2833 O O . GLY A 1 338 ? -3.122 -15.144 1.016 1.00 96.62 338 GLY A O 1
ATOM 2834 N N . TYR A 1 339 ? -3.384 -12.984 0.491 1.00 98.12 339 TYR A N 1
ATOM 2835 C CA . TYR A 1 339 ? -3.924 -12.603 1.797 1.00 98.12 339 TYR A CA 1
ATOM 2836 C C . TYR A 1 339 ? -5.382 -13.046 1.981 1.00 98.12 339 TYR A C 1
ATOM 2838 O O . TYR A 1 339 ? -6.112 -13.319 1.032 1.00 98.12 339 TYR A O 1
ATOM 2846 N N . LYS A 1 340 ? -5.826 -13.099 3.235 1.00 98.62 340 LYS A N 1
ATOM 2847 C CA . LYS A 1 340 ? -7.195 -13.429 3.639 1.00 98.62 340 LYS A CA 1
ATOM 2848 C C . LYS A 1 340 ? -7.836 -12.269 4.392 1.00 98.62 340 LYS A C 1
ATOM 2850 O O . LYS A 1 340 ? -7.167 -11.561 5.147 1.00 98.62 340 LYS A O 1
ATOM 2855 N N . LEU A 1 341 ? -9.142 -12.114 4.206 1.00 98.38 341 LEU A N 1
ATOM 2856 C CA . LEU A 1 341 ? -9.957 -11.119 4.895 1.00 98.38 341 LEU A CA 1
ATOM 2857 C C . LEU A 1 341 ? -10.532 -11.659 6.209 1.00 98.38 341 LEU A C 1
ATOM 2859 O O . LEU A 1 341 ? -10.503 -12.859 6.494 1.00 98.38 341 LEU A O 1
ATOM 2863 N N . TYR A 1 342 ? -11.067 -10.753 7.025 1.00 98.19 342 TYR A N 1
ATOM 2864 C CA . TYR A 1 342 ? -11.674 -11.071 8.317 1.00 98.19 342 TYR A CA 1
ATOM 2865 C C . TYR A 1 342 ? -13.199 -11.201 8.186 1.00 98.19 342 TYR A C 1
ATOM 2867 O O . TYR A 1 342 ? -13.954 -10.500 8.858 1.00 98.19 342 TYR A O 1
ATOM 2875 N N . ASP A 1 343 ? -13.663 -12.087 7.299 1.00 96.31 343 ASP A N 1
ATOM 2876 C CA . ASP A 1 343 ? -15.081 -12.192 6.901 1.00 96.31 343 ASP A CA 1
ATOM 2877 C C . ASP A 1 343 ? -16.042 -12.554 8.050 1.00 96.31 343 ASP A C 1
ATOM 2879 O O . ASP A 1 343 ? -17.237 -12.281 7.978 1.00 96.31 343 ASP A O 1
ATOM 2883 N N . LYS A 1 344 ? -15.544 -13.145 9.150 1.00 96.31 344 LYS A N 1
ATOM 2884 C CA . LYS A 1 344 ? -16.368 -13.408 10.349 1.00 96.31 344 LYS A CA 1
ATOM 2885 C C . LYS A 1 344 ? -16.524 -12.167 11.236 1.00 96.31 344 LYS A C 1
ATOM 2887 O O . LYS A 1 344 ? -17.347 -12.160 12.155 1.00 96.31 344 LYS A O 1
ATOM 2892 N N . MET A 1 345 ? -15.708 -11.139 11.003 1.00 96.94 345 MET A N 1
ATOM 2893 C CA . MET A 1 345 ? -15.632 -9.919 11.808 1.00 96.94 345 MET A CA 1
ATOM 2894 C C . MET A 1 345 ? -16.288 -8.732 11.116 1.00 96.94 345 MET A C 1
ATOM 2896 O O . MET A 1 345 ? -16.958 -7.948 11.790 1.00 96.94 345 MET A O 1
ATOM 2900 N N . PHE A 1 346 ? -16.109 -8.610 9.800 1.00 97.94 346 PHE A N 1
ATOM 2901 C CA . PHE A 1 346 ? -16.530 -7.440 9.041 1.00 97.94 346 PHE A CA 1
ATOM 2902 C C . PHE A 1 346 ? -17.294 -7.804 7.770 1.00 97.94 346 PHE A C 1
ATOM 2904 O O . PHE A 1 346 ? -17.014 -8.806 7.121 1.00 97.94 346 PHE A O 1
ATOM 2911 N N . ASP A 1 347 ? -18.225 -6.928 7.399 1.00 96.50 347 ASP A N 1
ATOM 2912 C CA . ASP A 1 347 ? -18.855 -6.925 6.083 1.00 96.50 347 ASP A CA 1
ATOM 2913 C C . ASP A 1 347 ? -18.031 -6.043 5.129 1.00 96.50 347 ASP A C 1
ATOM 2915 O O . ASP A 1 347 ? -17.796 -4.870 5.415 1.00 96.50 347 ASP A O 1
ATOM 2919 N N . TYR A 1 348 ? -17.600 -6.595 3.994 1.00 98.12 348 TYR A N 1
ATOM 2920 C CA . TYR A 1 348 ? -16.836 -5.886 2.959 1.00 98.12 348 TYR A CA 1
ATOM 2921 C C . TYR A 1 348 ? -17.716 -5.384 1.797 1.00 98.12 348 TYR A C 1
ATOM 2923 O O . TYR A 1 348 ? -17.211 -5.108 0.706 1.00 98.12 348 TYR A O 1
ATOM 2931 N N . SER A 1 349 ? -19.033 -5.258 1.992 1.00 97.19 349 SER A N 1
ATOM 2932 C CA . SER A 1 349 ? -19.973 -4.726 0.989 1.00 97.19 349 SER A CA 1
ATOM 2933 C C . SER A 1 349 ? -19.639 -3.303 0.524 1.00 97.19 349 SER A C 1
ATOM 2935 O O . SER A 1 349 ? -19.923 -2.951 -0.618 1.00 97.19 349 SER A O 1
ATOM 2937 N N . PHE A 1 350 ? -18.982 -2.503 1.370 1.00 97.88 350 PHE A N 1
ATOM 2938 C CA . PHE A 1 350 ? -18.527 -1.150 1.035 1.00 97.88 350 PHE A CA 1
ATOM 2939 C C . PHE A 1 350 ? -17.374 -1.121 0.022 1.00 97.88 350 PHE A C 1
ATOM 2941 O O . PHE A 1 350 ? -17.185 -0.116 -0.653 1.00 97.88 350 PHE A O 1
ATOM 2948 N N . ASP A 1 351 ? -16.579 -2.188 -0.070 1.00 97.75 351 ASP A N 1
ATOM 2949 C CA . ASP A 1 351 ? -15.243 -2.131 -0.672 1.00 97.75 351 ASP A CA 1
ATOM 2950 C C . ASP A 1 351 ? -15.287 -1.784 -2.169 1.00 97.75 351 ASP A C 1
ATOM 2952 O O . ASP A 1 351 ? -14.475 -0.999 -2.652 1.00 97.75 351 ASP A O 1
ATOM 2956 N N . ALA A 1 352 ? -16.289 -2.296 -2.889 1.00 96.69 352 ALA A N 1
ATOM 2957 C CA . ALA A 1 352 ? -16.466 -2.072 -4.325 1.00 96.69 352 ALA A CA 1
ATOM 2958 C C . ALA A 1 352 ? -17.161 -0.741 -4.679 1.00 96.69 352 ALA A C 1
ATOM 2960 O O . ALA A 1 352 ? -17.276 -0.416 -5.861 1.00 96.69 352 ALA A O 1
ATOM 2961 N N . GLU A 1 353 ? -17.648 0.020 -3.692 1.00 97.25 353 GLU A N 1
ATOM 2962 C CA . GLU A 1 353 ? -18.334 1.290 -3.943 1.00 97.25 353 GLU A CA 1
ATOM 2963 C C . GLU A 1 353 ? -17.354 2.330 -4.512 1.00 97.25 353 GLU A C 1
ATOM 2965 O O . GLU A 1 353 ? -16.285 2.587 -3.948 1.00 97.25 353 GLU A O 1
ATOM 2970 N N . ARG A 1 354 ? -17.727 2.918 -5.654 1.00 95.06 354 ARG A N 1
ATOM 2971 C CA . ARG A 1 354 ? -16.904 3.878 -6.400 1.00 95.06 354 ARG A CA 1
ATOM 2972 C C . ARG A 1 354 ? -17.134 5.313 -5.937 1.00 95.06 354 ARG A C 1
ATOM 2974 O O . ARG A 1 354 ? -16.195 6.108 -5.971 1.00 95.06 354 ARG A O 1
ATOM 2981 N N . ASP A 1 355 ? -18.340 5.651 -5.473 1.00 94.94 355 ASP A N 1
ATOM 2982 C CA . ASP A 1 355 ? -18.573 6.958 -4.861 1.00 94.94 355 ASP A CA 1
ATOM 2983 C C . ASP A 1 355 ? -17.819 7.049 -3.531 1.00 94.94 355 ASP A C 1
ATOM 2985 O O . ASP A 1 355 ? -18.056 6.297 -2.583 1.00 94.94 355 ASP A O 1
ATOM 2989 N N . THR A 1 356 ? -16.876 7.990 -3.466 1.00 94.31 356 THR A N 1
ATOM 2990 C CA . THR A 1 356 ? -15.940 8.086 -2.343 1.00 94.31 356 THR A CA 1
ATOM 2991 C C . THR A 1 356 ? -16.665 8.315 -1.018 1.00 94.31 356 THR A C 1
ATOM 2993 O O . THR A 1 356 ? -16.337 7.651 -0.034 1.00 94.31 356 THR A O 1
ATOM 2996 N N . TYR A 1 357 ? -17.650 9.217 -0.968 1.00 96.44 357 TYR A N 1
ATOM 2997 C CA . TYR A 1 357 ? -18.349 9.496 0.287 1.00 96.44 357 TYR A CA 1
ATOM 2998 C C . TYR A 1 357 ? -19.281 8.354 0.677 1.00 96.44 357 TYR A C 1
ATOM 3000 O O . TYR A 1 357 ? -19.239 7.916 1.820 1.00 96.44 357 TYR A O 1
ATOM 3008 N N . ARG A 1 358 ? -20.048 7.795 -0.262 1.00 97.56 358 ARG A N 1
ATOM 3009 C CA . ARG A 1 358 ? -20.925 6.651 0.002 1.00 97.56 358 ARG A CA 1
ATOM 3010 C C . ARG A 1 358 ? -20.140 5.461 0.538 1.00 97.56 358 ARG A C 1
ATOM 3012 O O . ARG A 1 358 ? -20.564 4.854 1.522 1.00 97.56 358 ARG A O 1
ATOM 3019 N N . ARG A 1 359 ? -18.966 5.174 -0.034 1.00 97.69 359 ARG A N 1
ATOM 3020 C CA . ARG A 1 359 ? -18.058 4.148 0.486 1.00 97.69 359 ARG A CA 1
ATOM 3021 C C . ARG A 1 359 ? -17.633 4.441 1.923 1.00 97.69 359 ARG A C 1
ATOM 3023 O O . ARG A 1 359 ? -17.679 3.538 2.758 1.00 97.6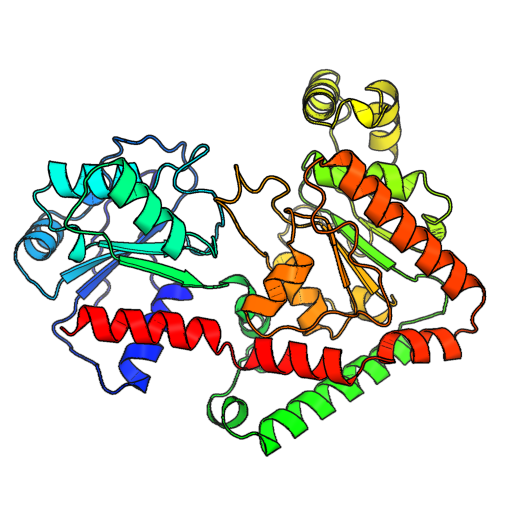9 359 ARG A O 1
ATOM 3030 N N . TRP A 1 360 ? -17.241 5.682 2.224 1.00 97.88 360 TRP A N 1
ATOM 3031 C CA . TRP A 1 360 ? -16.915 6.086 3.595 1.00 97.88 360 TRP A CA 1
ATOM 3032 C C . TRP A 1 360 ? -18.103 5.895 4.538 1.00 97.88 360 TRP A C 1
ATOM 3034 O O . TRP A 1 360 ? -17.944 5.287 5.590 1.00 97.88 360 TRP A O 1
ATOM 3044 N N . SER A 1 361 ? -19.298 6.353 4.164 1.00 98.12 361 SER A N 1
ATOM 3045 C CA . SER A 1 361 ? -20.504 6.228 4.985 1.00 98.12 361 SER A CA 1
ATOM 3046 C C . SER A 1 361 ? -20.855 4.764 5.266 1.00 98.12 361 SER A C 1
ATOM 3048 O O . SER A 1 361 ? -21.221 4.418 6.392 1.00 98.12 361 SER A O 1
ATOM 3050 N N . MET A 1 362 ? -20.711 3.881 4.271 1.00 98.50 362 MET A N 1
ATOM 3051 C CA . MET A 1 362 ? -20.896 2.438 4.447 1.00 98.50 362 MET A CA 1
ATOM 3052 C C . MET A 1 362 ? -19.849 1.848 5.401 1.00 98.50 362 MET A C 1
ATOM 3054 O O . MET A 1 362 ? -20.213 1.128 6.333 1.00 98.50 362 MET A O 1
ATOM 3058 N N . LEU A 1 363 ? -18.571 2.198 5.228 1.00 98.62 363 LEU A N 1
ATOM 3059 C CA . LEU A 1 363 ? -17.493 1.773 6.123 1.00 98.62 363 LEU A CA 1
ATOM 3060 C C . LEU A 1 363 ? -17.714 2.274 7.560 1.00 98.62 363 LEU A C 1
ATOM 3062 O O . LEU A 1 363 ? -17.635 1.491 8.506 1.00 98.62 363 LEU A O 1
ATOM 3066 N N . LEU A 1 364 ? -18.064 3.547 7.746 1.00 98.62 364 LEU A N 1
ATOM 3067 C CA . LEU A 1 364 ? -18.371 4.129 9.053 1.00 98.62 364 LEU A CA 1
ATOM 3068 C C . LEU A 1 364 ? -19.537 3.400 9.729 1.00 98.62 364 LEU A C 1
ATOM 3070 O O . LEU A 1 364 ? -19.471 3.115 10.923 1.00 98.62 364 LEU A O 1
ATOM 3074 N N . LYS A 1 365 ? -20.573 3.015 8.973 1.00 98.56 365 LYS A N 1
ATOM 3075 C CA . LYS A 1 365 ? -21.676 2.191 9.488 1.00 98.56 365 LYS A CA 1
ATOM 3076 C C . LYS A 1 365 ? -21.188 0.826 9.986 1.00 98.56 365 LYS A C 1
ATOM 3078 O O . LYS A 1 365 ? -21.613 0.388 11.055 1.00 98.56 365 LYS A O 1
ATOM 3083 N N . ILE A 1 366 ? -20.282 0.168 9.262 1.00 98.56 366 ILE A N 1
ATOM 3084 C CA . ILE A 1 366 ? -19.681 -1.114 9.673 1.00 98.56 366 ILE A CA 1
ATOM 3085 C C . ILE A 1 366 ? -18.853 -0.949 10.954 1.00 98.56 366 ILE A C 1
ATOM 3087 O O . ILE A 1 366 ? -19.004 -1.741 11.889 1.00 98.56 366 ILE A O 1
ATOM 3091 N N . ILE A 1 367 ? -18.033 0.102 11.040 1.00 98.62 367 ILE A N 1
ATOM 3092 C CA . ILE A 1 367 ? -17.239 0.415 12.237 1.00 98.62 367 ILE A CA 1
ATOM 3093 C C . ILE A 1 367 ? -18.172 0.658 13.432 1.00 98.62 367 ILE A C 1
ATOM 3095 O O . ILE A 1 367 ? -17.998 0.047 14.487 1.00 98.62 367 ILE A O 1
ATOM 3099 N N . THR A 1 368 ? -19.211 1.477 13.258 1.00 98.69 368 THR A N 1
ATOM 3100 C CA . THR A 1 368 ? -20.201 1.782 14.300 1.00 98.69 368 THR A CA 1
ATOM 3101 C C . THR A 1 368 ? -20.934 0.533 14.781 1.00 98.69 368 THR A C 1
ATOM 3103 O O . THR A 1 368 ? -21.057 0.314 15.987 1.00 98.69 368 THR A O 1
ATOM 3106 N N . ASN A 1 369 ? -21.373 -0.338 13.869 1.00 98.44 369 ASN A N 1
ATOM 3107 C CA . ASN A 1 369 ? -22.021 -1.602 14.227 1.00 98.44 369 ASN A CA 1
ATOM 3108 C C . ASN A 1 369 ? -21.074 -2.536 14.991 1.00 98.44 369 ASN A C 1
ATOM 3110 O O . ASN A 1 369 ? -21.479 -3.165 15.971 1.00 98.44 369 ASN A O 1
ATOM 3114 N N . THR A 1 370 ? -19.803 -2.581 14.590 1.00 98.50 370 THR A N 1
ATOM 3115 C CA . THR A 1 370 ? -18.768 -3.355 15.284 1.00 98.50 370 THR A CA 1
ATOM 3116 C C . THR A 1 370 ? -18.561 -2.833 16.705 1.00 98.50 370 THR A C 1
ATOM 3118 O O . THR A 1 370 ? -18.595 -3.610 17.658 1.00 98.50 370 THR A O 1
ATOM 3121 N N . VAL A 1 371 ? -18.437 -1.514 16.882 1.00 98.56 371 VAL A N 1
ATOM 3122 C CA . VAL A 1 371 ? -18.316 -0.878 18.204 1.00 98.56 371 VAL A CA 1
ATOM 3123 C C . VAL A 1 371 ? -19.552 -1.145 19.069 1.00 98.56 371 VAL A C 1
ATOM 3125 O O . VAL A 1 371 ? -19.411 -1.481 20.243 1.00 98.56 371 VAL A O 1
ATOM 3128 N N . LYS A 1 372 ? -20.764 -1.075 18.505 1.00 98.31 372 LYS A N 1
ATOM 3129 C CA . LYS A 1 372 ? -22.011 -1.404 19.221 1.00 98.31 372 LYS A CA 1
ATOM 3130 C C . LYS A 1 372 ? -22.055 -2.859 19.681 1.00 98.31 372 LYS A C 1
ATOM 3132 O O . LYS A 1 372 ? -22.544 -3.125 20.776 1.00 98.31 372 LYS A O 1
ATOM 3137 N N . ARG A 1 373 ? -21.537 -3.795 18.880 1.00 98.00 373 ARG A N 1
ATOM 3138 C CA . ARG A 1 373 ? -21.391 -5.206 19.271 1.00 98.00 373 ARG A CA 1
ATOM 3139 C C . ARG A 1 373 ? -20.379 -5.363 20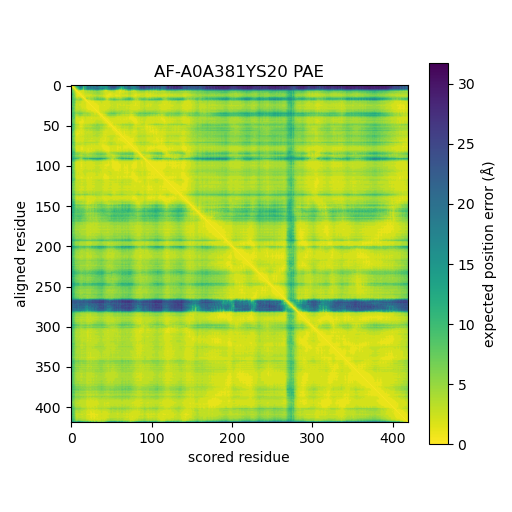.410 1.00 98.00 373 ARG A C 1
ATOM 3141 O O . ARG A 1 373 ? -20.684 -6.038 21.384 1.00 98.00 373 ARG A O 1
ATOM 3148 N N . LEU A 1 374 ? -19.225 -4.705 20.313 1.00 98.31 374 LEU A N 1
ATOM 3149 C CA . LEU A 1 374 ? -18.169 -4.748 21.330 1.00 98.31 374 LEU A CA 1
ATOM 3150 C C . LEU A 1 374 ? -18.588 -4.101 22.660 1.00 98.31 374 LEU A C 1
ATOM 3152 O O . LEU A 1 374 ? -18.243 -4.614 23.716 1.00 98.31 374 LEU A O 1
ATOM 3156 N N . ASN A 1 375 ? -19.392 -3.036 22.645 1.00 98.00 375 ASN A N 1
ATOM 3157 C CA . ASN A 1 375 ? -19.928 -2.428 23.873 1.00 98.00 375 ASN A CA 1
ATOM 3158 C C . ASN A 1 375 ? -20.800 -3.391 24.702 1.00 98.00 375 ASN A C 1
ATOM 3160 O O . ASN A 1 375 ? -21.024 -3.136 25.880 1.00 98.00 375 ASN A O 1
ATOM 3164 N N . LYS A 1 376 ? -21.310 -4.473 24.098 1.00 97.81 376 LYS A N 1
ATOM 3165 C CA . LYS A 1 376 ? -22.121 -5.499 24.775 1.00 97.81 376 LYS A CA 1
ATOM 3166 C C . LYS A 1 376 ? -21.289 -6.667 25.315 1.00 97.81 376 LYS A C 1
ATOM 3168 O O . LYS A 1 376 ? -21.867 -7.623 25.814 1.00 97.81 376 LYS A O 1
ATOM 3173 N N . MET A 1 377 ? -19.968 -6.614 25.157 1.00 98.12 377 MET A N 1
ATOM 3174 C CA . MET A 1 377 ? -19.038 -7.688 25.496 1.00 98.12 377 MET A CA 1
ATOM 3175 C C . MET A 1 377 ? -18.174 -7.308 26.699 1.00 98.12 377 MET A C 1
ATOM 3177 O O . MET A 1 377 ? -17.809 -6.141 26.863 1.00 98.12 377 MET A O 1
ATOM 3181 N N . SER A 1 378 ? -17.791 -8.301 27.500 1.00 97.69 378 SER A N 1
ATOM 3182 C CA . SER A 1 378 ? -16.762 -8.155 28.530 1.00 97.69 378 SER A CA 1
ATOM 3183 C C . SER A 1 378 ? -15.370 -7.961 27.912 1.00 97.69 378 SER A C 1
ATOM 3185 O O . SER A 1 378 ? -15.136 -8.223 26.728 1.00 97.69 378 SER A O 1
ATOM 3187 N N . LYS A 1 379 ? -14.397 -7.552 28.733 1.00 96.12 379 LYS A N 1
ATOM 3188 C CA . LYS A 1 379 ? -12.991 -7.451 28.315 1.00 96.12 379 LYS A CA 1
ATOM 3189 C C . LYS A 1 379 ? -12.447 -8.793 27.806 1.00 96.12 379 LYS A C 1
ATOM 3191 O O . LYS A 1 379 ? -11.716 -8.839 26.818 1.00 96.12 379 LYS A O 1
ATOM 3196 N N . GLU A 1 380 ? -12.794 -9.896 28.458 1.00 97.19 380 GLU A N 1
ATOM 3197 C CA . GLU A 1 380 ? -12.387 -11.247 28.062 1.00 97.19 380 GLU A CA 1
ATOM 3198 C C . GLU A 1 380 ? -12.992 -11.622 26.705 1.00 97.19 380 GLU A C 1
ATOM 3200 O O . GLU A 1 380 ? -12.318 -12.216 25.861 1.00 97.19 380 GLU A O 1
ATOM 3205 N N . GLU A 1 381 ? -14.247 -11.246 26.468 1.00 98.38 381 GLU A N 1
ATOM 3206 C CA . GLU A 1 381 ? -14.921 -11.442 25.186 1.00 98.38 381 GLU A CA 1
ATOM 3207 C C . GLU A 1 381 ? -14.323 -10.572 24.075 1.00 98.38 381 GLU A C 1
ATOM 3209 O O . GLU A 1 381 ? -14.200 -11.047 22.948 1.00 98.38 381 GLU A O 1
ATOM 3214 N N . HIS A 1 382 ? -13.857 -9.354 24.373 1.00 98.50 382 HIS A N 1
ATOM 3215 C CA . HIS A 1 382 ? -13.102 -8.537 23.411 1.00 98.50 382 HIS A CA 1
ATOM 3216 C C . HIS A 1 382 ? -11.828 -9.232 22.944 1.00 98.50 382 HIS A C 1
ATOM 3218 O O . HIS A 1 382 ? -11.532 -9.254 21.749 1.00 98.50 382 HIS A O 1
ATOM 3224 N N . LEU A 1 383 ? -11.074 -9.817 23.877 1.00 98.06 383 LEU A N 1
ATOM 3225 C CA . LEU A 1 383 ? -9.851 -10.546 23.550 1.00 98.06 383 LEU A CA 1
ATOM 3226 C C . LEU A 1 383 ? -10.164 -11.787 22.709 1.00 98.06 383 LEU A C 1
ATOM 3228 O O . LEU A 1 383 ? -9.491 -12.029 21.707 1.00 98.06 383 LEU A O 1
ATOM 3232 N N . LYS A 1 384 ? -11.223 -12.532 23.055 1.00 98.25 384 LYS A N 1
ATOM 3233 C CA . LYS A 1 384 ? -11.715 -13.640 22.223 1.00 98.25 384 LYS A CA 1
ATOM 3234 C C . LYS A 1 384 ? -12.108 -13.152 20.828 1.00 98.25 384 LYS A C 1
ATOM 3236 O O . LYS A 1 384 ? -11.734 -13.786 19.851 1.00 98.25 384 LYS A O 1
ATOM 3241 N N . TRP A 1 385 ? -12.797 -12.015 20.724 1.00 98.56 385 TRP A N 1
ATOM 3242 C CA . TRP A 1 385 ? -13.221 -11.427 19.453 1.00 98.56 385 TRP A CA 1
ATOM 3243 C C . TRP A 1 385 ? -12.033 -11.024 18.570 1.00 98.56 385 TRP A C 1
ATOM 3245 O O . TRP A 1 385 ? -12.011 -11.370 17.389 1.00 98.56 385 TRP A O 1
ATOM 3255 N N . ARG A 1 386 ? -11.017 -10.350 19.125 1.00 98.06 386 ARG A N 1
ATOM 3256 C CA . ARG A 1 386 ? -9.820 -9.925 18.374 1.00 98.06 386 ARG A CA 1
ATOM 3257 C C . ARG A 1 386 ? -9.084 -11.108 17.747 1.00 98.06 386 ARG A C 1
ATOM 3259 O O . ARG A 1 386 ? -8.595 -11.000 16.627 1.00 98.06 386 ARG A O 1
ATOM 3266 N N . PHE A 1 387 ? -9.013 -12.226 18.464 1.00 98.38 387 PHE A N 1
ATOM 3267 C CA . PHE A 1 387 ? -8.259 -13.411 18.053 1.00 98.38 387 PHE A CA 1
ATOM 3268 C C . PHE A 1 387 ? -9.140 -14.552 17.513 1.00 98.38 387 PHE A C 1
ATOM 3270 O O . PHE A 1 387 ? -8.649 -15.658 17.295 1.00 98.38 387 PHE A O 1
ATOM 3277 N N . GLN A 1 388 ? -10.430 -14.304 17.246 1.00 97.81 388 GLN A N 1
ATOM 3278 C CA . GLN A 1 388 ? -11.369 -15.349 16.805 1.00 97.81 388 GLN A CA 1
ATOM 3279 C C . GLN A 1 388 ? -11.033 -15.938 15.423 1.00 97.81 388 GLN A C 1
ATOM 3281 O O . GLN A 1 388 ? -11.459 -17.045 15.107 1.00 97.81 388 GLN A O 1
ATOM 3286 N N . GLN A 1 389 ? -10.273 -15.202 14.603 1.00 97.75 389 GLN A N 1
ATOM 3287 C CA . GLN A 1 389 ? -9.741 -15.642 13.308 1.00 97.75 389 GLN A CA 1
ATOM 3288 C C . GLN A 1 389 ? -8.207 -15.737 13.348 1.00 97.75 389 GLN A C 1
ATOM 3290 O O . GLN A 1 389 ? -7.508 -15.179 12.500 1.00 97.75 389 GLN A O 1
ATOM 3295 N N . GLN A 1 390 ? -7.659 -16.399 14.371 1.00 98.38 390 GLN A N 1
ATOM 3296 C CA . GLN A 1 390 ? -6.208 -16.574 14.518 1.00 98.38 390 GLN A CA 1
ATOM 3297 C C . GLN A 1 390 ? -5.543 -17.236 13.302 1.00 98.38 390 GLN A C 1
ATOM 3299 O O . GLN A 1 390 ? -4.396 -16.934 12.990 1.00 98.38 390 GLN A O 1
ATOM 3304 N N . ASP A 1 391 ? -6.264 -18.101 12.593 1.00 98.50 391 ASP A N 1
ATOM 3305 C CA . ASP A 1 391 ? -5.825 -18.741 11.357 1.00 98.50 391 ASP A CA 1
ATOM 3306 C C . ASP A 1 391 ? -5.582 -17.712 10.244 1.00 98.50 391 ASP A C 1
ATOM 3308 O O . ASP A 1 391 ? -4.558 -17.779 9.566 1.00 98.50 391 ASP A O 1
ATOM 3312 N N . VAL A 1 392 ? -6.460 -16.711 10.108 1.00 98.81 392 VAL A N 1
ATOM 3313 C CA . VAL A 1 392 ? -6.293 -15.596 9.160 1.00 98.81 392 VAL A CA 1
ATOM 3314 C C . VAL A 1 392 ? -5.117 -14.707 9.560 1.00 98.81 392 VAL A C 1
ATOM 3316 O O . VAL A 1 392 ? -4.302 -14.361 8.708 1.00 98.81 392 VAL A O 1
ATOM 3319 N N . LEU A 1 393 ? -4.982 -14.383 10.851 1.00 98.75 393 LEU A N 1
ATOM 3320 C CA . LEU A 1 393 ? -3.866 -13.575 11.361 1.00 98.75 393 LEU A CA 1
ATOM 3321 C C . LEU A 1 393 ? -2.510 -14.231 11.066 1.00 98.75 393 LEU A C 1
ATOM 3323 O O . LEU A 1 393 ? -1.618 -13.599 10.497 1.00 98.75 393 LEU A O 1
ATOM 3327 N N . LYS A 1 394 ? -2.379 -15.518 11.406 1.00 98.69 394 LYS A N 1
ATOM 3328 C CA . LYS A 1 394 ? -1.168 -16.312 11.166 1.00 98.69 394 LYS A CA 1
ATOM 3329 C C . LYS A 1 394 ? -0.907 -16.478 9.667 1.00 98.69 394 LYS A C 1
ATOM 3331 O O . LYS A 1 394 ? 0.227 -16.304 9.232 1.00 98.69 394 LYS A O 1
ATOM 3336 N N . HIS A 1 395 ? -1.940 -16.761 8.868 1.00 98.56 395 HIS A N 1
ATOM 3337 C CA . HIS A 1 395 ? 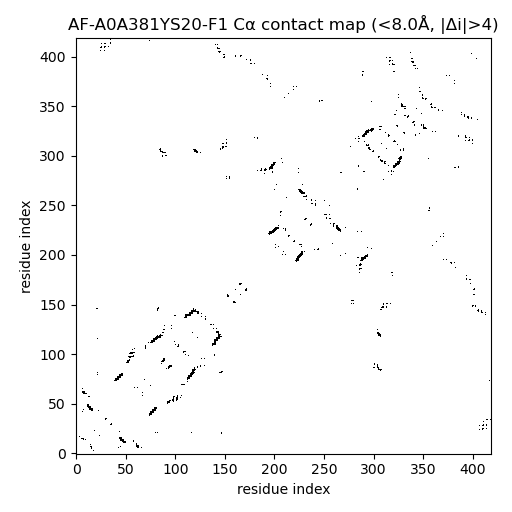-1.834 -16.880 7.407 1.00 98.56 395 HIS A CA 1
ATOM 3338 C C . HIS A 1 395 ? -1.306 -15.595 6.765 1.00 98.56 395 HIS A C 1
ATOM 3340 O O . HIS A 1 395 ? -0.317 -15.641 6.041 1.00 98.56 395 HIS A O 1
ATOM 3346 N N . ASN A 1 396 ? -1.911 -14.446 7.073 1.00 98.50 396 ASN A N 1
ATOM 3347 C CA . ASN A 1 396 ? -1.500 -13.158 6.510 1.00 98.50 396 ASN A CA 1
ATOM 3348 C C . ASN A 1 396 ? -0.055 -12.808 6.881 1.00 98.50 396 ASN A C 1
ATOM 3350 O O . ASN A 1 396 ? 0.698 -12.338 6.032 1.00 98.50 396 ASN A O 1
ATOM 3354 N N . TYR A 1 397 ? 0.363 -13.097 8.117 1.00 97.62 397 TYR A N 1
ATOM 3355 C CA . TYR A 1 397 ? 1.757 -12.918 8.522 1.00 97.62 397 TYR A CA 1
ATOM 3356 C C . TYR A 1 397 ? 2.712 -13.825 7.727 1.00 97.62 397 TYR A C 1
ATOM 3358 O O . TYR A 1 397 ? 3.758 -13.361 7.280 1.00 97.62 397 TYR A O 1
ATOM 3366 N N . LYS A 1 398 ? 2.354 -15.099 7.495 1.00 97.25 398 LYS A N 1
ATOM 3367 C CA . LYS A 1 398 ? 3.152 -16.029 6.669 1.00 97.25 398 LYS A CA 1
ATOM 3368 C C . LYS A 1 398 ? 3.284 -15.545 5.225 1.00 97.25 398 LYS A C 1
ATOM 3370 O O . LYS A 1 398 ? 4.383 -15.603 4.683 1.00 97.25 398 LYS A O 1
ATOM 3375 N N . VAL A 1 399 ? 2.197 -15.062 4.617 1.00 96.56 399 VAL A N 1
ATOM 3376 C CA . VAL A 1 399 ? 2.208 -14.494 3.254 1.00 96.56 399 VAL A CA 1
ATOM 3377 C C . VAL A 1 399 ? 3.171 -13.313 3.187 1.00 96.56 399 VAL A C 1
ATOM 3379 O O . VAL A 1 399 ? 4.081 -13.315 2.359 1.00 96.56 399 VAL A O 1
ATOM 3382 N N . MET A 1 400 ? 3.040 -12.372 4.127 1.00 95.38 400 MET A N 1
ATOM 3383 C CA . MET A 1 400 ? 3.918 -11.208 4.234 1.00 95.38 400 MET A CA 1
ATOM 3384 C C . MET A 1 400 ? 5.385 -11.621 4.424 1.00 95.38 400 MET A C 1
ATOM 3386 O O . MET A 1 400 ? 6.260 -11.056 3.784 1.00 95.38 400 MET A O 1
ATOM 3390 N N . TYR A 1 401 ? 5.670 -12.626 5.260 1.00 94.62 401 TYR A N 1
ATOM 3391 C CA . TYR A 1 401 ? 7.028 -13.127 5.509 1.00 94.62 401 TYR A CA 1
ATOM 3392 C C . TYR A 1 401 ? 7.637 -13.827 4.284 1.00 94.62 401 TYR A C 1
ATOM 3394 O O . TYR A 1 401 ? 8.830 -13.688 4.012 1.00 94.62 401 TYR A O 1
ATOM 3402 N N . ARG A 1 402 ? 6.829 -14.593 3.538 1.00 92.69 402 ARG A N 1
ATOM 3403 C CA . ARG A 1 402 ? 7.279 -15.355 2.365 1.00 92.69 402 ARG A CA 1
ATOM 3404 C C . ARG A 1 402 ? 7.432 -14.521 1.108 1.00 92.69 402 ARG A C 1
ATOM 3406 O O . ARG A 1 402 ? 8.283 -14.893 0.305 1.00 92.69 402 ARG A O 1
ATOM 3413 N N . GLU A 1 403 ? 6.648 -13.453 0.934 1.00 91.38 403 GLU A N 1
ATOM 3414 C CA . GLU A 1 403 ? 6.663 -12.550 -0.236 1.00 91.38 403 GLU A CA 1
ATOM 3415 C C . GLU A 1 403 ? 6.637 -13.289 -1.595 1.00 91.38 403 GLU A C 1
ATOM 3417 O O . GLU A 1 403 ? 7.306 -12.896 -2.557 1.00 91.38 403 GLU A O 1
ATOM 3422 N N . ASP A 1 404 ? 5.878 -14.389 -1.686 1.00 92.38 404 ASP A N 1
ATOM 3423 C CA . ASP A 1 404 ? 5.900 -15.295 -2.845 1.00 92.38 404 ASP A CA 1
ATOM 3424 C C . ASP A 1 404 ? 5.565 -14.575 -4.160 1.00 92.38 404 ASP A C 1
ATOM 3426 O O . ASP A 1 404 ? 6.221 -14.811 -5.177 1.00 92.38 404 ASP A O 1
ATOM 3430 N N . HIS A 1 405 ? 4.610 -13.637 -4.134 1.00 93.12 405 HIS A N 1
ATOM 3431 C CA . HIS A 1 405 ? 4.262 -12.819 -5.297 1.00 93.12 405 HIS A CA 1
ATOM 3432 C C . HIS A 1 405 ? 5.459 -12.000 -5.804 1.00 93.12 405 HIS A C 1
ATOM 3434 O O . HIS A 1 405 ? 5.807 -12.072 -6.983 1.00 93.12 405 HIS A O 1
ATOM 3440 N N . THR A 1 406 ? 6.122 -11.257 -4.912 1.00 93.56 406 THR A N 1
ATOM 3441 C CA . THR A 1 406 ? 7.306 -10.443 -5.232 1.00 93.56 406 THR A CA 1
ATOM 3442 C C . THR A 1 406 ? 8.415 -11.312 -5.819 1.00 93.56 406 THR A C 1
ATOM 3444 O O . THR A 1 406 ? 8.979 -10.994 -6.867 1.00 93.56 406 THR A O 1
ATOM 3447 N N . LYS A 1 407 ? 8.695 -12.465 -5.201 1.00 93.12 407 LYS A N 1
ATOM 3448 C CA . LYS A 1 407 ? 9.713 -13.403 -5.693 1.00 93.12 407 LYS A CA 1
ATOM 3449 C C . LYS A 1 407 ? 9.387 -13.931 -7.088 1.00 93.12 407 LYS A C 1
ATOM 3451 O O . LYS A 1 407 ? 10.293 -14.044 -7.912 1.00 93.12 407 LYS A O 1
ATOM 3456 N N . GLN A 1 408 ? 8.117 -14.225 -7.367 1.00 94.75 408 GLN A N 1
ATOM 3457 C CA . GLN A 1 408 ? 7.671 -14.633 -8.698 1.00 94.75 408 GLN A CA 1
ATOM 3458 C C . GLN A 1 408 ? 7.883 -13.505 -9.717 1.00 94.75 408 GLN A C 1
ATOM 3460 O O . GLN A 1 408 ? 8.489 -13.718 -10.764 1.00 94.75 408 GLN A O 1
ATOM 3465 N N . ALA A 1 409 ? 7.449 -12.284 -9.399 1.00 95.50 409 ALA A N 1
ATOM 3466 C CA . ALA A 1 409 ? 7.600 -11.135 -10.288 1.00 95.50 409 ALA A CA 1
ATOM 3467 C C . ALA A 1 409 ? 9.070 -10.940 -10.713 1.00 95.50 409 ALA A C 1
ATOM 3469 O O . ALA A 1 409 ? 9.380 -10.890 -11.907 1.00 95.50 409 ALA A O 1
ATOM 3470 N N . PHE A 1 410 ? 10.003 -10.954 -9.754 1.00 96.25 410 PHE A N 1
ATOM 3471 C CA . PHE A 1 410 ? 11.432 -10.807 -10.052 1.00 96.25 410 PHE A CA 1
ATOM 3472 C C . PHE A 1 410 ? 12.033 -12.024 -10.767 1.00 96.25 410 PHE A C 1
ATOM 3474 O O . PHE A 1 410 ? 12.892 -11.849 -11.631 1.00 96.25 410 PHE A O 1
ATOM 3481 N N . LYS A 1 411 ? 11.561 -13.248 -10.491 1.00 96.12 411 LYS A N 1
ATOM 3482 C CA . LYS A 1 411 ? 11.951 -14.447 -11.254 1.00 96.12 411 LYS A CA 1
ATOM 3483 C C . LYS A 1 411 ? 11.586 -14.315 -12.734 1.00 96.12 411 LYS A C 1
ATOM 3485 O O . LYS A 1 411 ? 12.429 -14.590 -13.588 1.00 96.12 411 LYS A O 1
ATOM 3490 N N . LYS A 1 412 ? 10.356 -13.884 -13.049 1.00 95.50 412 LYS A N 1
ATOM 3491 C CA . LYS A 1 412 ? 9.922 -13.661 -14.441 1.00 95.50 412 LYS A CA 1
ATOM 3492 C C . LYS A 1 412 ? 10.814 -12.640 -15.139 1.00 95.50 412 LYS A C 1
ATOM 3494 O O . LYS A 1 412 ? 11.229 -12.883 -16.269 1.00 95.50 412 LYS A O 1
ATOM 3499 N N . LEU A 1 413 ? 11.123 -11.531 -14.460 1.00 95.56 413 LEU A N 1
ATOM 3500 C CA . LEU A 1 413 ? 11.999 -10.497 -15.003 1.00 95.56 413 LEU A CA 1
ATOM 3501 C C . LEU A 1 413 ? 13.397 -11.053 -15.294 1.00 95.56 413 LEU A C 1
ATOM 3503 O O . LEU A 1 413 ? 13.858 -10.930 -16.421 1.00 95.56 413 LEU A O 1
ATOM 3507 N N . VAL A 1 414 ? 14.038 -11.733 -14.338 1.00 95.44 414 VAL A N 1
ATOM 3508 C CA . VAL A 1 414 ? 15.365 -12.346 -14.541 1.00 95.44 414 VAL A CA 1
ATOM 3509 C C . VAL A 1 414 ? 15.377 -13.265 -15.761 1.00 95.44 414 VAL A C 1
ATOM 3511 O O . VAL A 1 414 ? 16.237 -13.120 -16.624 1.00 95.44 414 VAL A O 1
ATOM 3514 N N . PHE A 1 415 ? 14.392 -14.157 -15.889 1.00 94.38 415 PHE A N 1
ATOM 3515 C CA . PHE A 1 415 ? 14.289 -15.059 -17.040 1.00 94.38 415 PHE A CA 1
ATOM 3516 C C . PHE A 1 415 ? 14.015 -14.350 -18.366 1.00 94.38 415 PHE A C 1
ATOM 3518 O O . PHE A 1 415 ? 14.289 -14.920 -19.419 1.00 94.38 415 PHE A O 1
ATOM 3525 N N . LYS A 1 416 ? 13.472 -13.131 -18.338 1.00 91.38 416 LYS A N 1
ATOM 3526 C CA . LYS A 1 416 ? 13.322 -12.296 -19.530 1.00 91.38 416 LYS A CA 1
ATOM 3527 C C . LYS A 1 416 ? 14.635 -11.609 -19.913 1.00 91.38 416 LYS A C 1
ATOM 3529 O O . LYS A 1 416 ? 14.900 -11.490 -21.097 1.00 91.38 416 LYS A O 1
ATOM 3534 N N . LEU A 1 417 ? 15.450 -11.196 -18.939 1.00 89.75 417 LEU A N 1
ATOM 3535 C CA . LEU A 1 417 ? 16.700 -10.455 -19.174 1.00 89.75 417 LEU A CA 1
ATOM 3536 C C . LEU A 1 417 ? 17.875 -11.322 -19.650 1.00 89.75 417 LEU A C 1
ATOM 3538 O O . LEU A 1 417 ? 18.837 -10.783 -20.187 1.00 89.75 417 LEU A O 1
ATOM 3542 N N . ILE A 1 418 ? 17.828 -12.635 -19.409 1.00 88.56 418 ILE A N 1
ATOM 3543 C CA . ILE A 1 418 ? 18.876 -13.586 -19.829 1.00 88.56 418 ILE A CA 1
ATOM 3544 C C . ILE A 1 418 ? 18.598 -14.262 -21.179 1.00 88.56 418 ILE A C 1
ATOM 3546 O O . ILE A 1 418 ? 19.443 -15.018 -21.654 1.00 88.56 418 ILE A O 1
ATOM 3550 N N . LYS A 1 419 ? 17.405 -14.056 -21.744 1.00 78.88 419 LYS A N 1
ATOM 3551 C CA . LYS A 1 419 ? 17.081 -14.458 -23.117 1.00 78.88 419 LYS A CA 1
ATOM 3552 C C . LYS A 1 419 ? 17.676 -13.446 -24.079 1.00 78.88 419 LYS A C 1
ATOM 3554 O O . LYS A 1 419 ? 18.171 -13.898 -25.132 1.00 78.88 419 LYS A O 1
#

Secondary structure (DSSP, 8-state):
-------B---SSEEE-S--HHHHHHHHHHHHTT---TT-EEEEEEE--S---TT--GGGGB-HHHHHHHHH-TTEEEEEEETT----SSSSS--HHHHHHHHHHHHT--GGGEEEEES-TTHHHHHHHHHHHTT-SSPPEEEE--HHHHHTGGGSGGGSPPHHHHT-HHHHHHHHHHHHHHHHHHHHHH--SS--EEEE--S--HHHHHHHHHHHHSTTGGGEEEEB------HHHHHHHHHHS-GGG---HHHHHHHHTTPPB-SS-S--SS-GGG----HHHHSSSEEEEE-S-S--TTTT-----HHHHHHHHTT--EEEESSTTTTGGGGGGT----TTT---TTTT--SHHHHHHHHHHHHHHHHHHHTTS-HHHHHHHHTTTHHHHHHHHHHHHH-HHHHHHHHHHHHHHT-

Organism: NCBI:txid408172

pLDDT: mean 92.39, std 10.09, range [36.5, 98.81]